Protein AF-A0A1S9PMM6-F1 (afdb_monomer_lite)

Structure (mmCIF, N/CA/C/O backbone):
data_AF-A0A1S9PMM6-F1
#
_entry.id   AF-A0A1S9PMM6-F1
#
loop_
_atom_site.group_PDB
_atom_site.id
_atom_site.type_symbol
_atom_site.label_atom_id
_atom_site.label_alt_id
_atom_site.label_comp_id
_atom_site.label_asym_id
_atom_site.label_entity_id
_atom_site.label_seq_id
_atom_site.pdbx_PDB_ins_code
_atom_site.Cartn_x
_atom_site.Cartn_y
_atom_site.Cartn_z
_atom_site.occupancy
_atom_site.B_iso_or_equiv
_atom_site.auth_seq_id
_atom_site.auth_comp_id
_atom_site.auth_asym_id
_atom_site.auth_atom_id
_atom_site.pdbx_PDB_model_num
ATOM 1 N N . MET A 1 1 ? 8.165 7.537 -31.325 1.00 92.50 1 MET A N 1
ATOM 2 C CA . MET A 1 1 ? 6.910 7.941 -30.650 1.00 92.50 1 MET A CA 1
ATOM 3 C C . MET A 1 1 ? 7.230 9.020 -29.633 1.00 92.50 1 MET A C 1
ATOM 5 O O . MET A 1 1 ? 8.375 9.094 -29.209 1.00 92.50 1 MET A O 1
ATOM 9 N N . ASN A 1 2 ? 6.278 9.864 -29.248 1.00 89.56 2 ASN A N 1
ATOM 10 C CA . ASN A 1 2 ? 6.487 10.824 -28.153 1.00 89.56 2 ASN A CA 1
ATOM 11 C C . ASN A 1 2 ? 6.124 10.212 -26.781 1.00 89.56 2 ASN A C 1
ATOM 13 O O . ASN A 1 2 ? 5.510 9.151 -26.689 1.00 89.56 2 ASN A O 1
ATOM 17 N N . THR A 1 3 ? 6.490 10.883 -25.691 1.00 87.31 3 THR A N 1
ATOM 18 C CA . THR A 1 3 ? 6.282 10.413 -24.312 1.00 87.31 3 THR A CA 1
ATOM 19 C C . THR A 1 3 ? 4.802 10.316 -23.937 1.00 87.31 3 THR A C 1
ATOM 21 O O . THR A 1 3 ? 4.412 9.491 -23.113 1.00 87.31 3 THR A O 1
ATOM 24 N N . LYS A 1 4 ? 3.933 11.117 -24.559 1.00 86.44 4 LYS A N 1
ATOM 25 C CA . LYS A 1 4 ? 2.487 10.981 -24.361 1.00 86.44 4 LYS A CA 1
ATOM 26 C C . LYS A 1 4 ? 1.976 9.669 -24.970 1.00 86.44 4 LYS A C 1
ATOM 28 O O . LYS A 1 4 ? 1.221 8.969 -24.301 1.00 86.44 4 LYS A O 1
ATOM 33 N N . GLU A 1 5 ? 2.422 9.339 -26.183 1.00 89.69 5 GLU A N 1
ATOM 34 C CA . GLU A 1 5 ? 2.108 8.081 -26.879 1.00 89.69 5 GLU A CA 1
ATOM 35 C C . GLU A 1 5 ? 2.650 6.857 -26.130 1.00 89.69 5 GLU A C 1
ATOM 37 O O . GLU A 1 5 ? 1.985 5.825 -26.100 1.00 89.69 5 GLU A O 1
ATOM 42 N N . LEU A 1 6 ? 3.807 6.969 -25.461 1.00 91.00 6 LEU A N 1
ATOM 43 C CA . LEU A 1 6 ? 4.309 5.921 -24.561 1.00 91.00 6 LEU A CA 1
ATOM 44 C C . LEU A 1 6 ? 3.240 5.540 -23.523 1.00 91.00 6 LEU A C 1
ATOM 46 O O . LEU A 1 6 ? 2.901 4.366 -23.391 1.00 91.00 6 LEU A O 1
ATOM 50 N N . PHE A 1 7 ? 2.670 6.529 -22.830 1.00 88.44 7 PHE A N 1
ATOM 51 C CA . PHE A 1 7 ? 1.644 6.319 -21.801 1.00 88.44 7 PHE A CA 1
ATOM 52 C C . PHE A 1 7 ? 0.261 5.927 -22.346 1.00 88.44 7 PHE A C 1
ATOM 54 O O . PHE A 1 7 ? -0.638 5.654 -21.554 1.00 88.44 7 PHE A O 1
ATOM 61 N N . ASP A 1 8 ? 0.060 5.899 -23.666 1.00 88.50 8 ASP A N 1
ATOM 62 C CA . ASP A 1 8 ? -1.137 5.316 -24.286 1.00 88.50 8 ASP A CA 1
ATOM 63 C C . ASP A 1 8 ? -1.033 3.787 -24.427 1.00 88.50 8 ASP A C 1
ATOM 65 O O . ASP A 1 8 ? -2.034 3.118 -24.692 1.00 88.50 8 ASP A O 1
ATOM 69 N N . HIS A 1 9 ? 0.160 3.208 -24.247 1.00 92.00 9 HIS A N 1
ATOM 70 C CA . HIS A 1 9 ? 0.345 1.769 -24.380 1.00 92.00 9 HIS A CA 1
ATOM 71 C C . HIS A 1 9 ? -0.301 0.997 -23.206 1.00 92.00 9 HIS A C 1
ATOM 73 O O . HIS A 1 9 ? -0.027 1.314 -22.045 1.00 92.00 9 HIS A O 1
ATOM 79 N N . PRO A 1 10 ? -1.045 -0.104 -23.454 1.00 89.62 10 PRO A N 1
ATOM 80 C CA . PRO A 1 10 ? -1.731 -0.873 -22.403 1.00 89.62 10 PRO A CA 1
ATOM 81 C C . PRO A 1 10 ? -0.828 -1.493 -21.327 1.00 89.62 10 PRO A C 1
ATOM 83 O O . PRO A 1 10 ? -1.319 -1.987 -20.317 1.00 89.62 10 PRO A O 1
ATOM 86 N N . ILE A 1 11 ? 0.495 -1.495 -21.522 1.00 90.50 11 ILE A N 1
ATOM 87 C CA . ILE A 1 11 ? 1.447 -1.977 -20.508 1.00 90.50 11 ILE A CA 1
ATOM 88 C C . ILE A 1 11 ? 1.369 -1.150 -19.221 1.00 90.50 11 ILE A C 1
ATOM 90 O O . ILE A 1 11 ? 1.663 -1.679 -18.158 1.00 90.50 11 ILE A O 1
ATOM 94 N N . PHE A 1 12 ? 0.957 0.121 -19.311 1.00 87.75 12 PHE A N 1
ATOM 95 C CA . PHE A 1 12 ? 0.788 1.020 -18.169 1.00 87.75 12 PHE A CA 1
ATOM 96 C C . PHE A 1 12 ? -0.551 0.817 -17.437 1.00 87.75 12 PHE A C 1
ATOM 98 O O . PHE A 1 12 ? -0.720 1.315 -16.323 1.00 87.75 12 PHE A O 1
ATOM 105 N N . ASP A 1 13 ? -1.479 0.033 -17.998 1.00 82.44 13 ASP A N 1
ATOM 106 C CA . ASP A 1 13 ? -2.775 -0.265 -17.386 1.00 82.44 13 ASP A CA 1
ATOM 107 C C . ASP A 1 13 ? -2.666 -1.374 -16.328 1.00 82.44 13 ASP A C 1
ATOM 109 O O . ASP A 1 13 ? -2.800 -2.570 -16.608 1.00 82.44 13 ASP A O 1
ATOM 113 N N . PHE A 1 14 ? -2.464 -0.969 -15.072 1.00 76.38 14 PHE A N 1
ATOM 114 C CA . PHE A 1 14 ? -2.464 -1.873 -13.919 1.00 76.38 14 PHE A CA 1
ATOM 115 C C . PHE A 1 14 ? -3.800 -1.895 -13.167 1.00 76.38 14 PHE A C 1
ATOM 117 O O . PHE A 1 14 ? -4.494 -0.879 -13.104 1.00 76.38 14 PHE A O 1
ATOM 124 N N . PRO A 1 15 ? -4.155 -3.034 -12.534 1.00 79.12 15 PRO A N 1
ATOM 125 C CA . PRO A 1 15 ? -3.397 -4.291 -12.480 1.00 79.12 15 PRO A CA 1
ATOM 126 C C . PRO A 1 15 ? -3.447 -5.094 -13.792 1.00 79.12 15 PRO A C 1
ATOM 128 O O . PRO A 1 15 ? -4.520 -5.289 -14.370 1.00 79.12 15 PRO A O 1
ATOM 131 N N . SER A 1 16 ? -2.300 -5.628 -14.227 1.00 81.25 16 SER A N 1
ATOM 132 C CA . SER A 1 16 ? -2.201 -6.399 -15.472 1.00 81.25 16 SER A CA 1
ATOM 133 C C . SER A 1 16 ? -2.791 -7.806 -15.302 1.00 81.25 16 SER A C 1
ATOM 135 O O . SER A 1 16 ? -2.707 -8.424 -14.236 1.00 81.25 16 SER A O 1
ATOM 137 N N . LYS A 1 17 ? -3.438 -8.326 -16.352 1.00 82.50 17 LYS A N 1
ATOM 138 C CA . LYS A 1 17 ? -3.990 -9.692 -16.388 1.00 82.50 17 LYS A CA 1
ATOM 139 C C . LYS A 1 17 ? -3.081 -10.585 -17.222 1.00 82.50 17 LYS A C 1
ATOM 141 O O . LYS A 1 17 ? -2.643 -10.167 -18.289 1.00 82.50 17 LYS A O 1
ATOM 146 N N . THR A 1 18 ? -2.889 -11.831 -16.795 1.00 80.19 18 THR A N 1
ATOM 147 C CA . THR A 1 18 ? -2.084 -12.805 -17.539 1.00 80.19 18 THR A CA 1
ATOM 148 C C . THR A 1 18 ? -2.830 -14.103 -17.845 1.00 80.19 18 THR A C 1
ATOM 150 O O . THR A 1 18 ? -3.686 -14.550 -17.080 1.00 80.19 18 THR A O 1
ATOM 153 N N . LYS A 1 19 ? -2.492 -14.708 -18.990 1.00 81.69 19 LYS A N 1
ATOM 154 C CA . LYS A 1 19 ? -2.876 -16.075 -19.381 1.00 81.69 19 LYS A CA 1
ATOM 155 C C . LYS A 1 19 ? -1.698 -17.060 -19.309 1.00 81.69 19 LYS A C 1
ATOM 157 O O . LYS A 1 19 ? -1.924 -18.267 -19.408 1.00 81.69 19 LYS A O 1
ATOM 162 N N . SER A 1 20 ? -0.472 -16.577 -19.116 1.00 89.88 20 SER A N 1
ATOM 163 C CA . SER A 1 20 ? 0.752 -17.376 -18.968 1.00 89.88 20 SER A CA 1
ATOM 164 C C . SER A 1 20 ? 1.098 -17.587 -17.483 1.00 89.88 20 SER A C 1
ATOM 166 O O . SER A 1 20 ? 0.277 -17.309 -16.600 1.00 89.88 20 SER A O 1
ATOM 168 N N . SER A 1 21 ? 2.263 -18.176 -17.196 1.00 92.94 21 SER A N 1
ATOM 169 C CA . SER A 1 21 ? 2.818 -18.191 -15.838 1.00 92.94 21 SER A CA 1
ATOM 170 C C . SER A 1 21 ? 3.205 -16.767 -15.418 1.00 92.94 21 SER A C 1
ATOM 172 O O . SER A 1 21 ? 3.456 -15.911 -16.267 1.00 92.94 21 SER A O 1
ATOM 174 N N . PHE A 1 22 ? 3.281 -16.512 -14.108 1.00 94.19 22 PHE A N 1
ATOM 175 C CA . PHE A 1 22 ? 3.716 -15.209 -13.595 1.00 94.19 22 PHE A CA 1
ATOM 176 C C . PHE A 1 22 ? 5.108 -14.819 -14.117 1.00 94.19 22 PHE A C 1
ATOM 178 O O . PHE A 1 22 ? 5.272 -13.711 -14.612 1.00 94.19 22 PHE A O 1
ATOM 185 N N . GLN A 1 23 ? 6.072 -15.747 -14.093 1.00 95.25 23 GLN A N 1
ATOM 186 C CA . GLN A 1 23 ? 7.435 -15.503 -14.577 1.00 95.25 23 GLN A CA 1
ATOM 187 C C . GLN A 1 23 ? 7.457 -15.145 -16.071 1.00 95.25 23 GLN A C 1
ATOM 189 O O . GLN A 1 23 ? 8.033 -14.132 -16.446 1.00 95.25 23 GLN A O 1
ATOM 194 N N . SER A 1 24 ? 6.769 -15.910 -16.928 1.00 95.44 24 SER A N 1
ATOM 195 C CA . SER A 1 24 ? 6.730 -15.609 -18.366 1.00 95.44 24 SER A CA 1
ATOM 196 C C . SER A 1 24 ? 6.006 -14.295 -18.671 1.00 95.44 24 SER A C 1
ATOM 198 O O . SER A 1 24 ? 6.374 -13.592 -19.605 1.00 95.44 24 SER A O 1
ATOM 200 N N . HIS A 1 25 ? 4.967 -13.957 -17.900 1.00 95.12 25 HIS A N 1
ATOM 201 C CA . HIS A 1 25 ? 4.283 -12.665 -18.012 1.00 95.12 25 HIS A CA 1
ATOM 202 C C . HIS A 1 25 ? 5.189 -11.497 -17.631 1.00 95.12 25 HIS A C 1
ATOM 204 O O . HIS A 1 25 ? 5.163 -10.465 -18.299 1.00 95.12 25 HIS A O 1
ATOM 210 N N . LEU A 1 26 ? 5.974 -11.665 -16.567 1.00 95.62 26 LEU A N 1
ATOM 211 C CA . LEU A 1 26 ? 6.900 -10.657 -16.071 1.00 95.62 26 LEU A CA 1
ATOM 212 C C . LEU A 1 26 ? 7.973 -10.336 -17.119 1.00 95.62 26 LEU A C 1
ATOM 214 O O . LEU A 1 26 ? 8.090 -9.179 -17.512 1.00 95.62 26 LEU A O 1
ATOM 218 N N . ILE A 1 27 ? 8.642 -11.367 -17.646 1.00 96.69 27 ILE A N 1
ATOM 219 C CA . ILE A 1 27 ? 9.671 -11.242 -18.693 1.00 96.69 27 ILE A CA 1
ATOM 220 C C . ILE A 1 27 ? 9.100 -10.526 -19.925 1.00 96.69 27 ILE A C 1
ATOM 222 O O . ILE A 1 27 ? 9.611 -9.492 -20.346 1.00 96.69 27 ILE A O 1
ATOM 226 N N . ALA A 1 28 ? 7.964 -10.998 -20.453 1.00 96.94 28 ALA A N 1
ATOM 227 C CA . ALA A 1 28 ? 7.339 -10.383 -21.627 1.00 96.94 28 ALA A CA 1
ATOM 228 C C . ALA A 1 28 ? 6.926 -8.916 -21.385 1.00 96.94 28 ALA A C 1
ATOM 230 O O . ALA A 1 28 ? 6.980 -8.081 -22.293 1.00 96.94 28 ALA A O 1
ATOM 231 N N . SER A 1 29 ? 6.510 -8.588 -20.157 1.00 96.56 29 SER A N 1
ATOM 232 C CA . SER A 1 29 ? 6.163 -7.219 -19.768 1.00 96.56 29 SER A CA 1
ATOM 233 C C . SER A 1 29 ? 7.399 -6.317 -19.724 1.00 96.56 29 SER A C 1
ATOM 235 O O . SER A 1 29 ? 7.329 -5.184 -20.201 1.00 96.56 29 SER A O 1
ATOM 237 N N . PHE A 1 30 ? 8.528 -6.814 -19.210 1.00 97.75 30 PHE A N 1
ATOM 238 C CA . PHE A 1 30 ? 9.801 -6.092 -19.200 1.00 97.75 30 PHE A CA 1
ATOM 239 C C . PHE A 1 30 ? 10.359 -5.885 -20.605 1.00 97.75 30 PHE A C 1
ATOM 241 O O . PHE A 1 30 ? 10.711 -4.758 -20.946 1.00 97.75 30 PHE A O 1
ATOM 248 N N . GLU A 1 31 ? 10.356 -6.911 -21.455 1.00 98.06 31 GLU A N 1
ATOM 249 C CA . GLU A 1 31 ? 10.764 -6.791 -22.860 1.00 98.06 31 GLU A CA 1
ATOM 250 C C . GLU A 1 31 ? 9.934 -5.732 -23.598 1.00 98.06 31 GLU A C 1
ATOM 252 O O . GLU A 1 31 ? 10.484 -4.851 -24.265 1.00 98.06 31 GLU A O 1
ATOM 257 N N . THR A 1 32 ? 8.608 -5.773 -23.426 1.00 97.62 32 THR A N 1
ATOM 258 C CA . THR A 1 32 ? 7.691 -4.784 -24.009 1.00 97.62 32 THR A CA 1
ATOM 259 C C . THR A 1 32 ? 8.005 -3.379 -23.502 1.00 97.62 32 THR A C 1
ATOM 261 O O . THR A 1 32 ? 8.130 -2.445 -24.292 1.00 97.62 32 THR A O 1
ATOM 264 N N . TYR A 1 33 ? 8.158 -3.221 -22.188 1.00 97.62 33 TYR A N 1
ATOM 265 C CA . TYR A 1 33 ? 8.445 -1.935 -21.564 1.00 97.62 33 TYR A CA 1
ATOM 266 C C . TYR A 1 33 ? 9.775 -1.333 -22.046 1.00 97.62 33 TYR A C 1
ATOM 268 O O . TYR A 1 33 ? 9.808 -0.191 -22.506 1.00 97.62 33 TYR A O 1
ATOM 276 N N . LEU A 1 34 ? 10.854 -2.118 -22.020 1.00 98.31 34 LEU A N 1
ATOM 277 C CA . LEU A 1 34 ? 12.180 -1.708 -22.484 1.00 98.31 34 LEU A CA 1
ATOM 278 C C . LEU A 1 34 ? 12.187 -1.378 -23.982 1.00 98.31 34 LEU A C 1
ATOM 280 O O . LEU A 1 34 ? 12.851 -0.430 -24.404 1.00 98.31 34 LEU A O 1
ATOM 284 N N . GLY A 1 35 ? 11.444 -2.140 -24.791 1.00 97.88 35 GLY A N 1
ATOM 285 C CA . GLY A 1 35 ? 11.254 -1.859 -26.211 1.00 97.88 35 GLY A CA 1
ATOM 286 C C . GLY A 1 35 ? 10.588 -0.504 -26.440 1.00 97.88 35 GLY A C 1
ATOM 287 O O . GLY A 1 35 ? 11.074 0.288 -27.243 1.00 97.88 35 GLY A O 1
ATOM 288 N N . LEU A 1 36 ? 9.527 -0.200 -25.689 1.00 97.56 36 LEU A N 1
ATOM 289 C CA . LEU A 1 36 ? 8.814 1.074 -25.783 1.00 97.56 36 LEU A CA 1
ATOM 290 C C . LEU A 1 36 ? 9.690 2.265 -25.382 1.00 97.56 36 LEU A C 1
ATOM 292 O O . LEU A 1 36 ? 9.714 3.261 -26.099 1.00 97.56 36 LEU A O 1
ATOM 296 N N . LEU A 1 37 ? 10.455 2.166 -24.291 1.00 97.12 37 LEU A N 1
ATOM 297 C CA . LEU A 1 37 ? 11.358 3.245 -23.875 1.00 97.12 37 LEU A CA 1
ATOM 298 C C . LEU A 1 37 ? 12.348 3.645 -24.981 1.00 97.12 37 LEU A C 1
ATOM 300 O O . LEU A 1 37 ? 12.577 4.831 -25.200 1.00 97.12 37 LEU A O 1
ATOM 304 N N . LYS A 1 38 ? 12.878 2.668 -25.728 1.00 96.69 38 LYS A N 1
ATOM 305 C CA . LYS A 1 38 ? 13.822 2.898 -26.839 1.00 96.69 38 LYS A CA 1
ATOM 306 C C . LYS A 1 38 ? 13.192 3.573 -28.061 1.00 96.69 38 LYS A C 1
ATOM 308 O O . LYS A 1 38 ? 13.919 4.076 -28.909 1.00 96.69 38 LYS A O 1
ATOM 313 N N . LEU A 1 39 ? 11.863 3.562 -28.178 1.00 96.88 39 LEU A N 1
ATOM 314 C CA . LEU A 1 39 ? 11.135 4.184 -29.288 1.00 96.88 39 LEU A CA 1
ATOM 315 C C . LEU A 1 39 ? 10.750 5.643 -29.008 1.00 96.88 39 LEU A C 1
ATOM 317 O O . LEU A 1 39 ? 10.186 6.290 -29.897 1.00 96.88 39 LEU A O 1
ATOM 321 N N . VAL A 1 40 ? 10.982 6.149 -27.792 1.00 95.44 40 VAL A N 1
ATOM 322 C CA . VAL A 1 40 ? 10.683 7.540 -27.438 1.00 95.44 40 VAL A CA 1
ATOM 323 C C . VAL A 1 40 ? 11.701 8.472 -28.092 1.00 95.44 40 VAL A C 1
ATOM 325 O O . VAL A 1 40 ? 12.898 8.359 -27.853 1.00 95.44 40 VAL A O 1
ATOM 328 N N . ASP A 1 41 ? 11.204 9.410 -28.892 1.00 94.38 41 ASP A N 1
ATOM 329 C CA . ASP A 1 41 ? 11.998 10.378 -29.651 1.00 94.38 41 ASP A CA 1
ATOM 330 C C . ASP A 1 41 ? 11.396 11.782 -29.481 1.00 94.38 41 ASP A C 1
ATOM 332 O O . ASP A 1 41 ? 10.697 12.309 -30.347 1.00 94.38 41 ASP A O 1
ATOM 336 N N . ASP A 1 42 ? 11.561 12.334 -28.277 1.00 90.06 42 ASP A N 1
ATOM 337 C CA . ASP A 1 42 ? 11.188 13.704 -27.913 1.00 90.06 42 ASP A CA 1
ATOM 338 C C . ASP A 1 42 ? 12.114 14.262 -26.808 1.00 90.06 42 ASP A C 1
ATOM 340 O O . ASP A 1 42 ? 13.169 13.689 -26.520 1.00 90.06 42 ASP A O 1
ATOM 344 N N . ASP A 1 43 ? 11.722 15.369 -26.165 1.00 86.75 43 ASP A N 1
ATOM 345 C CA . ASP A 1 43 ? 12.483 16.061 -25.109 1.00 86.75 43 ASP A CA 1
ATOM 346 C C . ASP A 1 43 ? 12.880 15.178 -23.899 1.00 86.75 43 ASP A C 1
ATOM 348 O O . ASP A 1 43 ? 13.725 15.588 -23.097 1.00 86.75 43 ASP A O 1
ATOM 352 N N . TYR A 1 44 ? 12.287 13.988 -23.739 1.00 89.62 44 TYR A N 1
ATOM 353 C CA . TYR A 1 44 ? 12.566 13.049 -22.646 1.00 89.62 44 TYR A CA 1
ATOM 354 C C . TYR A 1 44 ? 13.475 11.886 -23.059 1.00 89.62 44 TYR A C 1
ATOM 356 O O . TYR A 1 44 ? 13.952 11.158 -22.188 1.00 89.62 44 TYR A O 1
ATOM 364 N N . SER A 1 45 ? 13.777 11.732 -24.352 1.00 93.31 45 SER A N 1
ATOM 365 C CA . SER A 1 45 ? 14.664 10.680 -24.880 1.00 93.31 45 SER A CA 1
ATOM 366 C C . SER A 1 45 ? 16.028 10.650 -24.179 1.00 93.31 45 SER A C 1
ATOM 368 O O . SER A 1 45 ? 16.514 9.586 -23.803 1.00 93.31 45 SER A O 1
ATOM 370 N N . SER A 1 46 ? 16.616 11.822 -23.914 1.00 92.94 46 SER A N 1
ATOM 371 C CA . SER A 1 46 ? 17.898 11.937 -23.206 1.00 92.94 46 SER A CA 1
ATOM 372 C C . SER A 1 46 ? 17.824 11.502 -21.738 1.00 92.94 46 SER A C 1
ATOM 374 O O . SER A 1 46 ? 18.782 10.918 -21.239 1.00 92.94 46 SER A O 1
ATOM 376 N N . LEU A 1 47 ? 16.694 11.732 -21.059 1.00 91.50 47 LEU A N 1
ATOM 377 C CA . LEU A 1 47 ? 16.469 11.277 -19.681 1.00 91.50 47 LEU A CA 1
ATOM 378 C C . LEU A 1 47 ? 16.302 9.758 -19.625 1.00 91.50 47 LEU A C 1
ATOM 380 O O . LEU A 1 47 ? 16.864 9.110 -18.750 1.00 91.50 47 LEU A O 1
ATOM 384 N N . ILE A 1 48 ? 15.570 9.188 -20.587 1.00 94.69 48 ILE A N 1
ATOM 385 C CA . ILE A 1 48 ? 15.441 7.735 -20.727 1.00 94.69 48 ILE A CA 1
ATOM 386 C C . ILE A 1 48 ? 16.817 7.120 -20.976 1.00 94.69 48 ILE A C 1
ATOM 388 O O . ILE A 1 48 ? 17.182 6.171 -20.295 1.00 94.69 48 ILE A O 1
ATOM 392 N N . ALA A 1 49 ? 17.598 7.668 -21.910 1.00 95.88 49 ALA A N 1
ATOM 393 C CA . ALA A 1 49 ? 18.921 7.146 -22.243 1.00 95.88 49 ALA A CA 1
ATOM 394 C C . ALA A 1 49 ? 19.890 7.156 -21.047 1.00 95.88 49 ALA A C 1
ATOM 396 O O . ALA A 1 49 ? 20.691 6.236 -20.921 1.00 95.88 49 ALA A O 1
ATOM 397 N N . GLN A 1 50 ? 19.802 8.156 -20.161 1.00 94.62 50 GLN A N 1
ATOM 398 C CA . GLN A 1 50 ? 20.632 8.242 -18.950 1.00 94.62 50 GLN A CA 1
ATOM 399 C C . GLN A 1 50 ? 20.362 7.115 -17.944 1.00 94.62 50 GLN A C 1
ATOM 401 O O . GLN A 1 50 ? 21.287 6.679 -17.262 1.00 94.62 50 GLN A O 1
ATOM 406 N N . ASP A 1 51 ? 19.115 6.650 -17.854 1.00 94.25 51 ASP A N 1
ATOM 407 C CA . ASP A 1 51 ? 18.687 5.661 -16.859 1.00 94.25 51 ASP A CA 1
ATOM 408 C C . ASP A 1 51 ? 18.358 4.284 -17.460 1.00 94.25 51 ASP A C 1
ATOM 410 O O . ASP A 1 51 ? 18.084 3.341 -16.720 1.00 94.25 51 ASP A O 1
ATOM 414 N N . LEU A 1 52 ? 18.424 4.123 -18.786 1.00 96.12 52 LEU A N 1
ATOM 415 C CA . LEU A 1 52 ? 18.044 2.886 -19.473 1.00 96.12 52 LEU A CA 1
ATOM 416 C C . LEU A 1 52 ? 18.810 1.665 -18.952 1.00 96.12 52 LEU A C 1
ATOM 418 O O . LEU A 1 52 ? 18.195 0.626 -18.725 1.00 96.12 52 LEU A O 1
ATOM 422 N N . ASP A 1 53 ? 20.117 1.788 -18.716 1.00 96.25 53 ASP A N 1
ATOM 423 C CA . ASP A 1 53 ? 20.933 0.685 -18.191 1.00 96.25 53 ASP A CA 1
ATOM 424 C C . ASP A 1 53 ? 20.505 0.281 -16.772 1.00 96.25 53 ASP A C 1
ATOM 426 O O . ASP A 1 53 ? 20.422 -0.909 -16.469 1.00 96.25 53 ASP A O 1
ATOM 430 N N . LYS A 1 54 ? 20.138 1.255 -15.926 1.00 95.25 54 LYS A N 1
ATOM 431 C CA . LYS A 1 54 ? 19.613 0.995 -14.575 1.00 95.25 54 LYS A CA 1
ATOM 432 C C . LYS A 1 54 ? 18.249 0.314 -14.632 1.00 95.25 54 LYS A C 1
ATOM 434 O O . LYS A 1 54 ? 17.984 -0.602 -13.860 1.00 95.25 54 LYS A O 1
ATOM 439 N N . ILE A 1 55 ? 17.390 0.729 -15.564 1.00 96.81 55 ILE A N 1
ATOM 440 C CA . ILE A 1 55 ? 16.073 0.117 -15.777 1.00 96.81 55 ILE A CA 1
ATOM 441 C C . ILE A 1 55 ? 16.231 -1.328 -16.278 1.00 96.81 55 ILE A C 1
ATOM 443 O O . ILE A 1 55 ? 15.519 -2.217 -15.813 1.00 96.81 55 ILE A O 1
ATOM 447 N N . ILE A 1 56 ? 17.178 -1.585 -17.186 1.00 97.75 56 ILE A N 1
ATOM 448 C CA . ILE A 1 56 ? 17.509 -2.941 -17.649 1.00 97.75 56 ILE A CA 1
ATOM 449 C C . ILE A 1 56 ? 18.008 -3.796 -16.479 1.00 97.75 56 ILE A C 1
ATOM 451 O O . ILE A 1 56 ? 17.525 -4.913 -16.297 1.00 97.75 56 ILE A O 1
ATOM 455 N N . GLU A 1 57 ? 18.935 -3.280 -15.666 1.00 97.31 57 GLU A N 1
ATOM 456 C CA . GLU A 1 57 ? 19.421 -3.983 -14.476 1.00 97.31 57 GLU A CA 1
ATOM 457 C C . GLU A 1 57 ? 18.274 -4.293 -13.503 1.00 97.31 57 GLU A C 1
ATOM 459 O O . GLU A 1 57 ? 18.176 -5.417 -13.014 1.00 97.31 57 GLU A O 1
ATOM 464 N N . ALA A 1 58 ? 17.362 -3.344 -13.279 1.00 97.56 58 ALA A N 1
ATOM 465 C CA . ALA A 1 58 ? 16.197 -3.540 -12.426 1.00 97.56 58 ALA A CA 1
ATOM 466 C C . ALA A 1 58 ? 15.280 -4.672 -12.916 1.00 97.56 58 ALA A C 1
ATOM 468 O O . ALA A 1 58 ? 14.875 -5.519 -12.117 1.00 97.56 58 ALA A O 1
ATOM 469 N N . CYS A 1 59 ? 14.976 -4.714 -14.218 1.00 98.19 59 CYS A N 1
ATOM 470 C CA . CYS A 1 59 ? 14.218 -5.809 -14.828 1.00 98.19 59 CYS A CA 1
ATOM 471 C C . CYS A 1 59 ? 14.926 -7.158 -14.619 1.00 98.19 59 CYS A C 1
ATOM 473 O O . CYS A 1 59 ? 14.308 -8.099 -14.123 1.00 98.19 59 CYS A O 1
ATOM 475 N N . ASN A 1 60 ? 16.230 -7.229 -14.908 1.00 98.31 60 ASN A N 1
ATOM 476 C CA . ASN A 1 60 ? 17.018 -8.458 -14.774 1.00 98.31 60 ASN A CA 1
ATOM 477 C C . ASN A 1 60 ? 17.058 -8.968 -13.325 1.00 98.31 60 ASN A C 1
ATOM 479 O O . ASN A 1 60 ? 16.858 -10.156 -13.080 1.00 98.31 60 ASN A O 1
ATOM 483 N N . LEU A 1 61 ? 17.275 -8.076 -12.352 1.00 98.44 61 LEU A N 1
ATOM 484 C CA . LEU A 1 61 ? 17.274 -8.437 -10.933 1.00 98.44 61 LEU A CA 1
ATOM 485 C C . LEU A 1 61 ? 15.896 -8.948 -10.495 1.00 98.44 61 LEU A C 1
ATOM 487 O O . LEU A 1 61 ? 15.816 -9.951 -9.795 1.00 98.44 61 LEU A O 1
ATOM 491 N N . LEU A 1 62 ? 14.800 -8.311 -10.922 1.00 98.50 62 LEU A N 1
ATOM 492 C CA . LEU A 1 62 ? 13.442 -8.771 -10.605 1.00 98.50 62 LEU A CA 1
ATOM 493 C C . LEU A 1 62 ? 13.145 -10.162 -11.186 1.00 98.50 62 LEU A C 1
ATOM 495 O O . LEU A 1 62 ? 12.519 -10.980 -10.508 1.00 98.50 62 LEU A O 1
ATOM 499 N N . GLU A 1 63 ? 13.602 -10.449 -12.406 1.00 98.31 63 GLU A N 1
ATOM 500 C CA . GLU A 1 63 ? 13.513 -11.789 -12.997 1.00 98.31 63 GLU A CA 1
ATOM 501 C C . GLU A 1 63 ? 14.300 -12.820 -12.177 1.00 98.31 63 GLU A C 1
ATOM 503 O O . GLU A 1 63 ? 13.765 -13.883 -11.850 1.00 98.31 63 GLU A O 1
ATOM 508 N N . GLU A 1 64 ? 15.530 -12.485 -11.779 1.00 98.44 64 GLU A N 1
ATOM 509 C CA . GLU A 1 64 ? 16.401 -13.351 -10.978 1.00 98.44 64 GLU A CA 1
ATOM 510 C C . GLU A 1 64 ? 15.816 -13.628 -9.581 1.00 98.44 64 GLU A C 1
ATOM 512 O O . GLU A 1 64 ? 15.892 -14.755 -9.089 1.00 98.44 64 GLU A O 1
ATOM 517 N N . VAL A 1 65 ? 15.158 -12.644 -8.951 1.00 98.69 65 VAL A N 1
ATOM 518 C CA . VAL A 1 65 ? 14.438 -12.845 -7.679 1.00 98.69 65 VAL A CA 1
ATOM 519 C C . VAL A 1 65 ? 13.338 -13.891 -7.843 1.00 98.69 65 VAL A C 1
ATOM 521 O O . VAL A 1 65 ? 13.238 -14.809 -7.024 1.00 98.69 65 VAL A O 1
ATOM 524 N N . VAL A 1 66 ? 12.502 -13.764 -8.882 1.00 98.38 66 VAL A N 1
ATOM 525 C CA . VAL A 1 66 ? 11.409 -14.715 -9.135 1.00 98.38 66 VAL A CA 1
ATOM 526 C C . VAL A 1 66 ? 11.964 -16.105 -9.418 1.00 98.38 66 VAL A C 1
ATOM 528 O O . VAL A 1 66 ? 11.479 -17.077 -8.839 1.00 98.38 66 VAL A O 1
ATOM 531 N N . ASP A 1 67 ? 12.995 -16.201 -10.252 1.00 98.12 67 ASP A N 1
ATOM 532 C CA . ASP A 1 67 ? 13.635 -17.469 -10.579 1.00 98.12 67 ASP A CA 1
ATOM 533 C C . ASP A 1 67 ? 14.231 -18.145 -9.335 1.00 98.12 67 ASP A C 1
ATOM 535 O O . ASP A 1 67 ? 13.908 -19.293 -9.020 1.00 98.12 67 ASP A O 1
ATOM 539 N N . SER A 1 68 ? 15.027 -17.411 -8.556 1.00 98.44 68 SER A N 1
ATOM 540 C CA . SER A 1 68 ? 15.655 -17.904 -7.329 1.00 98.44 68 SER A CA 1
ATOM 541 C C . SER A 1 68 ? 14.611 -18.367 -6.302 1.00 98.44 68 SER A C 1
ATOM 543 O O . SER A 1 68 ? 14.753 -19.440 -5.704 1.00 98.44 68 SER A O 1
ATOM 545 N N . TYR A 1 69 ? 13.506 -17.623 -6.153 1.00 98.00 69 TYR A N 1
ATOM 546 C CA . TYR A 1 69 ? 12.392 -18.006 -5.282 1.00 98.00 69 TYR A CA 1
ATOM 547 C C . TYR A 1 69 ? 11.746 -19.320 -5.726 1.00 98.00 69 TYR A C 1
ATOM 549 O O . TYR A 1 69 ? 11.541 -20.216 -4.905 1.00 98.00 69 TYR A O 1
ATOM 557 N N . LEU A 1 70 ? 11.423 -19.451 -7.017 1.00 97.00 70 LEU A N 1
ATOM 558 C CA . LEU A 1 70 ? 10.759 -20.639 -7.563 1.00 97.00 70 LEU A CA 1
ATOM 559 C C . LEU A 1 70 ? 11.655 -21.886 -7.515 1.00 97.00 70 LEU A C 1
ATOM 561 O O . LEU A 1 70 ? 11.142 -22.998 -7.411 1.00 97.00 70 LEU A O 1
ATOM 565 N N . HIS A 1 71 ? 12.977 -21.706 -7.475 1.00 97.69 71 HIS A N 1
ATOM 566 C CA . HIS A 1 71 ? 13.955 -22.763 -7.200 1.00 97.69 71 HIS A CA 1
ATOM 567 C C . HIS A 1 71 ? 14.164 -23.057 -5.700 1.00 97.69 71 HIS A C 1
ATOM 569 O O . HIS A 1 71 ? 15.063 -23.818 -5.338 1.00 97.69 71 HIS A O 1
ATOM 575 N N . GLY A 1 72 ? 13.363 -22.463 -4.810 1.00 97.12 72 GLY A N 1
ATOM 576 C CA . GLY A 1 72 ? 13.413 -22.696 -3.364 1.00 97.12 72 GLY A CA 1
ATOM 577 C C . GLY A 1 72 ? 14.541 -21.961 -2.634 1.00 97.12 72 GLY A C 1
ATOM 578 O O . GLY A 1 72 ? 14.767 -22.206 -1.449 1.00 97.12 72 GLY A O 1
ATOM 579 N N . LYS A 1 73 ? 15.250 -21.039 -3.296 1.00 97.81 73 LYS A N 1
ATOM 580 C CA . LYS A 1 73 ? 16.395 -20.305 -2.734 1.00 97.81 73 LYS A CA 1
ATOM 581 C C . LYS A 1 73 ? 15.959 -18.968 -2.122 1.00 97.81 73 LYS A C 1
ATOM 583 O O . LYS A 1 73 ? 16.452 -17.906 -2.489 1.00 97.81 73 LYS A O 1
ATOM 588 N N . LEU A 1 74 ? 15.052 -19.023 -1.146 1.00 95.44 74 LEU A N 1
ATOM 589 C CA . LEU A 1 74 ? 14.412 -17.855 -0.513 1.00 95.44 74 LEU A CA 1
ATOM 590 C C . LEU A 1 74 ? 15.400 -16.767 -0.051 1.00 95.44 74 LEU A C 1
ATOM 592 O O . LEU A 1 74 ? 15.199 -15.592 -0.341 1.00 95.44 74 LEU A O 1
ATOM 596 N N . ALA A 1 75 ? 16.485 -17.151 0.629 1.00 97.38 75 ALA A N 1
ATOM 597 C CA . ALA A 1 75 ? 17.492 -16.202 1.115 1.00 97.38 75 ALA A CA 1
ATOM 598 C C . ALA A 1 75 ? 18.254 -15.512 -0.031 1.00 97.38 75 ALA A C 1
ATOM 600 O O . ALA A 1 75 ? 18.501 -14.312 0.023 1.00 97.38 75 ALA A O 1
ATOM 601 N N . SER A 1 76 ? 18.582 -16.257 -1.092 1.00 98.12 76 SER A N 1
ATOM 602 C CA . SER A 1 76 ? 19.229 -15.696 -2.282 1.00 98.12 76 SER A CA 1
ATOM 603 C C . SER A 1 76 ? 18.290 -14.742 -3.013 1.00 98.12 76 SER A C 1
ATOM 605 O O . SER A 1 76 ? 18.711 -13.639 -3.345 1.00 98.12 76 SER A O 1
ATOM 607 N N . ALA A 1 77 ? 17.022 -15.123 -3.195 1.00 98.44 77 ALA A N 1
ATOM 608 C CA . ALA A 1 77 ? 16.003 -14.252 -3.770 1.00 98.44 77 ALA A CA 1
ATOM 609 C C . ALA A 1 77 ? 15.891 -12.931 -2.990 1.00 98.44 77 ALA A C 1
ATOM 611 O O . ALA A 1 77 ? 15.861 -11.862 -3.593 1.00 98.44 77 ALA A O 1
ATOM 612 N N . TYR A 1 78 ? 15.915 -12.988 -1.654 1.00 98.12 78 TYR A N 1
ATOM 613 C CA . TYR A 1 78 ? 15.913 -11.780 -0.835 1.00 98.12 78 TYR A CA 1
ATOM 614 C C . TYR A 1 78 ? 17.183 -10.936 -1.007 1.00 98.12 78 TYR A C 1
ATOM 616 O O . TYR A 1 78 ? 17.081 -9.725 -1.154 1.00 98.12 78 TYR A O 1
ATOM 624 N N . HIS A 1 79 ? 18.375 -11.538 -1.036 1.00 98.19 79 HIS A N 1
ATOM 625 C CA . HIS A 1 79 ? 19.620 -10.786 -1.248 1.00 98.19 79 HIS A CA 1
ATOM 626 C C . HIS A 1 79 ? 19.661 -10.074 -2.605 1.00 98.19 79 HIS A C 1
ATOM 628 O O . HIS A 1 79 ? 20.087 -8.923 -2.676 1.00 98.19 79 HIS A O 1
ATOM 634 N N . ILE A 1 80 ? 19.172 -10.722 -3.665 1.00 98.50 80 ILE A N 1
ATOM 635 C CA . ILE A 1 80 ? 19.043 -10.101 -4.990 1.00 98.50 80 ILE A CA 1
ATOM 636 C C . ILE A 1 80 ? 18.049 -8.931 -4.924 1.00 98.50 80 ILE A C 1
ATOM 638 O O . ILE A 1 80 ? 18.331 -7.846 -5.431 1.00 98.50 80 ILE A O 1
ATOM 642 N N . PHE A 1 81 ? 16.912 -9.116 -4.245 1.00 98.31 81 PHE A N 1
ATOM 643 C CA . PHE A 1 81 ? 15.923 -8.056 -4.065 1.00 98.31 81 PHE A CA 1
ATOM 644 C C . PHE A 1 81 ? 16.468 -6.876 -3.241 1.00 98.31 81 PHE A C 1
ATOM 646 O O . PHE A 1 81 ? 16.231 -5.723 -3.582 1.00 98.31 81 PHE A O 1
ATOM 653 N N . ALA A 1 82 ? 17.228 -7.133 -2.177 1.00 96.69 82 ALA A N 1
ATOM 654 C CA . ALA A 1 82 ? 17.850 -6.082 -1.377 1.00 96.69 82 ALA A CA 1
ATOM 655 C C . ALA A 1 82 ? 18.833 -5.249 -2.217 1.00 96.69 82 ALA A C 1
ATOM 657 O O . ALA A 1 82 ? 18.754 -4.022 -2.191 1.00 96.69 82 ALA A O 1
ATOM 658 N N . LYS A 1 83 ? 19.662 -5.904 -3.046 1.00 95.75 83 LYS A N 1
ATOM 659 C CA . LYS A 1 83 ? 20.557 -5.232 -4.002 1.00 95.75 83 LYS A CA 1
ATOM 660 C C . LYS A 1 83 ? 19.790 -4.336 -4.985 1.00 95.75 83 LYS A C 1
ATOM 662 O O . LYS A 1 83 ? 20.219 -3.220 -5.258 1.00 95.75 83 LYS A O 1
ATOM 667 N N . LEU A 1 84 ? 18.647 -4.796 -5.501 1.00 95.81 84 LEU A N 1
ATOM 668 C CA . LEU A 1 84 ? 17.772 -3.972 -6.345 1.00 95.81 84 LEU A CA 1
ATOM 669 C C . LEU A 1 84 ? 17.355 -2.682 -5.625 1.00 95.81 84 LEU A C 1
ATOM 671 O O . LEU A 1 84 ? 17.447 -1.601 -6.200 1.00 95.81 84 LEU A O 1
ATOM 675 N N . MET A 1 85 ? 16.910 -2.790 -4.371 1.00 93.94 85 MET A N 1
ATOM 676 C CA . MET A 1 85 ? 16.445 -1.635 -3.601 1.00 93.94 85 MET A CA 1
ATOM 677 C C . MET A 1 85 ? 17.580 -0.658 -3.254 1.00 93.94 85 MET A C 1
ATOM 679 O O . MET A 1 85 ? 17.359 0.552 -3.268 1.00 93.94 85 MET A O 1
ATOM 683 N N . GLU A 1 86 ? 18.796 -1.156 -3.008 1.00 88.44 86 GLU A N 1
ATOM 684 C CA . GLU A 1 86 ? 20.005 -0.338 -2.805 1.00 88.44 86 GLU A CA 1
ATOM 685 C C . GLU A 1 86 ? 20.384 0.493 -4.043 1.00 88.44 86 GLU A C 1
ATOM 687 O O . GLU A 1 86 ? 20.954 1.575 -3.904 1.00 88.44 86 GLU A O 1
ATOM 692 N N . ASN A 1 87 ? 20.017 0.032 -5.243 1.00 85.25 87 ASN A N 1
ATOM 693 C CA . ASN A 1 87 ? 20.264 0.730 -6.507 1.00 85.25 87 ASN A CA 1
ATOM 694 C C . ASN A 1 87 ? 19.175 1.759 -6.869 1.00 85.25 87 ASN A C 1
ATOM 696 O O . ASN A 1 87 ? 19.310 2.465 -7.870 1.00 85.25 87 ASN A O 1
ATOM 700 N N . MET A 1 88 ? 18.095 1.864 -6.083 1.00 84.62 88 MET A N 1
ATOM 701 C CA . MET A 1 88 ? 16.953 2.740 -6.378 1.00 84.62 88 MET A CA 1
ATOM 702 C C . MET A 1 88 ? 16.725 3.967 -5.465 1.00 84.62 88 MET A C 1
ATOM 704 O O . MET A 1 88 ? 15.690 4.612 -5.655 1.00 84.62 88 MET A O 1
ATOM 708 N N . PRO A 1 89 ? 17.600 4.366 -4.514 1.00 78.25 89 PRO A N 1
ATOM 709 C CA . PRO A 1 89 ? 17.231 5.305 -3.445 1.00 78.25 89 PRO A CA 1
ATOM 710 C C . PRO A 1 89 ? 16.745 6.668 -3.957 1.00 78.25 89 PRO A C 1
ATOM 712 O O . PRO A 1 89 ? 15.796 7.224 -3.412 1.00 78.25 89 PRO A O 1
ATOM 715 N N . ASP A 1 90 ? 17.314 7.175 -5.054 1.00 76.81 90 ASP A N 1
ATOM 716 C CA . ASP A 1 90 ? 16.917 8.461 -5.648 1.00 76.81 90 ASP A CA 1
ATOM 717 C C . ASP A 1 90 ? 15.513 8.427 -6.284 1.00 76.81 90 ASP A C 1
ATOM 719 O O . ASP A 1 90 ? 14.828 9.456 -6.412 1.00 76.81 90 ASP A O 1
ATOM 723 N N . TYR A 1 91 ? 15.065 7.232 -6.671 1.00 77.31 91 TYR A N 1
ATOM 724 C CA . TYR A 1 91 ? 13.773 6.997 -7.304 1.00 77.31 91 TYR A CA 1
ATOM 725 C C . TYR A 1 91 ? 12.693 6.642 -6.296 1.00 77.31 91 TYR A C 1
ATOM 727 O O . TYR A 1 91 ? 11.535 6.984 -6.535 1.00 77.31 91 TYR A O 1
ATOM 735 N N . LEU A 1 92 ? 13.058 6.015 -5.170 1.00 71.69 92 LEU A N 1
ATOM 736 C CA . LEU A 1 92 ? 12.126 5.736 -4.084 1.00 71.69 92 LEU A CA 1
ATOM 737 C C . LEU A 1 92 ? 11.507 7.061 -3.623 1.00 71.69 92 LEU A C 1
ATOM 739 O O . LEU A 1 92 ? 12.179 8.046 -3.314 1.00 71.69 92 LEU A O 1
ATOM 743 N N . ILE A 1 93 ? 10.181 7.121 -3.674 1.00 60.91 93 ILE A N 1
ATOM 744 C CA . ILE A 1 93 ? 9.424 8.314 -3.317 1.00 60.91 93 ILE A CA 1
ATOM 745 C C . ILE A 1 93 ? 9.098 8.197 -1.825 1.00 60.91 93 ILE A C 1
ATOM 747 O O . ILE A 1 93 ? 8.207 7.422 -1.474 1.00 60.91 93 ILE A O 1
ATOM 751 N N . PRO A 1 94 ? 9.740 8.962 -0.922 1.00 50.34 94 PRO A N 1
ATOM 752 C CA . PRO A 1 94 ? 9.023 9.393 0.264 1.00 50.34 94 PRO A CA 1
ATOM 753 C C . PRO A 1 94 ? 7.869 10.281 -0.225 1.00 50.34 94 PRO A C 1
ATOM 755 O O . PRO A 1 94 ? 8.127 11.130 -1.087 1.00 50.34 94 PRO A O 1
ATOM 758 N N . PRO A 1 95 ? 6.621 10.122 0.264 1.00 47.66 95 PRO A N 1
ATOM 759 C CA . PRO A 1 95 ? 5.531 11.036 -0.057 1.00 47.66 95 PRO A CA 1
ATOM 760 C C . PRO A 1 95 ? 6.055 12.452 0.159 1.00 47.66 95 PRO A C 1
ATOM 762 O O . PRO A 1 95 ? 6.494 12.831 1.245 1.00 47.66 95 PRO A O 1
ATOM 765 N N . ASN A 1 96 ? 6.202 13.154 -0.955 1.00 41.69 96 ASN A N 1
ATOM 766 C CA . ASN A 1 96 ? 7.093 14.290 -1.067 1.00 41.69 96 ASN A CA 1
ATOM 767 C C . ASN A 1 96 ? 6.640 15.374 -0.079 1.00 41.69 96 ASN A C 1
ATOM 769 O O . ASN A 1 96 ? 5.512 15.852 -0.201 1.00 41.69 96 ASN A O 1
ATOM 773 N N . LYS A 1 97 ? 7.519 15.809 0.838 1.00 36.41 97 LYS A N 1
ATOM 774 C CA . LYS A 1 97 ? 7.253 16.893 1.810 1.00 36.41 97 LYS A CA 1
ATOM 775 C C . LYS A 1 97 ? 6.759 18.204 1.171 1.00 36.41 97 LYS A C 1
ATOM 777 O O . LYS A 1 97 ? 6.238 19.051 1.882 1.00 36.41 97 LYS A O 1
ATOM 782 N N . ASN A 1 98 ? 6.910 18.367 -0.148 1.00 32.94 98 ASN A N 1
ATOM 783 C CA . ASN A 1 98 ? 6.567 19.595 -0.870 1.00 32.94 98 ASN A CA 1
ATOM 784 C C . ASN A 1 98 ? 5.489 19.430 -1.961 1.00 32.94 98 ASN A C 1
ATOM 786 O O . ASN A 1 98 ? 5.112 20.424 -2.571 1.00 32.94 98 ASN A O 1
ATOM 790 N N . LEU A 1 99 ? 4.991 18.215 -2.227 1.00 37.00 99 LEU A N 1
ATOM 791 C CA . LEU A 1 99 ? 3.953 17.975 -3.254 1.00 37.00 99 LEU A CA 1
ATOM 792 C C . LEU A 1 99 ? 2.785 17.110 -2.769 1.00 37.00 99 LEU A C 1
ATOM 794 O O . LEU A 1 99 ? 1.752 17.060 -3.431 1.00 37.00 99 LEU A O 1
ATOM 798 N N . HIS A 1 100 ? 2.898 16.505 -1.587 1.00 35.78 100 HIS A N 1
ATOM 799 C CA . HIS A 1 100 ? 1.769 15.907 -0.899 1.00 35.78 100 HIS A CA 1
ATOM 800 C C . HIS A 1 100 ? 1.566 16.660 0.399 1.00 35.78 100 HIS A C 1
ATOM 802 O O . HIS A 1 100 ? 2.385 16.623 1.311 1.00 35.78 100 HIS A O 1
ATOM 808 N N . ILE A 1 101 ? 0.448 17.373 0.446 1.00 37.41 101 ILE A N 1
ATOM 809 C CA . ILE A 1 101 ? -0.144 17.863 1.676 1.00 37.41 101 ILE A CA 1
ATOM 810 C C . ILE A 1 101 ? -0.082 16.701 2.683 1.00 37.41 101 ILE A C 1
ATOM 812 O O . ILE A 1 101 ? -0.466 15.583 2.324 1.00 37.41 101 ILE A O 1
ATOM 816 N N . ASP A 1 102 ? 0.408 16.971 3.892 1.00 39.88 102 ASP A N 1
ATOM 817 C CA . ASP A 1 102 ? 0.566 16.104 5.078 1.00 39.88 102 ASP A CA 1
ATOM 818 C C . ASP A 1 102 ? -0.789 15.523 5.570 1.00 39.88 102 ASP A C 1
ATOM 820 O O . ASP A 1 102 ? -1.217 15.656 6.711 1.00 39.88 102 ASP A O 1
ATOM 824 N N . THR A 1 103 ? -1.572 14.994 4.634 1.00 45.41 103 THR A N 1
ATOM 825 C CA . THR A 1 103 ? -3.036 14.880 4.688 1.00 45.41 103 THR A CA 1
ATOM 826 C C . THR A 1 103 ? -3.508 13.453 4.641 1.00 45.41 103 THR A C 1
ATOM 828 O O . THR A 1 103 ? -4.590 13.168 5.143 1.00 45.41 103 THR A O 1
ATOM 831 N N . HIS A 1 104 ? -2.696 12.551 4.098 1.00 49.50 104 HIS A N 1
ATOM 832 C CA . HIS A 1 104 ? -3.034 11.138 4.054 1.00 49.50 104 HIS A CA 1
ATOM 833 C C . HIS A 1 104 ? -2.895 10.478 5.429 1.00 49.50 104 HIS A C 1
ATOM 835 O O . HIS A 1 104 ? -3.752 9.679 5.790 1.00 49.50 104 HIS A O 1
ATOM 841 N N . ASP A 1 105 ? -1.919 10.896 6.243 1.00 54.16 105 ASP A N 1
ATOM 842 C CA . ASP A 1 105 ? -1.777 10.441 7.636 1.00 54.16 105 ASP A CA 1
ATOM 843 C C . ASP A 1 105 ? -2.991 10.808 8.510 1.00 54.16 105 ASP A C 1
ATOM 845 O O . ASP A 1 105 ? -3.213 10.190 9.552 1.00 54.16 105 ASP A O 1
ATOM 849 N N . ASN A 1 106 ? -3.808 11.780 8.082 1.00 64.06 106 ASN A N 1
ATOM 850 C CA . ASN A 1 106 ? -5.034 12.152 8.787 1.00 64.06 106 ASN A CA 1
ATOM 851 C C . ASN A 1 106 ? -6.213 11.225 8.465 1.00 64.06 106 ASN A C 1
ATOM 853 O O . ASN A 1 106 ? -7.102 11.074 9.301 1.00 64.06 106 ASN A O 1
ATOM 857 N N . PHE A 1 107 ? -6.229 10.593 7.291 1.00 79.94 107 PHE A N 1
ATOM 858 C CA . PHE A 1 107 ? -7.292 9.687 6.865 1.00 79.94 107 PHE A CA 1
ATOM 859 C C . PHE A 1 107 ? -6.756 8.267 6.821 1.00 79.94 107 PHE A C 1
ATOM 861 O O . PHE A 1 107 ? -6.504 7.738 5.753 1.00 79.94 107 PHE A O 1
ATOM 868 N N . LEU A 1 108 ? -6.565 7.635 7.975 1.00 92.06 108 LEU A N 1
ATOM 869 C CA . LEU A 1 108 ? -6.206 6.224 8.038 1.00 92.06 108 LEU A CA 1
ATOM 870 C C . LEU A 1 108 ? -7.282 5.477 8.807 1.00 92.06 108 LEU A C 1
ATOM 872 O O . LEU A 1 108 ? -7.579 5.799 9.956 1.00 92.06 108 LEU A O 1
ATOM 876 N N . PHE A 1 109 ? -7.866 4.466 8.181 1.00 95.56 109 PHE A N 1
ATOM 877 C CA . PHE A 1 109 ? -8.931 3.674 8.775 1.00 95.56 109 PHE A CA 1
ATOM 878 C C . PHE A 1 109 ? -8.623 2.198 8.657 1.00 95.56 109 PHE A C 1
ATOM 880 O O . PHE A 1 109 ? -8.004 1.745 7.698 1.00 95.56 109 PHE A O 1
ATOM 887 N N . LYS A 1 110 ? -9.107 1.437 9.628 1.00 96.44 110 LYS A N 1
ATOM 888 C CA . LYS A 1 110 ? -9.197 -0.011 9.525 1.00 96.44 110 LYS A CA 1
ATOM 889 C C . LYS A 1 110 ? -10.611 -0.432 9.830 1.00 96.44 110 LYS A C 1
ATOM 891 O O . LYS A 1 110 ? -11.199 0.066 10.791 1.00 96.44 110 LYS A O 1
ATOM 896 N N . ALA A 1 111 ? -11.097 -1.401 9.069 1.00 95.38 111 ALA A N 1
ATOM 897 C CA . ALA A 1 111 ? -12.352 -2.061 9.353 1.00 95.38 111 ALA A CA 1
ATOM 898 C C . ALA A 1 111 ? -12.164 -3.550 9.664 1.00 95.38 111 ALA A C 1
ATOM 900 O O . ALA A 1 111 ? -11.211 -4.190 9.209 1.00 95.38 111 ALA A O 1
ATOM 901 N N . ARG A 1 112 ? -13.102 -4.111 10.427 1.00 92.56 112 ARG A N 1
ATOM 902 C CA . ARG A 1 112 ? -13.291 -5.554 10.604 1.00 92.56 112 ARG A CA 1
ATOM 903 C C . ARG A 1 112 ? -14.757 -5.895 10.348 1.00 92.56 112 ARG A C 1
ATOM 905 O O . ARG A 1 112 ? -15.639 -5.114 10.690 1.00 92.56 112 ARG A O 1
ATOM 912 N N . GLN A 1 113 ? -14.995 -7.054 9.737 1.00 86.06 113 GLN A N 1
ATOM 913 C CA . GLN A 1 113 ? -16.317 -7.478 9.263 1.00 86.06 113 GLN A CA 1
ATOM 914 C C . GLN A 1 113 ? -17.356 -7.661 10.381 1.00 86.06 113 GLN A C 1
ATOM 916 O O . GLN A 1 113 ? -18.540 -7.497 10.119 1.00 86.06 113 GLN A O 1
ATOM 921 N N . GLU A 1 114 ? -16.925 -7.959 11.608 1.00 79.12 114 GLU A N 1
ATOM 922 C CA . GLU A 1 114 ? -17.826 -8.254 12.724 1.00 79.12 114 GLU A CA 1
ATOM 923 C C . GLU A 1 114 ? -17.488 -7.388 13.939 1.00 79.12 114 GLU A C 1
ATOM 925 O O . GLU A 1 114 ? -16.384 -7.455 14.489 1.00 79.12 114 GLU A O 1
ATOM 930 N N . PHE A 1 115 ? -18.454 -6.576 14.366 1.00 74.38 115 PHE A N 1
ATOM 931 C CA . PHE A 1 115 ? -18.442 -5.903 15.656 1.00 74.38 115 PHE A CA 1
ATOM 932 C C . PHE A 1 115 ? -18.961 -6.861 16.732 1.00 74.38 115 PHE A C 1
ATOM 934 O O . PHE A 1 115 ? -20.136 -7.219 16.760 1.00 74.38 115 PHE A O 1
ATOM 941 N N . THR A 1 116 ? -18.077 -7.266 17.638 1.00 77.00 116 THR A N 1
ATOM 942 C CA . THR A 1 116 ? -18.417 -8.074 18.815 1.00 77.00 116 THR A CA 1
ATOM 943 C C . THR A 1 116 ? -18.204 -7.257 20.082 1.00 77.00 116 THR A C 1
ATOM 945 O O . THR A 1 116 ? -17.360 -6.365 20.096 1.00 77.00 116 THR A O 1
ATOM 948 N N . LYS A 1 117 ? -18.881 -7.602 21.184 1.00 70.88 117 LYS A N 1
ATOM 949 C CA . LYS A 1 117 ? -18.661 -6.960 22.499 1.00 70.88 117 LYS A CA 1
ATOM 950 C C . LYS A 1 117 ? -17.195 -6.989 22.964 1.00 70.88 117 LYS A C 1
ATOM 952 O O . LYS A 1 117 ? -16.769 -6.101 23.689 1.00 70.88 117 LYS A O 1
ATOM 957 N N . ASP A 1 118 ? -16.440 -7.994 22.519 1.00 76.12 118 ASP A N 1
ATOM 958 C CA . ASP A 1 118 ? -15.030 -8.196 22.866 1.00 76.12 118 ASP A CA 1
ATOM 959 C C . ASP A 1 118 ? -14.077 -7.477 21.892 1.00 76.12 118 ASP A C 1
ATOM 961 O O . ASP A 1 118 ? -12.860 -7.602 22.000 1.00 76.12 118 ASP A O 1
ATOM 965 N N . LEU A 1 119 ? -14.609 -6.733 20.912 1.00 84.81 119 LEU A N 1
ATOM 966 C CA . LEU A 1 119 ? -13.796 -6.004 19.950 1.00 84.81 119 LEU A CA 1
ATOM 967 C C . LEU A 1 119 ? -13.310 -4.690 20.569 1.00 84.81 119 LEU A C 1
ATOM 969 O O . LEU A 1 119 ? -14.038 -3.701 20.630 1.00 84.81 119 LEU A O 1
ATOM 973 N N . GLY A 1 120 ? -12.057 -4.683 21.011 1.00 91.81 120 GLY A N 1
ATOM 974 C CA . GLY A 1 120 ? -11.387 -3.525 21.573 1.00 91.81 120 GLY A CA 1
ATOM 975 C C . GLY A 1 120 ? -10.295 -2.958 20.669 1.00 91.81 120 GLY A C 1
ATOM 976 O O . GLY A 1 120 ? -10.169 -3.252 19.479 1.00 91.81 120 GLY A O 1
ATOM 977 N N . ILE A 1 121 ? -9.478 -2.096 21.267 1.00 94.62 121 ILE A N 1
ATOM 978 C CA . ILE A 1 121 ? -8.339 -1.446 20.605 1.00 94.62 121 ILE A CA 1
ATOM 979 C C . ILE A 1 121 ? -7.298 -2.479 20.159 1.00 94.62 121 ILE A C 1
ATOM 981 O O . ILE A 1 121 ? -6.770 -2.398 19.050 1.00 94.62 121 ILE A O 1
ATOM 985 N N . LYS A 1 122 ? -7.041 -3.478 21.005 1.00 95.44 122 LYS A N 1
ATOM 986 C CA . LYS A 1 122 ? -6.067 -4.547 20.765 1.00 95.44 122 LYS A CA 1
ATOM 987 C C . LYS A 1 122 ? -6.426 -5.370 19.530 1.00 95.44 122 LYS A C 1
ATOM 989 O O . LYS A 1 122 ? -5.564 -5.697 18.721 1.00 95.44 122 LYS A O 1
ATOM 994 N N . GLU A 1 123 ? -7.711 -5.623 19.324 1.00 93.81 123 GLU A N 1
ATOM 995 C CA . GLU A 1 123 ? -8.247 -6.354 18.182 1.00 93.81 123 GLU A CA 1
ATOM 996 C C . GLU A 1 123 ? -8.167 -5.533 16.888 1.00 93.81 123 GLU A C 1
ATOM 998 O O . GLU A 1 123 ? -8.067 -6.101 15.798 1.00 93.81 123 GLU A O 1
ATOM 1003 N N . MET A 1 124 ? -8.191 -4.204 16.973 1.00 95.75 124 MET A N 1
ATOM 1004 C CA . MET A 1 124 ? -8.035 -3.336 15.805 1.00 95.75 124 MET A CA 1
ATOM 1005 C C . MET A 1 124 ? -6.570 -3.144 15.403 1.00 95.75 124 MET A C 1
ATOM 1007 O O . MET A 1 124 ? -6.306 -2.815 14.250 1.00 95.75 124 MET A O 1
ATOM 1011 N N . PHE A 1 125 ? -5.606 -3.410 16.283 1.00 96.56 125 PHE A N 1
ATOM 1012 C CA . PHE A 1 125 ? -4.180 -3.267 15.981 1.00 96.56 125 PHE A CA 1
ATOM 1013 C C . PHE A 1 125 ? -3.663 -4.357 15.011 1.00 96.56 125 PHE A C 1
ATOM 1015 O O . PHE A 1 125 ? -4.394 -4.826 14.133 1.00 96.56 125 PHE A O 1
ATOM 1022 N N . HIS A 1 126 ? -2.395 -4.765 15.084 1.00 95.81 126 HIS A N 1
ATOM 1023 C CA . HIS A 1 126 ? -1.956 -5.985 14.393 1.00 95.81 126 HIS A CA 1
ATOM 1024 C C . HIS A 1 126 ? -2.257 -7.229 15.239 1.00 95.81 126 HIS A C 1
ATOM 1026 O O . HIS A 1 126 ? -2.474 -7.137 16.439 1.00 95.81 126 HIS A O 1
ATOM 1032 N N . ILE A 1 127 ? -2.250 -8.412 14.626 1.00 95.44 127 ILE A N 1
ATOM 1033 C CA . ILE A 1 127 ? -2.423 -9.677 15.356 1.00 95.44 127 ILE A CA 1
ATOM 1034 C C . ILE A 1 127 ? -1.256 -9.851 16.355 1.00 95.44 127 ILE A C 1
ATOM 1036 O O . ILE A 1 127 ? -0.107 -9.690 15.931 1.00 95.44 127 ILE A O 1
ATOM 1040 N N . PRO A 1 128 ? -1.511 -10.171 17.641 1.00 96.06 128 PRO A N 1
ATOM 1041 C CA . PRO A 1 128 ? -0.457 -10.446 18.619 1.00 96.06 128 PRO A CA 1
ATOM 1042 C C . PRO A 1 128 ? 0.481 -11.581 18.192 1.00 96.06 128 PRO A C 1
ATOM 1044 O O . PRO A 1 128 ? 0.072 -12.497 17.471 1.00 96.06 128 PRO A O 1
ATOM 1047 N N . PHE A 1 129 ? 1.735 -11.554 18.640 1.00 96.56 129 PHE A N 1
ATOM 1048 C CA . PHE A 1 129 ? 2.756 -12.502 18.188 1.00 96.56 129 PHE A CA 1
ATOM 1049 C C . PHE A 1 129 ? 2.474 -13.965 18.555 1.00 96.56 129 PHE A C 1
ATOM 1051 O O . PHE A 1 129 ? 2.792 -14.860 17.773 1.00 96.56 129 PHE A O 1
ATOM 1058 N N . GLU A 1 130 ? 1.798 -14.220 19.667 1.00 95.94 130 GLU A N 1
ATOM 1059 C CA . GLU A 1 130 ? 1.352 -15.551 20.081 1.00 95.94 130 GLU A CA 1
ATOM 1060 C C . GLU A 1 130 ? 0.209 -16.094 19.199 1.00 95.94 130 GLU A C 1
ATOM 1062 O O . GLU A 1 130 ? -0.064 -17.294 19.161 1.00 95.94 130 GLU A O 1
ATOM 1067 N N . LYS A 1 131 ? -0.437 -15.223 18.411 1.00 95.50 131 LYS A N 1
ATOM 1068 C CA . LYS A 1 131 ? -1.521 -15.563 17.476 1.00 95.50 131 LYS A CA 1
ATOM 1069 C C . LYS A 1 131 ? -1.066 -15.576 16.009 1.00 95.50 131 LYS A C 1
ATOM 1071 O O . LYS A 1 131 ? -1.896 -15.516 15.108 1.00 95.50 131 LYS A O 1
ATOM 1076 N N . ARG A 1 132 ? 0.235 -15.699 15.715 1.00 93.38 132 ARG A N 1
ATOM 1077 C CA . ARG A 1 132 ? 0.755 -15.706 14.323 1.00 93.38 132 ARG A CA 1
ATOM 1078 C C . ARG A 1 132 ? 0.145 -16.773 13.413 1.00 93.38 132 ARG A C 1
ATOM 1080 O O . ARG A 1 132 ? 0.078 -16.562 12.207 1.00 93.38 132 ARG A O 1
ATOM 1087 N N . HIS A 1 133 ? -0.344 -17.877 13.971 1.00 92.94 133 HIS A N 1
ATOM 1088 C CA . HIS A 1 133 ? -0.994 -18.949 13.214 1.00 92.94 133 HIS A CA 1
ATOM 1089 C C . HIS A 1 133 ? -2.279 -18.508 12.479 1.00 92.94 133 HIS A C 1
ATOM 1091 O O . HIS A 1 133 ? -2.689 -19.186 11.543 1.00 92.94 133 HIS A O 1
ATOM 1097 N N . ILE A 1 134 ? -2.898 -17.376 12.854 1.00 91.56 134 ILE A N 1
ATOM 1098 C CA . ILE A 1 134 ? -4.051 -16.793 12.136 1.00 91.56 134 ILE A CA 1
ATOM 1099 C C . ILE A 1 134 ? -3.675 -15.647 11.179 1.00 91.56 134 ILE A C 1
ATOM 1101 O O . ILE A 1 134 ? -4.557 -15.049 10.558 1.00 91.56 134 ILE A O 1
ATOM 1105 N N . VAL A 1 135 ? -2.386 -15.308 11.047 1.00 90.56 135 VAL A N 1
ATOM 1106 C CA . VAL A 1 135 ? -1.920 -14.288 10.095 1.00 90.56 135 VAL A CA 1
ATOM 1107 C C . VAL A 1 135 ? -2.052 -14.845 8.680 1.00 90.56 135 VAL A C 1
ATOM 1109 O O . VAL A 1 135 ? -1.320 -15.745 8.274 1.00 90.56 135 VAL A O 1
ATOM 1112 N N . LYS A 1 136 ? -3.006 -14.301 7.920 1.00 86.44 136 LYS A N 1
ATOM 1113 C CA . LYS A 1 136 ? -3.230 -14.661 6.517 1.00 86.44 136 LYS A CA 1
ATOM 1114 C C . LYS A 1 136 ? -2.167 -14.032 5.617 1.00 86.44 136 LYS A C 1
ATOM 1116 O O . LYS A 1 136 ? -1.712 -12.916 5.860 1.00 86.44 136 LYS A O 1
ATOM 1121 N N . THR A 1 137 ? -1.848 -14.718 4.525 1.00 83.94 137 THR A N 1
ATOM 1122 C CA . THR A 1 137 ? -0.985 -14.191 3.465 1.00 83.94 137 THR A CA 1
ATOM 1123 C C . THR A 1 137 ? -1.785 -13.286 2.528 1.00 83.94 137 THR A C 1
ATOM 1125 O O . THR A 1 137 ? -2.693 -13.747 1.836 1.00 83.94 137 THR A O 1
ATOM 1128 N N . ASN A 1 138 ? -1.413 -12.014 2.466 1.00 89.12 138 ASN A N 1
ATOM 1129 C CA . ASN A 1 138 ? -1.878 -11.037 1.480 1.00 89.12 138 ASN A CA 1
ATOM 1130 C C . ASN A 1 138 ? -0.730 -10.646 0.532 1.00 89.12 138 ASN A C 1
ATOM 1132 O O . ASN A 1 138 ? 0.418 -11.048 0.741 1.00 89.12 138 ASN A O 1
ATOM 1136 N N . ARG A 1 139 ? -1.032 -9.832 -0.491 1.00 91.19 139 ARG A N 1
ATOM 1137 C CA . ARG A 1 139 ? -0.040 -9.331 -1.459 1.00 91.19 139 ARG A CA 1
ATOM 1138 C C . ARG A 1 139 ? 1.129 -8.646 -0.750 1.00 91.19 139 ARG A C 1
ATOM 1140 O O . ARG A 1 139 ? 2.252 -9.118 -0.815 1.00 91.19 139 ARG A O 1
ATOM 1147 N N . PHE A 1 140 ? 0.832 -7.589 -0.003 1.00 94.88 140 PHE A N 1
ATOM 1148 C CA . PHE A 1 140 ? 1.806 -6.864 0.809 1.00 94.88 140 PHE A CA 1
ATOM 1149 C C . PHE A 1 140 ? 1.775 -7.399 2.246 1.00 94.88 140 PHE A C 1
ATOM 1151 O O . PHE A 1 140 ? 1.257 -6.760 3.161 1.00 94.88 140 PHE A O 1
ATOM 1158 N N . SER A 1 141 ? 2.254 -8.631 2.438 1.00 91.44 141 SER A N 1
ATOM 1159 C CA . SER A 1 141 ? 2.377 -9.292 3.747 1.00 91.44 141 SER A CA 1
ATOM 1160 C C . SER A 1 141 ? 3.637 -10.150 3.820 1.00 91.44 141 SER A C 1
ATOM 1162 O O . SER A 1 141 ? 4.287 -10.363 2.808 1.00 91.44 141 SER A O 1
ATOM 1164 N N . LEU A 1 142 ? 3.945 -10.699 4.988 1.00 89.69 142 LEU A N 1
ATOM 1165 C CA . LEU A 1 142 ? 4.887 -11.805 5.121 1.00 89.69 142 LEU A CA 1
ATOM 1166 C C . LEU A 1 142 ? 4.221 -12.914 5.930 1.00 89.69 142 LEU A C 1
ATOM 1168 O O . LEU A 1 142 ? 3.537 -12.641 6.918 1.00 89.69 142 LEU A O 1
ATOM 1172 N N . SER A 1 143 ? 4.397 -14.165 5.503 1.00 87.81 143 SER A N 1
ATOM 1173 C CA . SER A 1 143 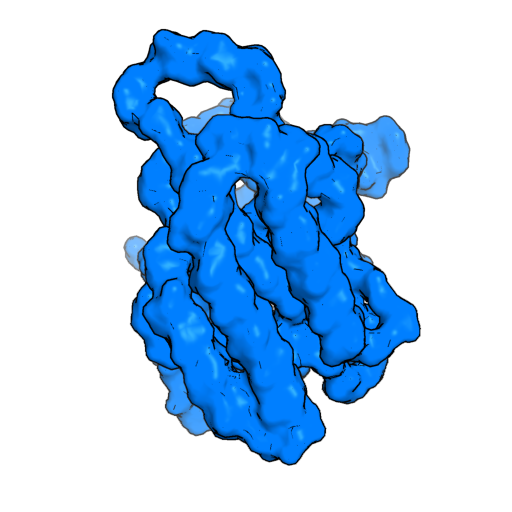? 3.788 -15.310 6.187 1.00 87.81 143 SER A CA 1
ATOM 1174 C C . SER A 1 143 ? 4.241 -15.365 7.647 1.00 87.81 143 SER A C 1
ATOM 1176 O O . SER A 1 143 ? 5.436 -15.335 7.936 1.00 87.81 143 SER A O 1
ATOM 1178 N N . GLY A 1 144 ? 3.283 -15.404 8.576 1.00 88.94 144 GLY A N 1
ATOM 1179 C CA . GLY A 1 144 ? 3.557 -15.418 10.015 1.00 88.94 144 GLY A CA 1
ATOM 1180 C C . GLY A 1 144 ? 4.095 -14.105 10.601 1.00 88.94 144 GLY A C 1
ATOM 1181 O O . GLY A 1 144 ? 4.364 -14.062 11.801 1.00 88.94 144 GLY A O 1
ATOM 1182 N N . LEU A 1 145 ? 4.227 -13.031 9.814 1.00 92.50 145 LEU A N 1
ATOM 1183 C CA . LEU A 1 145 ? 4.619 -11.711 10.305 1.00 92.50 145 LEU A CA 1
ATOM 1184 C C . LEU A 1 145 ? 3.384 -10.795 10.380 1.00 92.50 145 LEU A C 1
ATOM 1186 O O . LEU A 1 145 ? 2.785 -10.488 9.346 1.00 92.50 145 LEU A O 1
ATOM 1190 N N . PRO A 1 146 ? 2.975 -10.340 11.579 1.00 95.38 146 PRO A N 1
ATOM 1191 C CA . PRO A 1 146 ? 1.853 -9.419 11.699 1.00 95.38 146 PRO A CA 1
ATOM 1192 C C . PRO A 1 146 ? 2.069 -8.116 10.915 1.00 95.38 146 PRO A C 1
ATOM 1194 O O . PRO A 1 146 ? 3.182 -7.605 10.799 1.00 95.38 146 PRO A O 1
ATOM 1197 N N . CYS A 1 147 ? 0.972 -7.565 10.401 1.00 95.19 147 CYS A N 1
ATOM 1198 C CA . CYS A 1 147 ? 0.948 -6.334 9.619 1.00 95.19 147 CYS A CA 1
ATOM 1199 C C . CYS A 1 147 ? -0.313 -5.533 9.976 1.00 95.19 147 CYS A C 1
ATOM 1201 O O . CYS A 1 147 ? -1.369 -6.118 10.250 1.00 95.19 147 CYS A O 1
ATOM 1203 N N . ILE A 1 148 ? -0.214 -4.203 9.989 1.00 96.06 148 ILE A N 1
ATOM 1204 C CA . ILE A 1 148 ? -1.377 -3.317 10.063 1.00 96.06 148 ILE A CA 1
ATOM 1205 C C . ILE A 1 148 ? -1.772 -2.945 8.633 1.00 96.06 148 ILE A C 1
ATOM 1207 O O . ILE A 1 148 ? -0.982 -2.358 7.897 1.00 96.06 148 ILE A O 1
ATOM 1211 N N . TYR A 1 149 ? -3.008 -3.282 8.265 1.00 95.81 149 TYR A N 1
ATOM 1212 C CA . TYR A 1 149 ? -3.634 -2.865 7.012 1.00 95.81 149 TYR A CA 1
ATOM 1213 C C . TYR A 1 149 ? -4.596 -1.722 7.279 1.00 95.81 149 TYR A C 1
ATOM 1215 O O . TYR A 1 149 ? -5.505 -1.881 8.099 1.00 95.81 149 TYR A O 1
ATOM 1223 N N . LEU A 1 150 ? -4.384 -0.605 6.590 1.00 95.62 150 LEU A N 1
ATOM 1224 C CA . LEU A 1 150 ? -5.218 0.591 6.670 1.00 95.62 150 LEU A CA 1
ATOM 1225 C C . LEU A 1 150 ? -5.665 0.992 5.265 1.00 95.62 150 LEU A C 1
ATOM 1227 O O . LEU A 1 150 ? -5.006 0.655 4.282 1.00 95.62 150 LEU A O 1
ATOM 1231 N N . SER A 1 151 ? -6.737 1.763 5.174 1.00 93.06 151 SER A N 1
ATOM 1232 C CA . SER A 1 151 ? -7.143 2.436 3.945 1.00 93.06 151 SER A CA 1
ATOM 1233 C C . SER A 1 151 ? -7.375 3.916 4.195 1.00 93.06 151 SER A C 1
ATOM 1235 O O . SER A 1 151 ? -7.646 4.327 5.324 1.00 93.06 151 SER A O 1
ATOM 1237 N N . ASN A 1 152 ? -7.323 4.710 3.126 1.00 89.69 152 ASN A N 1
ATOM 1238 C CA . ASN A 1 152 ? -7.535 6.151 3.211 1.00 89.69 152 ASN A CA 1
ATOM 1239 C C . ASN A 1 152 ? -9.005 6.586 3.353 1.00 89.69 152 ASN A C 1
ATOM 1241 O O . ASN A 1 152 ? -9.308 7.775 3.343 1.00 89.69 152 ASN A O 1
ATOM 1245 N N . SER A 1 153 ? -9.929 5.630 3.432 1.00 90.69 153 SER A N 1
ATOM 1246 C CA . SER A 1 153 ? -11.348 5.878 3.662 1.00 90.69 153 SER A CA 1
ATOM 1247 C C . SER A 1 153 ? -12.041 4.612 4.166 1.00 90.69 153 SER A C 1
ATOM 1249 O O . SER A 1 153 ? -11.607 3.490 3.879 1.00 90.69 153 SER A O 1
ATOM 1251 N N . VAL A 1 154 ? -13.151 4.777 4.879 1.00 93.88 154 VAL A N 1
ATOM 1252 C CA . VAL A 1 154 ? -14.007 3.678 5.342 1.00 93.88 154 VAL A CA 1
ATOM 1253 C C . VAL A 1 154 ? -14.674 2.973 4.167 1.00 93.88 154 VAL A C 1
ATOM 1255 O O . VAL A 1 154 ? -14.840 1.755 4.207 1.00 93.88 154 VAL A O 1
ATOM 1258 N N . HIS A 1 155 ? -15.004 3.702 3.099 1.00 92.38 155 HIS A N 1
ATOM 1259 C CA . HIS A 1 155 ? -15.479 3.098 1.857 1.00 92.38 155 HIS A CA 1
ATOM 1260 C C . HIS A 1 155 ? -14.442 2.135 1.266 1.00 92.38 155 HIS A C 1
ATOM 1262 O O . HIS A 1 155 ? -14.777 1.001 0.934 1.00 92.38 155 HIS A O 1
ATOM 1268 N N . THR A 1 156 ? -13.171 2.546 1.189 1.00 91.25 156 THR A N 1
ATOM 1269 C CA . THR A 1 156 ? -12.086 1.674 0.718 1.00 91.25 156 THR A CA 1
ATOM 1270 C C . THR A 1 156 ? -11.960 0.444 1.617 1.00 91.25 156 THR A C 1
ATOM 1272 O O . THR A 1 156 ? -11.878 -0.665 1.101 1.00 91.25 156 THR A O 1
ATOM 1275 N N . CYS A 1 157 ? -12.026 0.596 2.947 1.00 94.38 157 CYS A N 1
ATOM 1276 C CA . CYS A 1 157 ? -12.025 -0.559 3.850 1.00 94.38 157 CYS A CA 1
ATOM 1277 C C . CYS A 1 157 ? -13.193 -1.522 3.577 1.00 94.38 157 CYS A C 1
ATOM 1279 O O . CYS A 1 157 ? -13.009 -2.737 3.615 1.00 94.38 157 CYS A O 1
ATOM 1281 N N . TRP A 1 158 ? -14.389 -0.993 3.311 1.00 93.75 158 TRP A N 1
ATOM 1282 C CA . TRP A 1 158 ? -15.576 -1.790 3.007 1.00 93.75 158 TRP A CA 1
ATOM 1283 C C . TRP A 1 158 ? -15.432 -2.567 1.692 1.00 93.75 158 TRP A C 1
ATOM 1285 O O . TRP A 1 158 ? -15.748 -3.754 1.655 1.00 93.75 158 TRP A O 1
ATOM 1295 N N . GLU A 1 159 ? -14.890 -1.941 0.645 1.00 91.44 159 GLU A N 1
ATOM 1296 C CA . GLU A 1 159 ? -14.547 -2.620 -0.614 1.00 91.44 159 GLU A CA 1
ATOM 1297 C C . GLU A 1 159 ? -13.462 -3.692 -0.405 1.00 91.44 159 GLU A C 1
ATOM 1299 O O . GLU A 1 159 ? -13.573 -4.801 -0.927 1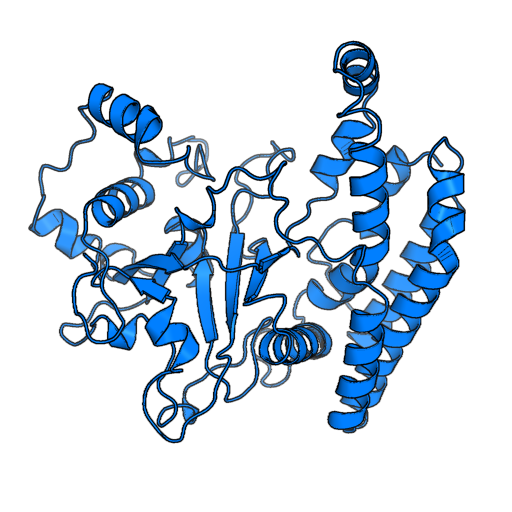.00 91.44 159 GLU A O 1
ATOM 1304 N N . GLU A 1 160 ? -12.434 -3.407 0.405 1.00 90.69 160 GLU A N 1
ATOM 1305 C CA . GLU A 1 160 ? -11.355 -4.361 0.697 1.00 90.69 160 GLU A CA 1
ATOM 1306 C C . GLU A 1 160 ? -11.830 -5.604 1.459 1.00 90.69 160 GLU A C 1
ATOM 1308 O O . GLU A 1 160 ? -11.334 -6.709 1.212 1.00 90.69 160 GLU A O 1
ATOM 1313 N N . LEU A 1 161 ? -12.836 -5.441 2.321 1.00 91.50 161 LEU A N 1
ATOM 1314 C CA . LEU A 1 161 ? -13.511 -6.520 3.047 1.00 91.50 161 LEU A CA 1
ATOM 1315 C C . LEU A 1 161 ? -14.567 -7.271 2.215 1.00 91.50 161 LEU A C 1
ATOM 1317 O O . LEU A 1 161 ? -15.322 -8.057 2.780 1.00 91.50 161 LEU A O 1
ATOM 1321 N N . ASP A 1 162 ? -14.636 -7.039 0.901 1.00 90.62 162 ASP A N 1
ATOM 1322 C CA . ASP A 1 162 ? -15.635 -7.641 0.008 1.00 90.62 162 ASP A CA 1
ATOM 1323 C C . ASP A 1 162 ? -17.080 -7.268 0.383 1.00 90.62 162 ASP A C 1
ATOM 1325 O O . ASP A 1 162 ? -18.002 -8.078 0.295 1.00 90.62 162 ASP A O 1
ATOM 1329 N N . ARG A 1 163 ? -17.280 -5.996 0.754 1.00 91.38 163 ARG A N 1
ATOM 1330 C CA . ARG A 1 163 ? -18.589 -5.367 0.976 1.00 91.38 163 ARG A CA 1
ATOM 1331 C C . ARG A 1 163 ? -19.451 -6.087 2.026 1.00 91.38 163 ARG A C 1
ATOM 1333 O O . ARG A 1 163 ? -20.580 -6.486 1.726 1.00 91.38 163 ARG A O 1
ATOM 1340 N N . PRO A 1 164 ? -18.971 -6.235 3.275 1.00 91.44 164 PRO A N 1
ATOM 1341 C CA . PRO A 1 164 ? -19.750 -6.864 4.335 1.00 91.44 164 PRO A CA 1
ATOM 1342 C C . PRO A 1 164 ? -21.006 -6.048 4.675 1.00 91.44 164 PRO A C 1
ATOM 1344 O O . PRO A 1 164 ? -21.154 -4.890 4.271 1.00 91.44 164 PRO A O 1
ATOM 1347 N N . VAL A 1 165 ? -21.906 -6.628 5.476 1.00 91.31 165 VAL A N 1
ATOM 1348 C CA . VAL A 1 165 ? -23.069 -5.903 6.010 1.00 91.31 165 VAL A CA 1
ATOM 1349 C C . VAL A 1 165 ? -22.580 -4.691 6.808 1.00 91.31 165 VAL A C 1
ATOM 1351 O O . VAL A 1 165 ? -21.992 -4.830 7.878 1.00 91.31 165 VAL A O 1
ATOM 1354 N N . PHE A 1 166 ? -22.822 -3.489 6.281 1.00 89.69 166 PHE A N 1
ATOM 1355 C CA . PHE A 1 166 ? -22.198 -2.264 6.786 1.00 89.69 166 PHE A CA 1
ATOM 1356 C C . PHE A 1 166 ? -22.537 -1.963 8.256 1.00 89.69 166 PHE A C 1
ATOM 1358 O O . PHE A 1 166 ? -21.687 -1.465 8.989 1.00 89.69 166 PHE A O 1
ATOM 1365 N N . SER A 1 167 ? -23.745 -2.311 8.716 1.00 86.12 167 SER A N 1
ATOM 1366 C CA . SER A 1 167 ? -24.164 -2.106 10.111 1.00 86.12 167 SER A CA 1
ATOM 1367 C C . SER A 1 167 ? -23.332 -2.903 11.121 1.00 86.12 167 SER A C 1
ATOM 1369 O O . SER A 1 167 ? -23.152 -2.444 12.246 1.00 86.12 167 SER A O 1
ATOM 1371 N N . GLN A 1 168 ? -22.781 -4.046 10.703 1.00 83.12 168 GLN A N 1
ATOM 1372 C CA . GLN A 1 168 ? -21.990 -4.952 11.542 1.00 83.12 168 GLN A CA 1
ATOM 1373 C C . GLN A 1 168 ? -20.483 -4.707 11.426 1.00 83.12 168 GLN A C 1
ATOM 1375 O O . GLN A 1 168 ? -19.706 -5.290 12.180 1.00 83.12 168 GLN A O 1
ATOM 1380 N N . MET A 1 169 ? -20.060 -3.833 10.512 1.00 91.38 169 MET A N 1
ATOM 1381 C CA . MET A 1 169 ? -18.657 -3.503 10.322 1.00 91.38 169 MET A CA 1
ATOM 1382 C C . MET A 1 169 ? -18.168 -2.606 11.459 1.00 91.38 169 MET A C 1
ATOM 1384 O O . MET A 1 169 ? -18.760 -1.568 11.749 1.00 91.38 169 MET A O 1
ATOM 1388 N N . ALA A 1 170 ? -17.059 -2.989 12.077 1.00 93.75 170 ALA A N 1
ATOM 1389 C CA . ALA A 1 170 ? -16.382 -2.193 13.085 1.00 93.75 170 ALA A CA 1
ATOM 1390 C C . ALA A 1 170 ? -15.258 -1.379 12.459 1.00 93.75 170 ALA A C 1
ATOM 1392 O O . ALA A 1 170 ? -14.494 -1.920 11.661 1.00 93.75 170 ALA A O 1
ATOM 1393 N N . VAL A 1 171 ? -15.115 -0.116 12.852 1.00 96.12 171 VAL A N 1
ATOM 1394 C CA . VAL A 1 171 ? -14.136 0.800 12.263 1.00 96.12 171 VAL A CA 1
ATOM 1395 C C . VAL A 1 171 ? -13.385 1.565 13.346 1.00 96.12 171 VAL A C 1
ATOM 1397 O O . VAL A 1 171 ? -13.984 2.041 14.307 1.00 96.12 171 VAL A O 1
ATOM 1400 N N . SER A 1 172 ? -12.076 1.719 13.153 1.00 96.75 172 SER A N 1
ATOM 1401 C CA . SER A 1 172 ? -11.222 2.614 13.937 1.00 96.75 172 SER A CA 1
ATOM 1402 C C . SER A 1 172 ? -10.477 3.562 13.007 1.00 96.75 172 SER A C 1
ATOM 1404 O O . SER A 1 172 ? -10.005 3.149 11.943 1.00 96.75 172 SER A O 1
ATOM 1406 N N . ARG A 1 173 ? -10.320 4.815 13.441 1.00 95.56 173 ARG A N 1
ATOM 1407 C CA . ARG A 1 173 ? -9.367 5.760 12.848 1.00 95.56 173 ARG A CA 1
ATOM 1408 C C . ARG A 1 173 ? -7.993 5.520 13.450 1.00 95.56 173 ARG A C 1
ATOM 1410 O O . ARG A 1 173 ? -7.892 5.285 14.651 1.00 95.56 173 ARG A O 1
ATOM 1417 N N . PHE A 1 174 ? -6.968 5.631 12.621 1.00 95.31 174 PHE A N 1
ATOM 1418 C CA . PHE A 1 174 ? -5.564 5.510 12.963 1.00 95.31 174 PHE A CA 1
ATOM 1419 C C . PHE A 1 174 ? -4.848 6.843 12.765 1.00 95.31 174 PHE A C 1
ATOM 1421 O O . PHE A 1 174 ? -5.244 7.664 11.942 1.00 95.31 174 PHE A O 1
ATOM 1428 N N . LYS A 1 175 ? -3.775 7.033 13.525 1.00 92.31 175 LYS A N 1
ATOM 1429 C CA . LYS A 1 175 ? -2.791 8.093 13.340 1.00 92.31 175 LYS A CA 1
ATOM 1430 C C . LYS A 1 175 ? -1.405 7.497 13.530 1.00 92.31 175 LYS A C 1
ATOM 1432 O O . LYS A 1 175 ? -1.165 6.798 14.516 1.00 92.31 175 LYS A O 1
ATOM 1437 N N . THR A 1 176 ? -0.502 7.789 12.607 1.00 90.38 176 THR A N 1
ATOM 1438 C CA . THR A 1 176 ? 0.900 7.371 12.671 1.00 90.38 176 THR A CA 1
ATOM 1439 C C . THR A 1 176 ? 1.799 8.553 12.998 1.00 90.38 176 THR A C 1
ATOM 1441 O O . THR A 1 176 ? 1.519 9.680 12.600 1.00 90.38 176 THR A O 1
ATOM 1444 N N . ASN A 1 177 ? 2.863 8.319 13.763 1.00 85.62 177 ASN A N 1
ATOM 1445 C CA . ASN A 1 177 ? 3.798 9.366 14.157 1.00 85.62 177 ASN A CA 1
ATOM 1446 C C . ASN A 1 177 ? 5.010 9.401 13.218 1.00 85.62 177 ASN A C 1
ATOM 1448 O O . ASN A 1 177 ? 5.897 8.559 13.337 1.00 85.62 177 ASN A O 1
ATOM 1452 N N . HIS A 1 178 ? 5.056 10.386 12.314 1.00 77.75 178 HIS A N 1
ATOM 1453 C CA . HIS A 1 178 ? 6.185 10.632 11.404 1.00 77.75 178 HIS A CA 1
ATOM 1454 C C . HIS A 1 178 ? 6.573 9.433 10.518 1.00 77.75 178 HIS A C 1
ATOM 1456 O O . HIS A 1 178 ? 7.756 9.219 10.243 1.00 77.75 178 HIS A O 1
ATOM 1462 N N . PHE A 1 179 ? 5.597 8.635 10.079 1.00 87.75 179 PHE A N 1
ATOM 1463 C CA . PHE A 1 179 ? 5.875 7.495 9.207 1.00 87.75 179 PHE A CA 1
ATOM 1464 C C . PHE A 1 179 ? 6.171 7.962 7.785 1.00 87.75 179 PHE A C 1
ATOM 1466 O O . PHE A 1 179 ? 5.527 8.863 7.255 1.00 87.75 179 PHE A O 1
ATOM 1473 N N . LYS A 1 180 ? 7.143 7.310 7.149 1.00 87.00 180 LYS A N 1
ATOM 1474 C CA . LYS A 1 180 ? 7.362 7.408 5.707 1.00 87.00 180 LYS A CA 1
ATOM 1475 C C . LYS A 1 180 ? 6.868 6.127 5.056 1.00 87.00 180 LYS A C 1
ATOM 1477 O O . LYS A 1 180 ? 7.245 5.031 5.471 1.00 87.00 180 LYS A O 1
ATOM 1482 N N . TYR A 1 181 ? 6.051 6.262 4.024 1.00 87.88 181 TYR A N 1
ATOM 1483 C CA . TYR A 1 181 ? 5.580 5.131 3.232 1.00 87.88 181 TYR A CA 1
ATOM 1484 C C . TYR A 1 181 ? 6.310 5.101 1.898 1.00 87.88 181 TYR A C 1
ATOM 1486 O O . TYR A 1 181 ? 6.525 6.152 1.303 1.00 87.88 181 TYR A O 1
ATOM 1494 N N . LEU A 1 182 ? 6.684 3.917 1.422 1.00 88.81 182 LEU A N 1
ATOM 1495 C CA . LEU A 1 182 ? 7.120 3.771 0.040 1.00 88.81 182 LEU A CA 1
ATOM 1496 C C . LEU A 1 182 ? 5.891 3.883 -0.866 1.00 88.81 182 LEU A C 1
ATOM 1498 O O . LEU A 1 182 ? 4.957 3.082 -0.745 1.00 88.81 182 LEU A O 1
ATOM 1502 N N . ASP A 1 183 ? 5.891 4.882 -1.747 1.00 84.62 183 ASP A N 1
ATOM 1503 C CA . ASP A 1 183 ? 4.754 5.162 -2.619 1.00 84.62 183 ASP A CA 1
ATOM 1504 C C . ASP A 1 183 ? 4.752 4.302 -3.891 1.00 84.62 183 ASP A C 1
ATOM 1506 O O . ASP A 1 183 ? 5.509 4.521 -4.840 1.00 84.62 183 ASP A O 1
ATOM 1510 N N . LEU A 1 184 ? 3.863 3.310 -3.908 1.00 85.25 184 LEU A N 1
ATOM 1511 C CA . LEU A 1 184 ? 3.567 2.477 -5.073 1.00 85.25 184 LEU A CA 1
ATOM 1512 C C . LEU A 1 184 ? 2.274 2.926 -5.781 1.00 85.25 184 LEU A C 1
ATOM 1514 O O . LEU A 1 184 ? 1.835 2.303 -6.742 1.00 85.25 184 LEU A O 1
ATOM 1518 N N . SER A 1 185 ? 1.636 4.001 -5.313 1.00 78.62 185 SER A N 1
ATOM 1519 C CA . SER A 1 185 ? 0.344 4.479 -5.809 1.00 78.62 185 SER A CA 1
ATOM 1520 C C . SER A 1 185 ? 0.435 5.424 -7.010 1.00 78.62 185 SER A C 1
ATOM 1522 O O . SER A 1 185 ? -0.592 5.936 -7.459 1.00 78.62 185 SER A O 1
ATOM 1524 N N . VAL A 1 186 ? 1.630 5.660 -7.562 1.00 71.38 186 VAL A N 1
ATOM 1525 C CA . VAL A 1 186 ? 1.820 6.626 -8.651 1.00 71.38 186 VAL A CA 1
ATOM 1526 C C . VAL A 1 186 ? 1.020 6.218 -9.889 1.00 71.38 186 VAL A C 1
ATOM 1528 O O . VAL A 1 186 ? 1.239 5.172 -10.499 1.00 71.38 186 VAL A O 1
ATOM 1531 N N . ASN A 1 187 ? 0.094 7.088 -10.284 1.00 70.56 187 ASN A N 1
ATOM 1532 C CA . ASN A 1 187 ? -0.751 6.901 -11.451 1.00 70.56 187 ASN A CA 1
ATOM 1533 C C . ASN A 1 187 ? -0.123 7.548 -12.694 1.00 70.56 187 ASN A C 1
ATOM 1535 O O . ASN A 1 187 ? 0.013 8.772 -12.776 1.00 70.56 187 ASN A O 1
ATOM 1539 N N . TYR A 1 188 ? 0.167 6.734 -13.710 1.00 74.38 188 TYR A N 1
ATOM 1540 C CA . TYR A 1 188 ? 0.705 7.206 -14.987 1.00 74.38 188 TYR A CA 1
ATOM 1541 C C . TYR A 1 188 ? -0.218 8.219 -15.689 1.00 74.38 188 TYR A C 1
ATOM 1543 O O . TYR A 1 188 ? 0.262 9.095 -16.406 1.00 74.38 188 TYR A O 1
ATOM 1551 N N . LYS A 1 189 ? -1.542 8.160 -15.468 1.00 72.00 189 LYS A N 1
ATOM 1552 C CA . LYS A 1 189 ? -2.497 9.104 -16.072 1.00 72.00 189 LYS A CA 1
ATOM 1553 C C . LYS A 1 189 ? -2.322 10.524 -15.541 1.00 72.00 189 LYS A C 1
ATOM 1555 O O . LYS A 1 189 ? -2.515 11.472 -16.296 1.00 72.00 189 LYS A O 1
ATOM 1560 N N . PHE A 1 190 ? -1.903 10.675 -14.282 1.00 68.38 190 PHE A N 1
ATOM 1561 C CA . PHE A 1 190 ? -1.519 11.978 -13.739 1.00 68.38 190 PHE A CA 1
ATOM 1562 C C . PHE A 1 190 ? -0.250 12.489 -14.425 1.00 68.38 190 PHE A C 1
ATOM 1564 O O . PHE A 1 190 ? -0.211 13.628 -14.880 1.00 68.38 190 PHE A O 1
ATOM 1571 N N . LEU A 1 191 ? 0.754 11.622 -14.601 1.00 72.50 191 LEU A N 1
ATOM 1572 C CA . LEU A 1 191 ? 1.975 11.988 -15.320 1.00 72.50 191 LEU A CA 1
ATOM 1573 C C . LEU A 1 191 ? 1.669 12.435 -16.748 1.00 72.50 191 LEU A C 1
ATOM 1575 O O . LEU A 1 191 ? 2.152 13.478 -17.176 1.00 72.50 191 LEU A O 1
ATOM 1579 N N . LYS A 1 192 ? 0.784 11.714 -17.444 1.00 73.81 192 LYS A N 1
ATOM 1580 C CA . LYS A 1 192 ? 0.313 12.037 -18.795 1.00 73.81 192 LYS A CA 1
ATOM 1581 C C . LYS A 1 192 ? -0.217 13.475 -18.927 1.00 73.81 192 LYS A C 1
ATOM 1583 O O . LYS A 1 192 ? -0.088 14.062 -20.002 1.00 73.81 192 LYS A O 1
ATOM 1588 N N . MET A 1 193 ? -0.766 14.071 -17.860 1.00 69.25 193 MET A N 1
ATOM 1589 C CA . MET A 1 193 ? -1.265 15.455 -17.875 1.00 69.25 193 MET A CA 1
ATOM 1590 C C . MET A 1 193 ? -0.160 16.483 -18.128 1.00 69.25 193 MET A C 1
ATOM 1592 O O . MET A 1 193 ? -0.396 17.437 -18.871 1.00 69.25 193 MET A O 1
ATOM 1596 N N . TYR A 1 194 ? 1.047 16.266 -17.594 1.00 68.12 194 TYR A N 1
ATOM 1597 C CA . TYR A 1 194 ? 2.192 17.157 -17.823 1.00 68.12 194 TYR A CA 1
ATOM 1598 C C . TYR A 1 194 ? 2.611 17.219 -19.300 1.00 68.12 194 TYR A C 1
ATOM 1600 O O . TYR A 1 194 ? 3.255 18.171 -19.733 1.00 68.12 194 TYR A O 1
ATOM 1608 N N . PHE A 1 195 ? 2.203 16.236 -20.106 1.00 68.38 195 PHE A N 1
ATOM 1609 C CA . PHE A 1 195 ? 2.515 16.159 -21.532 1.00 68.38 195 PHE A CA 1
ATOM 1610 C C . PHE A 1 195 ? 1.395 16.723 -22.426 1.00 68.38 195 PHE A C 1
ATOM 1612 O O . PHE A 1 195 ? 1.481 16.644 -23.653 1.00 68.38 195 PHE A O 1
ATOM 1619 N N . VAL A 1 196 ? 0.340 17.313 -21.847 1.00 66.56 196 VAL A N 1
ATOM 1620 C CA . VAL A 1 196 ? -0.724 18.000 -22.597 1.00 66.56 196 VAL A CA 1
ATOM 1621 C C . VAL A 1 196 ? -0.316 19.465 -22.859 1.00 66.56 196 VAL A C 1
ATOM 1623 O O . VAL A 1 196 ? 0.046 20.165 -21.914 1.00 66.56 196 VAL A O 1
ATOM 1626 N N . PRO A 1 197 ? -0.425 19.991 -24.101 1.00 58.16 197 PRO A N 1
ATOM 1627 C CA . PRO A 1 197 ? 0.086 21.322 -24.474 1.00 58.16 197 PRO A CA 1
ATOM 1628 C C . PRO A 1 197 ? -0.375 22.494 -23.591 1.00 58.16 197 PRO A C 1
ATOM 1630 O O . PRO A 1 197 ? 0.415 23.388 -23.309 1.00 58.16 197 PRO A O 1
ATOM 1633 N N . LYS A 1 198 ? -1.620 22.463 -23.089 1.00 57.38 198 LYS A N 1
ATOM 1634 C CA . LYS A 1 198 ? -2.156 23.493 -22.177 1.00 57.38 198 LYS A CA 1
ATOM 1635 C C . LYS A 1 198 ? -1.364 23.628 -20.869 1.00 57.38 198 LYS A C 1
ATOM 1637 O O . LYS A 1 198 ? -1.297 24.723 -20.323 1.00 57.38 198 LYS A O 1
ATOM 1642 N N . TRP A 1 199 ? -0.767 22.544 -20.374 1.00 53.81 199 TRP A N 1
ATOM 1643 C CA . TRP A 1 199 ? 0.068 22.578 -19.170 1.00 53.81 199 TRP A CA 1
ATOM 1644 C C . TRP A 1 199 ? 1.458 23.156 -19.463 1.00 53.81 199 TRP A C 1
ATOM 1646 O O . TRP A 1 199 ? 1.960 23.942 -18.665 1.00 53.81 199 TRP A O 1
ATOM 1656 N N . LYS A 1 200 ? 2.029 22.883 -20.649 1.00 53.00 200 LYS A N 1
ATOM 1657 C CA . LYS A 1 200 ? 3.301 23.488 -21.097 1.00 53.00 200 LYS A CA 1
ATOM 1658 C C . LYS A 1 200 ? 3.228 25.020 -21.206 1.00 53.00 200 LYS A C 1
ATOM 1660 O O . LYS A 1 200 ? 4.223 25.701 -20.978 1.00 53.00 200 LYS A O 1
ATOM 1665 N N . GLU A 1 201 ? 2.063 25.580 -21.541 1.00 51.22 201 GLU A N 1
ATOM 1666 C CA . GLU A 1 201 ? 1.847 27.038 -21.550 1.00 51.22 201 GLU A CA 1
ATOM 1667 C C . GLU A 1 201 ? 1.742 27.631 -20.135 1.00 51.22 201 GLU A C 1
ATOM 1669 O O . GLU A 1 201 ? 2.212 28.744 -19.905 1.00 51.22 201 GLU A O 1
ATOM 1674 N N . GLN A 1 202 ? 1.186 26.883 -19.176 1.00 50.50 202 GLN A N 1
ATOM 1675 C CA . GLN A 1 202 ? 1.085 27.297 -17.771 1.00 50.50 202 GLN A CA 1
ATOM 1676 C C . GLN A 1 202 ? 2.426 27.208 -17.028 1.00 50.50 202 GLN A C 1
ATOM 1678 O O . GLN A 1 202 ? 2.671 28.018 -16.139 1.00 50.50 202 GLN A O 1
ATOM 1683 N N . GLU A 1 203 ? 3.332 26.309 -17.423 1.00 50.16 203 GLU A N 1
ATOM 1684 C CA . GLU A 1 203 ? 4.692 26.242 -16.862 1.00 50.16 203 GLU A CA 1
ATOM 1685 C C . GLU A 1 203 ? 5.512 27.514 -17.096 1.00 50.16 203 GLU A C 1
ATOM 1687 O O . GLU A 1 203 ? 6.338 27.858 -16.259 1.00 50.16 203 GLU A O 1
ATOM 1692 N N . LYS A 1 204 ? 5.245 28.273 -18.169 1.00 48.62 204 LYS A N 1
ATOM 1693 C CA . LYS A 1 204 ? 5.888 29.582 -18.390 1.00 48.62 204 LYS A CA 1
ATOM 1694 C C . LYS A 1 204 ? 5.467 30.656 -17.378 1.00 48.62 204 LYS A C 1
ATOM 1696 O O . LYS A 1 204 ? 6.104 31.702 -17.323 1.00 48.62 204 LYS A O 1
ATOM 1701 N N . ILE A 1 205 ? 4.388 30.431 -16.624 1.00 48.53 205 ILE A N 1
ATOM 1702 C CA . ILE A 1 205 ? 3.800 31.392 -15.674 1.00 48.53 205 ILE A CA 1
ATOM 1703 C C . ILE A 1 205 ? 4.233 31.081 -14.228 1.00 48.53 205 ILE A C 1
ATOM 1705 O O . ILE A 1 205 ? 4.104 31.930 -13.347 1.00 48.53 205 ILE A O 1
ATOM 1709 N N . ILE A 1 206 ? 4.775 29.889 -13.968 1.00 44.72 206 ILE A N 1
ATOM 1710 C CA . ILE A 1 206 ? 5.131 29.429 -12.624 1.00 44.72 206 ILE A CA 1
ATOM 1711 C C . ILE A 1 206 ? 6.645 29.585 -12.422 1.00 44.72 206 ILE A C 1
ATOM 1713 O O . ILE A 1 206 ? 7.428 29.282 -13.316 1.00 44.72 206 ILE A O 1
ATOM 1717 N N . SER A 1 207 ? 7.048 30.097 -11.256 1.00 45.72 207 SER A N 1
ATOM 1718 C CA . SER A 1 207 ? 8.445 30.382 -10.902 1.00 45.72 207 SER A CA 1
ATOM 1719 C C . SER A 1 207 ? 9.386 29.179 -11.073 1.00 45.72 207 SER A C 1
ATOM 1721 O O . SER A 1 207 ? 8.949 28.025 -11.078 1.00 45.72 207 SER A O 1
ATOM 1723 N N . ASP A 1 208 ? 10.694 29.466 -11.126 1.00 44.91 208 ASP A N 1
ATOM 1724 C CA . ASP A 1 208 ? 11.832 28.547 -11.335 1.00 44.91 208 ASP A CA 1
ATOM 1725 C C . ASP A 1 208 ? 11.815 27.224 -10.526 1.00 44.91 208 ASP A C 1
ATOM 1727 O O . ASP A 1 208 ? 12.570 26.309 -10.836 1.00 44.91 208 ASP A O 1
ATOM 1731 N N . GLY A 1 209 ? 10.954 27.075 -9.512 1.00 44.88 209 GLY A N 1
ATOM 1732 C CA . GLY A 1 209 ? 10.801 25.851 -8.713 1.00 44.88 209 GLY A CA 1
ATOM 1733 C C . GLY A 1 209 ? 9.900 24.754 -9.307 1.00 44.88 209 GLY A C 1
ATOM 1734 O O . GLY A 1 209 ? 9.990 23.612 -8.863 1.00 44.88 209 GLY A O 1
ATOM 1735 N N . VAL A 1 210 ? 9.034 25.056 -10.285 1.00 50.00 210 VAL A N 1
ATOM 1736 C CA . VAL A 1 210 ? 8.173 24.045 -10.955 1.00 50.00 210 VAL A CA 1
ATOM 1737 C C . VAL A 1 210 ? 8.775 23.560 -12.277 1.00 50.00 210 VAL A C 1
ATOM 1739 O O . VAL A 1 210 ? 8.501 22.437 -12.710 1.00 50.00 210 VAL A O 1
ATOM 1742 N N . ALA A 1 211 ? 9.671 24.353 -12.870 1.00 52.62 211 ALA A N 1
ATOM 1743 C CA . ALA A 1 211 ? 10.443 23.983 -14.047 1.00 52.62 211 ALA A CA 1
ATOM 1744 C C . ALA A 1 211 ? 11.310 22.740 -13.753 1.00 52.62 211 ALA A C 1
ATOM 1746 O O . ALA A 1 211 ? 12.346 22.817 -13.102 1.00 52.62 211 ALA A O 1
ATOM 1747 N N . GLY A 1 212 ? 10.864 21.567 -14.215 1.00 64.06 212 GLY A N 1
ATOM 1748 C CA . GLY A 1 212 ? 11.566 20.288 -14.036 1.00 64.06 212 GLY A CA 1
ATOM 1749 C C . GLY A 1 212 ? 10.902 19.299 -13.072 1.00 64.06 212 GLY A C 1
ATOM 1750 O O . GLY A 1 212 ? 11.293 18.132 -13.062 1.00 64.06 212 GLY A O 1
ATOM 1751 N N . ALA A 1 213 ? 9.851 19.693 -12.343 1.00 70.19 213 ALA A N 1
ATOM 1752 C CA . ALA A 1 213 ? 9.100 18.774 -11.480 1.00 70.19 213 ALA A CA 1
ATOM 1753 C C . ALA A 1 213 ? 8.490 17.604 -12.276 1.00 70.19 213 ALA A C 1
ATOM 1755 O O . ALA A 1 213 ? 8.533 16.459 -11.829 1.00 70.19 213 ALA A O 1
ATOM 1756 N N . HIS A 1 214 ? 8.003 17.869 -13.493 1.00 74.56 214 HIS A N 1
ATOM 1757 C CA . HIS A 1 214 ? 7.489 16.841 -14.399 1.00 74.56 214 HIS A CA 1
ATOM 1758 C C . HIS A 1 214 ? 8.586 15.888 -14.904 1.00 74.56 214 HIS A C 1
ATOM 1760 O O . HIS A 1 214 ? 8.340 14.691 -15.016 1.00 74.56 214 HIS A O 1
ATOM 1766 N N . LYS A 1 215 ? 9.808 16.387 -15.167 1.00 80.38 215 LYS A N 1
ATOM 1767 C CA . LYS A 1 215 ? 10.956 15.558 -15.583 1.00 80.38 215 LYS A CA 1
ATOM 1768 C C . LYS A 1 215 ? 11.380 14.642 -14.450 1.00 80.38 215 LYS A C 1
ATOM 1770 O O . LYS A 1 215 ? 11.575 13.456 -14.677 1.00 80.38 215 LYS A O 1
ATOM 1775 N N . LEU A 1 216 ? 11.454 15.174 -13.230 1.00 79.44 216 LEU A N 1
ATOM 1776 C CA . LEU A 1 216 ? 11.740 14.377 -12.043 1.00 79.44 216 LEU A CA 1
ATOM 1777 C C . LEU A 1 216 ? 10.660 13.313 -11.815 1.00 79.44 216 LEU A C 1
ATOM 1779 O O . LEU A 1 216 ? 10.990 12.148 -11.623 1.00 79.44 216 LEU A O 1
ATOM 1783 N N . ALA A 1 217 ? 9.379 13.686 -11.872 1.00 79.12 217 ALA A N 1
ATOM 1784 C CA . ALA A 1 217 ? 8.274 12.743 -11.711 1.00 79.12 217 ALA A CA 1
ATOM 1785 C C . ALA A 1 217 ? 8.293 11.645 -12.789 1.00 79.12 217 ALA A C 1
ATOM 1787 O O . ALA A 1 217 ? 8.097 10.472 -12.476 1.00 79.12 217 ALA A O 1
ATOM 1788 N N . PHE A 1 218 ? 8.599 12.011 -14.037 1.00 85.38 218 PHE A N 1
ATOM 1789 C CA . PHE A 1 218 ? 8.784 11.073 -15.139 1.00 85.38 218 PHE A CA 1
ATOM 1790 C C . PHE A 1 218 ? 9.947 10.106 -14.886 1.00 85.38 218 PHE A C 1
ATOM 1792 O O . PHE A 1 218 ? 9.737 8.898 -14.936 1.00 85.38 218 PHE A O 1
ATOM 1799 N N . VAL A 1 219 ? 11.139 10.621 -14.556 1.00 87.38 219 VAL A N 1
ATOM 1800 C CA . VAL A 1 219 ? 12.340 9.819 -14.262 1.00 87.38 219 VAL A CA 1
ATOM 1801 C C . VAL A 1 219 ? 12.079 8.842 -13.116 1.00 87.38 219 VAL A C 1
ATOM 1803 O O . VAL A 1 219 ? 12.367 7.653 -13.239 1.00 87.38 219 VAL A O 1
ATOM 1806 N N . LYS A 1 220 ? 11.465 9.303 -12.021 1.00 85.81 220 LYS A N 1
ATOM 1807 C CA . LYS A 1 220 ? 11.103 8.425 -10.901 1.00 85.81 220 LYS A CA 1
ATOM 1808 C C . LYS A 1 220 ? 10.133 7.331 -11.326 1.00 85.81 220 LYS A C 1
ATOM 1810 O O . LYS A 1 220 ? 10.332 6.172 -10.982 1.00 85.81 220 LYS A O 1
ATOM 1815 N N . PHE A 1 221 ? 9.109 7.684 -12.101 1.00 87.88 221 PHE A N 1
ATOM 1816 C CA . PHE A 1 221 ? 8.127 6.715 -12.563 1.00 87.88 221 PHE A CA 1
ATOM 1817 C C . PHE A 1 221 ? 8.746 5.638 -13.450 1.00 87.88 221 PHE A C 1
ATOM 1819 O O . PHE A 1 221 ? 8.529 4.463 -13.179 1.00 87.88 221 PHE A O 1
ATOM 1826 N N . ILE A 1 222 ? 9.527 6.004 -14.474 1.00 91.50 222 ILE A N 1
ATOM 1827 C CA . ILE A 1 222 ? 10.119 5.009 -15.380 1.00 91.50 222 ILE A CA 1
ATOM 1828 C C . ILE A 1 222 ? 11.083 4.068 -14.639 1.00 91.50 222 ILE A C 1
ATOM 1830 O O . ILE A 1 222 ? 11.062 2.864 -14.867 1.00 91.50 222 ILE A O 1
ATOM 1834 N N . ASN A 1 223 ? 11.850 4.573 -13.670 1.00 92.12 223 ASN A N 1
ATOM 1835 C CA . ASN A 1 223 ? 12.744 3.729 -12.879 1.00 92.12 223 ASN A CA 1
ATOM 1836 C C . ASN A 1 223 ? 11.996 2.810 -11.895 1.00 92.12 223 ASN A C 1
ATOM 1838 O O . ASN A 1 223 ? 12.438 1.688 -11.660 1.00 92.12 223 ASN A O 1
ATOM 1842 N N . LEU A 1 224 ? 10.851 3.235 -11.345 1.00 91.12 224 LEU A N 1
ATOM 1843 C CA . LEU A 1 224 ? 10.025 2.405 -10.451 1.00 91.12 224 LEU A CA 1
ATOM 1844 C C . LEU A 1 224 ? 9.081 1.450 -11.192 1.00 91.12 224 LEU A C 1
ATOM 1846 O O . LEU A 1 224 ? 8.575 0.491 -10.605 1.00 91.12 224 LEU A O 1
ATOM 1850 N N . PHE A 1 225 ? 8.823 1.688 -12.474 1.00 92.56 225 PHE A N 1
ATOM 1851 C CA . PHE A 1 225 ? 7.831 0.939 -13.232 1.00 92.56 225 PHE A CA 1
ATOM 1852 C C . PHE A 1 225 ? 8.102 -0.577 -13.324 1.00 92.56 225 PHE A C 1
ATOM 1854 O O . PHE A 1 225 ? 7.136 -1.336 -13.202 1.00 92.56 225 PHE A O 1
ATOM 1861 N N . PRO A 1 226 ? 9.355 -1.071 -13.436 1.00 95.19 226 PRO A N 1
ATOM 1862 C CA . PRO A 1 226 ? 9.636 -2.503 -13.322 1.00 95.19 226 PRO A CA 1
ATOM 1863 C C . PRO A 1 226 ? 9.111 -3.119 -12.015 1.00 95.19 226 PRO A C 1
ATOM 1865 O O . PRO A 1 226 ? 8.464 -4.170 -12.029 1.00 95.19 226 PRO A O 1
ATOM 1868 N N . LEU A 1 227 ? 9.292 -2.425 -10.885 1.00 94.25 227 LEU A N 1
ATOM 1869 C CA . LEU A 1 227 ? 8.756 -2.852 -9.592 1.00 94.25 227 LEU A CA 1
ATOM 1870 C C . LEU A 1 227 ? 7.218 -2.828 -9.588 1.00 94.25 227 LEU A C 1
ATOM 1872 O O . LEU A 1 227 ? 6.590 -3.710 -9.001 1.00 94.25 227 LEU A O 1
ATOM 1876 N N . TYR A 1 228 ? 6.589 -1.866 -10.273 1.00 91.06 228 TYR A N 1
ATOM 1877 C CA . TYR A 1 228 ? 5.128 -1.808 -10.411 1.00 91.06 228 TYR A CA 1
ATOM 1878 C C . TYR A 1 228 ? 4.576 -2.980 -11.226 1.00 91.06 228 TYR A C 1
ATOM 1880 O O . TYR A 1 228 ? 3.618 -3.616 -10.780 1.00 91.06 228 TYR A O 1
ATOM 1888 N N . ILE A 1 229 ? 5.197 -3.328 -12.361 1.00 92.31 229 ILE A N 1
ATOM 1889 C CA . ILE A 1 229 ? 4.838 -4.516 -13.156 1.00 92.31 229 ILE A CA 1
ATOM 1890 C C . ILE A 1 229 ? 4.854 -5.764 -12.260 1.00 92.31 229 ILE A C 1
ATOM 1892 O O . ILE A 1 229 ? 3.883 -6.533 -12.212 1.00 92.31 229 ILE A O 1
ATOM 1896 N N . ALA A 1 230 ? 5.944 -5.928 -11.510 1.00 94.44 230 ALA A N 1
ATOM 1897 C CA . ALA A 1 230 ? 6.165 -7.072 -10.641 1.00 94.44 230 ALA A CA 1
ATOM 1898 C C . ALA A 1 230 ? 5.180 -7.134 -9.459 1.00 94.44 230 ALA A C 1
ATOM 1900 O O . ALA A 1 230 ? 4.722 -8.216 -9.089 1.00 94.44 230 ALA A O 1
ATOM 1901 N N . CYS A 1 231 ? 4.805 -5.984 -8.890 1.00 93.12 231 CYS A N 1
ATOM 1902 C CA . CYS A 1 231 ? 3.921 -5.917 -7.727 1.00 93.12 231 CYS A CA 1
ATOM 1903 C C . CYS A 1 231 ? 2.422 -5.940 -8.065 1.00 93.12 231 CYS A C 1
ATOM 1905 O O . CYS A 1 231 ? 1.628 -6.441 -7.263 1.00 93.12 231 CYS A O 1
ATOM 1907 N N . TYR A 1 232 ? 2.013 -5.420 -9.228 1.00 88.25 232 TYR A N 1
ATOM 1908 C CA . TYR A 1 232 ? 0.603 -5.211 -9.590 1.00 88.25 232 TYR A CA 1
ATOM 1909 C C . TYR A 1 232 ? 0.039 -6.212 -10.601 1.00 88.25 232 TYR A C 1
ATOM 1911 O O . TYR A 1 232 ? -1.079 -6.035 -11.090 1.00 88.25 232 TYR A O 1
ATOM 1919 N N . THR A 1 233 ? 0.740 -7.313 -10.874 1.00 88.50 233 THR A N 1
ATOM 1920 C CA . THR A 1 233 ? 0.153 -8.417 -11.646 1.00 88.50 233 THR A CA 1
ATOM 1921 C C . THR A 1 233 ? -1.017 -9.047 -10.871 1.00 88.50 233 THR A C 1
ATOM 1923 O O . THR A 1 233 ? -0.930 -9.341 -9.667 1.00 88.50 233 THR A O 1
ATOM 1926 N N . LYS A 1 234 ? -2.169 -9.214 -11.534 1.00 87.50 234 LYS A N 1
ATOM 1927 C CA . LYS A 1 234 ? -3.375 -9.783 -10.922 1.00 87.50 234 LYS A CA 1
ATOM 1928 C C . LYS A 1 234 ? -3.177 -11.272 -10.648 1.00 87.50 234 LYS A C 1
ATOM 1930 O O . LYS A 1 234 ? -2.774 -12.014 -11.535 1.00 87.50 234 LYS A O 1
ATOM 1935 N N . VAL A 1 235 ? -3.550 -11.697 -9.440 1.00 88.69 235 VAL A N 1
ATOM 1936 C CA . VAL A 1 235 ? -3.541 -13.112 -9.048 1.00 88.69 235 VAL A CA 1
ATOM 1937 C C . VAL A 1 235 ? -4.437 -13.913 -9.987 1.00 88.69 235 VAL A C 1
ATOM 1939 O O . VAL A 1 235 ? -5.625 -13.603 -10.121 1.00 88.69 235 VAL A O 1
ATOM 1942 N N . ARG A 1 236 ? -3.877 -14.953 -10.609 1.00 88.38 236 ARG A N 1
ATOM 1943 C CA . ARG A 1 236 ? -4.610 -15.841 -11.518 1.00 88.38 236 ARG A CA 1
ATOM 1944 C C . ARG A 1 236 ? -5.529 -16.812 -10.780 1.00 88.38 236 ARG A C 1
ATOM 1946 O O . ARG A 1 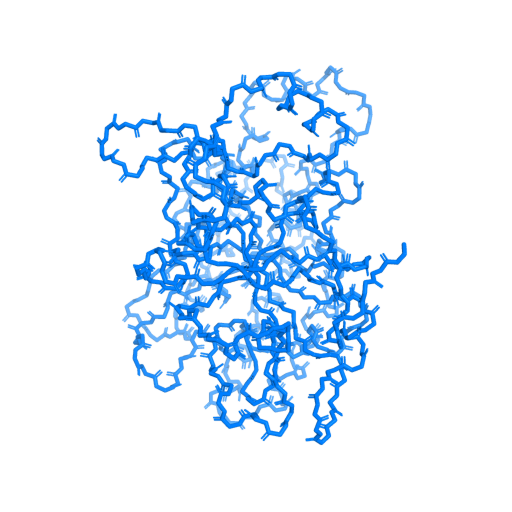236 ? -6.671 -16.996 -11.190 1.00 88.38 236 ARG A O 1
ATOM 1953 N N . TYR A 1 237 ? -5.040 -17.406 -9.692 1.00 89.00 237 TYR A N 1
ATOM 1954 C CA . TYR A 1 237 ? -5.770 -18.387 -8.887 1.00 89.00 237 TYR A CA 1
ATOM 1955 C C . TYR A 1 237 ? -6.006 -17.835 -7.474 1.00 89.00 237 TYR A C 1
ATOM 1957 O O . TYR A 1 237 ? -5.182 -18.005 -6.577 1.00 89.00 237 TYR A O 1
ATOM 1965 N N . GLY A 1 238 ? -7.117 -17.113 -7.289 1.00 84.81 238 GLY A N 1
ATOM 1966 C CA . GLY A 1 238 ? -7.427 -16.376 -6.053 1.00 84.81 238 GLY A CA 1
ATOM 1967 C C . GLY A 1 238 ? -7.473 -17.248 -4.795 1.00 84.81 238 GLY A C 1
ATOM 1968 O O . GLY A 1 238 ? -6.941 -16.856 -3.756 1.00 84.81 238 GLY A O 1
ATOM 1969 N N . ASP A 1 239 ? -8.001 -18.461 -4.921 1.00 87.56 239 ASP A N 1
ATOM 1970 C CA . ASP A 1 239 ? -8.166 -19.400 -3.803 1.00 87.56 239 ASP A CA 1
ATOM 1971 C C . ASP A 1 239 ? -6.935 -20.287 -3.563 1.00 87.56 239 ASP A C 1
ATOM 1973 O O . ASP A 1 239 ? -6.907 -21.074 -2.619 1.00 87.56 239 ASP A O 1
ATOM 1977 N N . ALA A 1 240 ? -5.892 -20.168 -4.393 1.00 89.88 240 ALA A N 1
ATOM 1978 C CA . ALA A 1 240 ? -4.681 -20.966 -4.235 1.00 89.88 240 ALA A CA 1
ATOM 1979 C C . ALA A 1 240 ? -3.899 -20.558 -2.978 1.00 89.88 240 ALA A C 1
ATOM 1981 O O . ALA A 1 240 ? -3.731 -19.366 -2.695 1.00 89.88 240 ALA A O 1
ATOM 1982 N N . THR A 1 241 ? -3.362 -21.548 -2.258 1.00 89.88 241 THR A N 1
ATOM 1983 C CA . THR A 1 241 ? -2.503 -21.336 -1.080 1.00 89.88 241 THR A CA 1
ATOM 1984 C C . THR A 1 241 ? -1.265 -20.519 -1.432 1.00 89.88 241 THR A C 1
ATOM 1986 O O . THR A 1 241 ? -0.922 -19.569 -0.734 1.00 89.88 241 THR A O 1
ATOM 1989 N N . PHE A 1 242 ? -0.616 -20.867 -2.544 1.00 92.12 242 PHE A N 1
ATOM 1990 C CA . PHE A 1 242 ? 0.541 -20.155 -3.065 1.00 92.12 242 PHE A CA 1
ATOM 1991 C C . PHE A 1 242 ? 0.155 -19.345 -4.302 1.00 92.12 242 PHE A C 1
ATOM 1993 O O . PHE A 1 242 ? -0.501 -19.854 -5.212 1.00 92.12 242 PHE A O 1
ATOM 2000 N N . LYS A 1 243 ? 0.581 -18.082 -4.326 1.00 94.31 243 LYS A N 1
ATOM 2001 C CA . LYS A 1 243 ? 0.320 -17.120 -5.399 1.00 94.31 243 LYS A CA 1
ATOM 2002 C C . LYS A 1 243 ? 1.666 -16.579 -5.885 1.00 94.31 243 LYS A C 1
ATOM 2004 O O . LYS A 1 243 ? 2.251 -15.760 -5.175 1.00 94.31 243 LYS A O 1
ATOM 2009 N N . PRO A 1 244 ? 2.185 -17.021 -7.044 1.00 95.19 244 PRO A N 1
ATOM 2010 C CA . PRO A 1 244 ? 3.462 -16.536 -7.571 1.00 95.19 244 PRO A CA 1
ATOM 2011 C C . PRO A 1 244 ? 3.527 -15.007 -7.689 1.00 95.19 244 PRO A C 1
ATOM 2013 O O . PRO A 1 244 ? 4.572 -14.408 -7.469 1.00 95.19 244 PRO A O 1
ATOM 2016 N N . GLU A 1 245 ? 2.389 -14.358 -7.940 1.00 95.31 245 GLU A N 1
ATOM 2017 C CA . GLU A 1 245 ? 2.258 -12.902 -8.038 1.00 95.31 245 GLU A CA 1
ATOM 2018 C C . GLU A 1 245 ? 2.546 -12.171 -6.715 1.00 95.31 245 GLU A C 1
ATOM 2020 O O . GLU A 1 245 ? 2.588 -10.942 -6.682 1.00 95.31 245 GLU A O 1
ATOM 2025 N N . TYR A 1 246 ? 2.696 -12.900 -5.605 1.00 95.25 246 TYR A N 1
ATOM 2026 C CA . TYR A 1 246 ? 3.073 -12.345 -4.309 1.00 95.25 246 TYR A CA 1
ATOM 2027 C C . TYR A 1 246 ? 4.583 -12.396 -4.057 1.00 95.25 246 TYR A C 1
ATOM 2029 O O . TYR A 1 246 ? 5.024 -11.741 -3.125 1.00 95.25 246 TYR A O 1
ATOM 2037 N N . ILE A 1 247 ? 5.389 -13.082 -4.878 1.00 97.19 247 ILE A N 1
ATOM 2038 C CA . ILE A 1 247 ? 6.838 -13.228 -4.642 1.00 97.19 247 ILE A CA 1
ATOM 2039 C C . ILE A 1 247 ? 7.512 -11.864 -4.431 1.00 97.19 247 ILE A C 1
ATOM 2041 O O . ILE A 1 247 ? 8.075 -11.611 -3.368 1.00 97.19 247 ILE A O 1
ATOM 2045 N N . ILE A 1 248 ? 7.397 -10.959 -5.407 1.00 97.94 248 ILE A N 1
ATOM 2046 C CA . ILE A 1 248 ? 8.033 -9.636 -5.338 1.00 97.94 248 ILE A CA 1
ATOM 2047 C C . ILE A 1 248 ? 7.395 -8.732 -4.269 1.00 97.94 248 ILE A C 1
ATOM 2049 O O . ILE A 1 248 ? 8.141 -8.198 -3.449 1.00 97.94 248 ILE A O 1
ATOM 2053 N N . PRO A 1 249 ? 6.054 -8.596 -4.173 1.00 96.50 249 PRO A N 1
ATOM 2054 C CA . PRO A 1 249 ? 5.423 -7.873 -3.069 1.00 96.50 249 PRO A CA 1
ATOM 2055 C C . PRO A 1 249 ? 5.863 -8.320 -1.673 1.00 96.50 249 PRO A C 1
ATOM 2057 O O . PRO A 1 249 ? 6.034 -7.483 -0.793 1.00 96.50 249 PRO A O 1
ATOM 2060 N N . GLN A 1 250 ? 6.052 -9.621 -1.452 1.00 96.56 250 GLN A N 1
ATOM 2061 C CA . GLN A 1 250 ? 6.462 -10.144 -0.151 1.00 96.56 250 GLN A CA 1
ATOM 2062 C C . GLN A 1 250 ? 7.949 -9.884 0.123 1.00 96.56 250 GLN A C 1
ATOM 2064 O O . GLN A 1 250 ? 8.283 -9.495 1.239 1.00 96.56 250 GLN A O 1
ATOM 2069 N N . MET A 1 251 ? 8.824 -9.986 -0.887 1.00 97.62 251 MET A N 1
ATOM 2070 C CA . MET A 1 251 ? 10.225 -9.550 -0.763 1.00 97.62 251 MET A CA 1
ATOM 2071 C C . MET A 1 251 ? 10.326 -8.059 -0.437 1.00 97.62 251 MET A C 1
ATOM 2073 O O . MET A 1 251 ? 11.085 -7.668 0.451 1.00 97.62 251 MET A O 1
ATOM 2077 N N . LEU A 1 252 ? 9.480 -7.239 -1.068 1.00 97.19 252 LEU A N 1
ATOM 2078 C CA . LEU A 1 252 ? 9.368 -5.824 -0.743 1.00 97.19 252 LEU A CA 1
ATOM 2079 C C . LEU A 1 252 ? 8.955 -5.609 0.713 1.00 97.19 252 LEU A C 1
ATOM 2081 O O . LEU A 1 252 ? 9.550 -4.782 1.393 1.00 97.19 252 LEU A O 1
ATOM 2085 N N . MET A 1 253 ? 7.982 -6.365 1.224 1.00 97.06 253 MET A N 1
ATOM 2086 C CA . MET A 1 253 ? 7.581 -6.247 2.627 1.00 97.06 253 MET A CA 1
ATOM 2087 C C . MET A 1 253 ? 8.669 -6.682 3.607 1.00 97.06 253 MET A C 1
ATOM 2089 O O . MET A 1 253 ? 8.740 -6.109 4.692 1.00 97.06 253 MET A O 1
ATOM 2093 N N . GLN A 1 254 ? 9.515 -7.648 3.242 1.00 96.00 254 GLN A N 1
ATOM 2094 C CA . GLN A 1 254 ? 10.687 -7.999 4.043 1.00 96.00 254 GLN A CA 1
ATOM 2095 C C . GLN A 1 254 ? 11.684 -6.847 4.095 1.00 96.00 254 GLN A C 1
ATOM 2097 O O . GLN A 1 254 ? 12.048 -6.407 5.183 1.00 96.00 254 GLN A O 1
ATOM 2102 N N . TRP A 1 255 ? 12.033 -6.288 2.938 1.00 96.62 255 TRP A N 1
ATOM 2103 C CA . TRP A 1 255 ? 12.927 -5.137 2.870 1.00 96.62 255 TRP A CA 1
ATOM 2104 C C . TRP A 1 255 ? 12.364 -3.932 3.636 1.00 96.62 255 TRP A C 1
ATOM 2106 O O . TRP A 1 255 ? 13.068 -3.304 4.426 1.00 96.62 255 TRP A O 1
ATOM 2116 N N . VAL A 1 256 ? 11.061 -3.657 3.489 1.00 95.25 256 VAL A N 1
ATOM 2117 C CA . VAL A 1 256 ? 10.367 -2.603 4.241 1.00 95.25 256 VAL A CA 1
ATOM 2118 C C . VAL A 1 256 ? 10.367 -2.894 5.738 1.00 95.25 256 VAL A C 1
ATOM 2120 O O . VAL A 1 256 ? 10.439 -1.952 6.515 1.00 95.25 256 VAL A O 1
ATOM 2123 N N . ALA A 1 257 ? 10.301 -4.146 6.192 1.00 95.12 257 ALA A N 1
ATOM 2124 C CA . ALA A 1 257 ? 10.391 -4.465 7.618 1.00 95.12 257 ALA A CA 1
ATOM 2125 C C . ALA A 1 257 ? 11.791 -4.180 8.194 1.00 95.12 257 ALA A C 1
ATOM 2127 O O . ALA A 1 257 ? 11.889 -3.742 9.340 1.00 95.12 257 ALA A O 1
ATOM 2128 N N . GLU A 1 258 ? 12.845 -4.363 7.394 1.00 94.00 258 GLU A N 1
ATOM 2129 C CA . GLU A 1 258 ? 14.248 -4.229 7.811 1.00 94.00 258 GLU A CA 1
ATOM 2130 C C . GLU A 1 258 ? 14.795 -2.795 7.687 1.00 94.00 258 GLU A C 1
ATOM 2132 O O . GLU A 1 258 ? 15.570 -2.353 8.537 1.00 94.00 258 GLU A O 1
ATOM 2137 N N . THR A 1 259 ? 14.374 -2.033 6.674 1.00 91.62 259 THR A N 1
ATOM 2138 C CA . THR A 1 259 ? 14.844 -0.653 6.476 1.00 91.62 259 THR A CA 1
ATOM 2139 C C . THR A 1 259 ? 14.343 0.303 7.567 1.00 91.62 259 THR A C 1
ATOM 2141 O O . THR A 1 259 ? 13.214 0.201 8.064 1.00 91.62 259 THR A O 1
ATOM 2144 N N . SER A 1 260 ? 15.162 1.294 7.923 1.00 89.12 260 SER A N 1
ATOM 2145 C CA . SER A 1 260 ? 14.763 2.412 8.788 1.00 89.12 260 SER A CA 1
ATOM 2146 C C . SER A 1 260 ? 14.082 3.547 8.014 1.00 89.12 260 SER A C 1
ATOM 2148 O O . SER A 1 260 ? 13.415 4.388 8.621 1.00 89.12 260 SER A O 1
ATOM 2150 N N . GLU A 1 261 ? 14.218 3.566 6.685 1.00 87.56 261 GLU A N 1
ATOM 2151 C CA . GLU A 1 261 ? 13.755 4.664 5.840 1.00 87.56 261 GLU A CA 1
ATOM 2152 C C . GLU A 1 261 ? 12.231 4.704 5.701 1.00 87.56 261 GLU A C 1
ATOM 2154 O O . GLU A 1 261 ? 11.641 5.778 5.795 1.00 87.56 261 GLU A O 1
ATOM 2159 N N . PHE A 1 262 ? 11.599 3.541 5.530 1.00 90.50 262 PHE A N 1
ATOM 2160 C CA . PHE A 1 262 ? 10.159 3.404 5.313 1.00 90.50 262 PHE A CA 1
ATOM 2161 C C . PHE A 1 262 ? 9.525 2.526 6.389 1.00 90.50 262 PHE A C 1
ATOM 2163 O O . PHE A 1 262 ? 10.067 1.485 6.752 1.00 90.50 262 PHE A O 1
ATOM 2170 N N . GLN A 1 263 ? 8.354 2.909 6.892 1.00 93.19 263 GLN A N 1
ATOM 2171 C CA . GLN A 1 263 ? 7.588 2.145 7.885 1.00 93.19 263 GLN A CA 1
ATOM 2172 C C . GLN A 1 263 ? 6.498 1.276 7.255 1.00 93.19 263 GLN A C 1
ATOM 2174 O O . GLN A 1 263 ? 5.969 0.392 7.922 1.00 93.19 263 GLN A O 1
ATOM 2179 N N . GLY A 1 264 ? 6.183 1.488 5.982 1.00 93.69 264 GLY A N 1
ATOM 2180 C CA . GLY A 1 264 ? 5.199 0.705 5.251 1.00 93.69 264 GLY A CA 1
ATOM 2181 C C . GLY A 1 264 ? 5.205 1.039 3.767 1.00 93.69 264 GLY A C 1
ATOM 2182 O O . GLY A 1 264 ? 6.026 1.825 3.296 1.00 93.69 264 GLY A O 1
ATOM 2183 N N . VAL A 1 265 ? 4.251 0.469 3.044 1.00 92.94 265 VAL A N 1
ATOM 2184 C CA . VAL A 1 265 ? 3.975 0.791 1.637 1.00 92.94 265 VAL A CA 1
ATOM 2185 C C . VAL A 1 265 ? 2.588 1.406 1.516 1.00 92.94 265 VAL A C 1
ATOM 2187 O O . VAL A 1 265 ? 1.676 1.000 2.242 1.00 92.94 265 VAL A O 1
ATOM 2190 N N . VAL A 1 266 ? 2.419 2.344 0.584 1.00 90.12 266 VAL A N 1
ATOM 2191 C CA . VAL A 1 266 ? 1.108 2.845 0.149 1.00 90.12 266 VAL A CA 1
ATOM 2192 C C . VAL A 1 266 ? 0.856 2.414 -1.292 1.00 90.12 266 VAL A C 1
ATOM 2194 O O . VAL A 1 266 ? 1.758 2.448 -2.125 1.00 90.12 266 VAL A O 1
ATOM 2197 N N . TYR A 1 267 ? -0.354 1.945 -1.583 1.00 87.62 267 TYR A N 1
ATOM 2198 C CA . TYR A 1 267 ? -0.707 1.369 -2.878 1.00 87.62 267 TYR A CA 1
ATOM 2199 C C . TYR A 1 267 ? -2.175 1.602 -3.233 1.00 87.62 267 TYR A C 1
ATOM 2201 O O . TYR A 1 267 ? -3.032 1.696 -2.357 1.00 87.62 267 TYR A O 1
ATOM 2209 N N . ASN A 1 268 ? -2.478 1.636 -4.531 1.00 83.38 268 ASN A N 1
ATOM 2210 C CA . ASN A 1 268 ? -3.857 1.737 -5.011 1.00 83.38 268 ASN A CA 1
ATOM 2211 C C . ASN A 1 268 ? -4.665 0.471 -4.679 1.00 83.38 268 ASN A C 1
ATOM 2213 O O . ASN A 1 268 ? -4.182 -0.656 -4.848 1.00 83.38 268 ASN A O 1
ATOM 2217 N N . SER A 1 269 ? -5.916 0.652 -4.250 1.00 82.06 269 SER A N 1
ATOM 2218 C CA . SER A 1 269 ? -6.876 -0.449 -4.154 1.00 82.06 269 SER A CA 1
ATOM 2219 C C . SER A 1 269 ? -7.145 -1.045 -5.537 1.00 82.06 269 SER A C 1
ATOM 2221 O O . SER A 1 269 ? -7.285 -0.333 -6.528 1.00 82.06 269 SER A O 1
ATOM 2223 N N . THR A 1 270 ? -7.247 -2.374 -5.597 1.00 75.00 270 THR A N 1
ATOM 2224 C CA . THR A 1 270 ? -7.652 -3.096 -6.821 1.00 75.00 270 THR A CA 1
ATOM 2225 C C . THR A 1 270 ? -9.111 -3.548 -6.790 1.00 75.00 270 THR A C 1
ATOM 2227 O O . THR A 1 270 ? -9.616 -4.056 -7.795 1.00 75.00 270 THR A O 1
ATOM 2230 N N . LYS A 1 271 ? -9.782 -3.386 -5.642 1.00 76.06 271 LYS A N 1
ATOM 2231 C CA . LYS A 1 271 ? -11.188 -3.747 -5.436 1.00 76.06 271 LYS A CA 1
ATOM 2232 C C . LYS A 1 271 ? -12.109 -2.546 -5.609 1.00 76.06 271 LYS A C 1
ATOM 2234 O O . LYS A 1 271 ? -13.202 -2.698 -6.150 1.00 76.06 271 LYS A O 1
ATOM 2239 N N . THR A 1 272 ? -11.639 -1.350 -5.266 1.00 67.75 272 THR A N 1
ATOM 2240 C CA . THR A 1 272 ? -12.386 -0.128 -5.537 1.00 67.75 272 THR A CA 1
ATOM 2241 C C . THR A 1 272 ? -12.276 0.240 -7.011 1.00 67.75 272 THR A C 1
ATOM 2243 O O . THR A 1 272 ? -11.192 0.490 -7.532 1.00 67.75 272 THR A O 1
ATOM 2246 N N . LYS A 1 273 ? -13.409 0.286 -7.710 1.00 58.75 273 LYS A N 1
ATOM 2247 C CA . LYS A 1 273 ? -13.459 0.852 -9.060 1.00 58.75 273 LYS A CA 1
ATOM 2248 C C . LYS A 1 273 ? -13.548 2.365 -8.927 1.00 58.75 273 LYS A C 1
ATOM 2250 O O . LYS A 1 273 ? -14.410 2.848 -8.200 1.00 58.75 273 LYS A O 1
ATOM 2255 N N . ALA A 1 274 ? -12.696 3.110 -9.629 1.00 51.59 274 ALA A N 1
ATOM 2256 C CA . ALA A 1 274 ? -12.924 4.537 -9.811 1.00 51.59 274 ALA A CA 1
ATOM 2257 C C . ALA A 1 274 ? -14.311 4.715 -10.432 1.00 51.59 274 ALA A C 1
ATOM 2259 O O . ALA A 1 274 ? -14.620 4.141 -11.476 1.00 51.59 274 ALA A O 1
ATOM 2260 N N . ILE A 1 275 ? -15.175 5.436 -9.728 1.00 46.44 275 ILE A N 1
ATOM 2261 C CA . ILE A 1 275 ? -16.602 5.452 -10.028 1.00 46.44 275 ILE A CA 1
ATOM 2262 C C . ILE A 1 275 ? -16.940 6.395 -11.209 1.00 46.44 275 ILE A C 1
ATOM 2264 O O . ILE A 1 275 ? -18.076 6.433 -11.663 1.00 46.44 275 ILE A O 1
ATOM 2268 N N . ASN A 1 276 ? -15.960 7.076 -11.811 1.00 40.22 276 ASN A N 1
ATOM 2269 C CA . ASN A 1 276 ? -16.152 7.855 -13.036 1.00 40.22 276 ASN A CA 1
ATOM 2270 C C . ASN A 1 276 ? -14.961 7.693 -13.991 1.00 40.22 276 ASN A C 1
ATOM 2272 O O . ASN A 1 276 ? -13.821 7.567 -13.552 1.00 40.22 276 ASN A O 1
ATOM 2276 N N . ASN A 1 277 ? -15.227 7.854 -15.291 1.00 38.66 277 ASN A N 1
ATOM 2277 C CA . ASN A 1 277 ? -14.243 8.146 -16.345 1.00 38.66 277 ASN A CA 1
ATOM 2278 C C . ASN A 1 277 ? -13.480 9.479 -16.125 1.00 38.66 277 ASN A C 1
ATOM 2280 O O . ASN A 1 277 ? -12.800 9.951 -17.033 1.00 38.66 277 ASN A O 1
ATOM 2284 N N . ASP A 1 278 ? -13.566 10.099 -14.940 1.00 44.06 278 ASP A N 1
ATOM 2285 C CA . ASP A 1 278 ? -12.645 11.155 -14.509 1.00 44.06 278 ASP A CA 1
ATOM 2286 C C . ASP A 1 278 ? -11.327 10.494 -14.082 1.00 44.06 278 ASP A C 1
ATOM 2288 O O . ASP A 1 278 ? -10.945 10.436 -12.913 1.00 44.06 278 ASP A O 1
ATOM 2292 N N . GLU A 1 279 ? -10.632 9.963 -15.085 1.00 46.28 279 GLU A N 1
ATOM 2293 C CA . GLU A 1 279 ? -9.371 9.222 -15.003 1.00 46.28 279 GLU A CA 1
ATOM 2294 C C . GLU A 1 279 ? -8.214 9.995 -14.340 1.00 46.28 279 GLU A C 1
ATOM 2296 O O . GLU A 1 279 ? -7.152 9.434 -14.059 1.00 46.28 279 GLU A O 1
ATOM 2301 N N . LEU A 1 280 ? -8.419 11.290 -14.096 1.00 43.09 280 LEU A N 1
ATOM 2302 C CA . LEU A 1 280 ? -7.421 12.254 -13.643 1.00 43.09 280 LEU A CA 1
ATOM 2303 C C . LEU A 1 280 ? -7.082 12.116 -12.147 1.00 43.09 280 LEU A C 1
ATOM 2305 O O . LEU A 1 280 ? -6.049 12.620 -11.719 1.00 43.09 280 LEU A O 1
ATOM 2309 N N . PHE A 1 281 ? -7.898 11.407 -11.354 1.00 45.56 281 PHE A N 1
ATOM 2310 C CA . PHE A 1 281 ? -7.772 11.371 -9.889 1.00 45.56 281 PHE A CA 1
ATOM 2311 C C . PHE A 1 281 ? -7.739 9.949 -9.285 1.00 45.56 281 PHE A C 1
ATOM 2313 O O . PHE A 1 281 ? -8.242 9.747 -8.185 1.00 45.56 281 PHE A O 1
ATOM 2320 N N . ASN A 1 282 ? -7.153 8.941 -9.947 1.00 49.66 282 ASN A N 1
ATOM 2321 C CA . ASN A 1 282 ? -7.127 7.555 -9.421 1.00 49.66 282 ASN A CA 1
ATOM 2322 C C . ASN A 1 282 ? -6.332 7.327 -8.116 1.00 49.66 282 ASN A C 1
ATOM 2324 O O . ASN A 1 282 ? -6.398 6.223 -7.588 1.00 49.66 282 ASN A O 1
ATOM 2328 N N . ASN A 1 283 ? -5.682 8.336 -7.526 1.00 58.19 283 ASN A N 1
ATOM 2329 C CA . ASN A 1 283 ? -5.084 8.221 -6.182 1.00 58.19 283 ASN A CA 1
ATOM 2330 C C . ASN A 1 283 ? -6.122 8.413 -5.054 1.00 58.19 283 ASN A C 1
ATOM 2332 O O . ASN A 1 283 ? -5.775 8.663 -3.904 1.00 58.19 283 ASN A O 1
ATOM 2336 N N . GLN A 1 284 ? -7.415 8.321 -5.378 1.00 69.38 284 GLN A N 1
ATOM 2337 C CA . GLN A 1 284 ? -8.519 8.475 -4.430 1.00 69.38 284 GLN A CA 1
ATOM 2338 C C . GLN A 1 284 ? -8.628 7.329 -3.423 1.00 69.38 284 GLN A C 1
ATOM 2340 O O . GLN A 1 284 ? -9.063 7.558 -2.298 1.00 69.38 284 GLN A O 1
ATOM 2345 N N . PHE A 1 285 ? -8.252 6.105 -3.802 1.00 81.56 285 PHE A N 1
ATOM 2346 C CA . PHE A 1 285 ? -8.489 4.907 -2.994 1.00 81.56 285 PHE A CA 1
ATOM 2347 C C . PHE A 1 285 ? -7.172 4.197 -2.697 1.00 81.56 285 PHE A C 1
ATOM 2349 O O . PHE A 1 285 ? -6.721 3.333 -3.452 1.00 81.56 285 PHE A O 1
ATOM 2356 N N . LEU A 1 286 ? -6.562 4.578 -1.581 1.00 86.75 286 LEU A N 1
ATOM 2357 C CA . LEU A 1 286 ? -5.256 4.096 -1.159 1.00 86.75 286 LEU A CA 1
ATOM 2358 C C . LEU A 1 286 ? -5.385 3.120 0.004 1.00 86.75 286 LEU A C 1
ATOM 2360 O O . LEU A 1 286 ? -6.215 3.289 0.900 1.00 86.75 286 LEU A O 1
ATOM 2364 N N . ASN A 1 287 ? -4.510 2.126 -0.003 1.00 91.62 287 ASN A N 1
ATOM 2365 C CA . ASN A 1 287 ? -4.275 1.203 1.090 1.00 91.62 287 ASN A CA 1
ATOM 2366 C C . ASN A 1 287 ? -2.841 1.346 1.589 1.00 91.62 287 ASN A C 1
ATOM 2368 O O . ASN A 1 287 ? -1.935 1.694 0.835 1.00 91.62 287 ASN A O 1
ATOM 2372 N N . TYR A 1 288 ? -2.646 1.002 2.854 1.00 94.06 288 TYR A N 1
ATOM 2373 C CA . TYR A 1 288 ? -1.366 1.018 3.539 1.00 94.06 288 TYR A CA 1
ATOM 2374 C C . TYR A 1 288 ? -1.122 -0.355 4.149 1.00 94.06 288 TYR A C 1
ATOM 2376 O O . TYR A 1 288 ? -2.027 -0.951 4.738 1.00 94.06 288 TYR A O 1
ATOM 2384 N N . ALA A 1 289 ? 0.102 -0.855 4.014 1.00 95.75 289 ALA A N 1
ATOM 2385 C CA . ALA A 1 289 ? 0.558 -2.052 4.708 1.00 95.75 289 ALA A CA 1
ATOM 2386 C C . ALA A 1 289 ? 1.804 -1.711 5.527 1.00 95.75 289 ALA A C 1
ATOM 2388 O O . ALA A 1 289 ? 2.818 -1.277 4.979 1.00 95.75 289 ALA A O 1
ATOM 2389 N N . ILE A 1 290 ? 1.702 -1.894 6.842 1.00 95.94 290 ILE A N 1
ATOM 2390 C CA . ILE A 1 290 ? 2.719 -1.517 7.827 1.00 95.94 290 ILE A CA 1
ATOM 2391 C C . ILE A 1 290 ? 3.171 -2.796 8.543 1.00 95.94 290 ILE A C 1
ATOM 2393 O O . ILE A 1 290 ? 2.462 -3.271 9.442 1.00 95.94 290 ILE A O 1
ATOM 2397 N N . PRO A 1 291 ? 4.301 -3.403 8.141 1.00 96.50 291 PRO A N 1
ATOM 2398 C CA . PRO A 1 291 ? 4.810 -4.587 8.811 1.00 96.50 291 PRO A CA 1
ATOM 2399 C C . PRO A 1 291 ? 5.339 -4.212 10.200 1.00 96.50 291 PRO A C 1
ATOM 2401 O O . PRO A 1 291 ? 5.747 -3.076 10.454 1.00 96.50 291 PRO A O 1
ATOM 2404 N N . VAL A 1 292 ? 5.354 -5.175 11.120 1.00 95.94 292 VAL A N 1
ATOM 2405 C CA . VAL A 1 292 ? 6.066 -4.994 12.392 1.00 95.94 292 VAL A CA 1
ATOM 2406 C C . VAL A 1 292 ? 7.565 -4.772 12.144 1.00 95.94 292 VAL A C 1
ATOM 2408 O O . VAL A 1 292 ? 8.152 -5.386 11.257 1.00 95.94 292 VAL A O 1
ATOM 2411 N N . LYS A 1 293 ? 8.187 -3.905 12.950 1.00 92.75 293 LYS A N 1
ATOM 2412 C CA . LYS A 1 293 ? 9.634 -3.605 12.900 1.00 92.75 293 LYS A CA 1
ATOM 2413 C C . LYS A 1 293 ? 10.460 -4.417 13.890 1.00 92.75 293 LYS A C 1
ATOM 2415 O O . LYS A 1 293 ? 11.665 -4.559 13.746 1.00 92.75 293 LYS A O 1
ATOM 2420 N N . THR A 1 294 ? 9.801 -4.929 14.920 1.00 87.31 294 THR A N 1
ATOM 2421 C CA . THR A 1 294 ? 10.397 -5.784 15.943 1.00 87.31 294 THR A CA 1
ATOM 2422 C C . THR A 1 294 ? 9.501 -6.990 16.154 1.00 87.31 294 THR A C 1
ATOM 2424 O O . THR A 1 294 ? 8.282 -6.905 15.999 1.00 87.31 294 THR A O 1
ATOM 2427 N N . SER A 1 295 ? 10.108 -8.123 16.489 1.00 86.88 295 SER A N 1
ATOM 2428 C CA . SER A 1 295 ? 9.424 -9.391 16.717 1.00 86.88 295 SER A CA 1
ATOM 2429 C C . SER A 1 295 ? 9.645 -9.817 18.164 1.00 86.88 295 SER A C 1
ATOM 2431 O O . SER A 1 295 ? 10.787 -9.906 18.601 1.00 86.88 295 SER A O 1
ATOM 2433 N N . MET A 1 296 ? 8.558 -10.102 18.882 1.00 89.31 296 MET A N 1
ATOM 2434 C CA . MET A 1 296 ? 8.578 -10.636 20.250 1.00 89.31 296 MET A CA 1
ATOM 2435 C C . MET A 1 296 ? 7.866 -11.999 20.291 1.00 89.31 296 MET A C 1
ATOM 2437 O O . MET A 1 296 ? 7.228 -12.393 19.308 1.00 89.31 296 MET A O 1
ATOM 2441 N N . ASN A 1 297 ? 7.969 -12.709 21.420 1.00 91.25 297 ASN A N 1
ATOM 2442 C CA . ASN A 1 297 ? 7.261 -13.979 21.634 1.00 91.25 297 ASN A CA 1
ATOM 2443 C C . ASN A 1 297 ? 5.748 -13.773 21.788 1.00 91.25 297 ASN A C 1
ATOM 2445 O O . ASN A 1 297 ? 4.965 -14.527 21.218 1.00 91.25 297 ASN A O 1
ATOM 2449 N N . GLU A 1 298 ? 5.347 -12.730 22.516 1.00 95.12 298 GLU A N 1
ATOM 2450 C CA . GLU A 1 298 ? 3.951 -12.425 22.832 1.00 95.12 298 GLU A CA 1
ATOM 2451 C C . GLU A 1 298 ? 3.681 -10.921 22.705 1.00 95.12 298 GLU A C 1
ATOM 2453 O O . GLU A 1 298 ? 4.603 -10.099 22.732 1.00 95.12 298 GLU A O 1
ATOM 2458 N N . GLY A 1 299 ? 2.407 -10.564 22.574 1.00 96.06 299 GLY A N 1
ATOM 2459 C CA . GLY A 1 299 ? 1.928 -9.191 22.560 1.00 96.06 299 GLY A CA 1
ATOM 2460 C C . GLY A 1 299 ? 2.144 -8.481 21.226 1.00 96.06 299 GLY A C 1
ATOM 2461 O O . GLY A 1 299 ? 2.086 -9.082 20.149 1.00 96.06 299 GLY A O 1
ATOM 2462 N N . PHE A 1 300 ? 2.346 -7.166 21.304 1.00 96.88 300 PHE A N 1
ATOM 2463 C CA . PHE A 1 300 ? 2.416 -6.273 20.149 1.00 96.88 300 PHE A CA 1
ATOM 2464 C C . PHE A 1 300 ? 3.837 -5.761 19.886 1.00 96.88 300 PHE A C 1
ATOM 2466 O O . PHE A 1 300 ? 4.692 -5.743 20.768 1.00 96.88 300 PHE A O 1
ATOM 2473 N N . CYS A 1 301 ? 4.094 -5.324 18.654 1.00 96.44 301 CYS A N 1
ATOM 2474 C CA . CYS A 1 301 ? 5.361 -4.738 18.238 1.00 96.44 301 CYS A CA 1
ATOM 2475 C C . CYS A 1 301 ? 5.619 -3.443 19.005 1.00 96.44 301 CYS A C 1
ATOM 2477 O O . CYS A 1 301 ? 4.900 -2.464 18.825 1.00 96.44 301 CYS A O 1
ATOM 2479 N N . GLU A 1 302 ? 6.687 -3.416 19.801 1.00 95.50 302 GLU A N 1
ATOM 2480 C CA . GLU A 1 302 ? 7.043 -2.267 20.638 1.00 95.50 302 GLU A CA 1
ATOM 2481 C C . GLU A 1 302 ? 7.163 -0.963 19.835 1.00 95.50 302 GLU A C 1
ATOM 2483 O O . GLU A 1 302 ? 6.663 0.079 20.261 1.00 95.50 302 GLU A O 1
ATOM 2488 N N . TYR A 1 303 ? 7.785 -1.021 18.651 1.00 94.81 303 TYR A N 1
ATOM 2489 C CA . TYR A 1 303 ? 7.932 0.148 17.786 1.00 94.81 303 TYR A CA 1
ATOM 2490 C C . TYR A 1 303 ? 6.572 0.696 17.339 1.00 94.81 303 TYR A C 1
ATOM 2492 O O . TYR A 1 303 ? 6.334 1.900 17.439 1.00 94.81 303 TYR A O 1
ATOM 2500 N N . LEU A 1 304 ? 5.660 -0.169 16.882 1.00 95.75 304 LEU A N 1
ATOM 2501 C CA . LEU A 1 304 ? 4.335 0.272 16.447 1.00 95.75 304 LEU A CA 1
ATOM 2502 C C . LEU A 1 304 ? 3.489 0.734 17.638 1.00 95.75 304 LEU A C 1
ATOM 2504 O O . LEU A 1 304 ? 2.827 1.758 17.530 1.00 95.75 304 LEU A O 1
ATOM 2508 N N . SER A 1 305 ? 3.554 0.059 18.786 1.00 95.50 305 SER A N 1
ATOM 2509 C CA . SER A 1 305 ? 2.818 0.444 20.000 1.00 95.50 305 SER A CA 1
ATOM 2510 C C . SER A 1 305 ? 3.155 1.857 20.491 1.00 95.50 305 SER A C 1
ATOM 2512 O O . SER A 1 305 ? 2.308 2.508 21.100 1.00 95.50 305 SER A O 1
ATOM 2514 N N . LYS A 1 306 ? 4.378 2.338 20.225 1.00 94.06 306 LYS A N 1
ATOM 2515 C CA . LYS A 1 306 ? 4.833 3.698 20.565 1.00 94.06 306 LYS A CA 1
ATOM 2516 C C . LYS A 1 306 ? 4.492 4.753 19.508 1.00 94.06 306 LYS A C 1
ATOM 2518 O O . LYS A 1 306 ? 4.516 5.935 19.826 1.00 94.06 306 LYS A O 1
ATOM 2523 N N . ASN A 1 307 ? 4.231 4.354 18.262 1.00 92.81 307 ASN A N 1
ATOM 2524 C CA . ASN A 1 307 ? 4.140 5.286 17.129 1.00 92.81 307 ASN A CA 1
ATOM 2525 C C . ASN A 1 307 ? 2.822 5.216 16.349 1.00 92.81 307 ASN A C 1
ATOM 2527 O O . ASN A 1 307 ? 2.609 6.022 15.444 1.00 92.81 307 ASN A O 1
ATOM 2531 N N . VAL A 1 308 ? 1.944 4.271 16.673 1.00 94.81 308 VAL A N 1
ATOM 2532 C CA . VAL A 1 308 ? 0.644 4.098 16.032 1.00 94.81 308 VAL A CA 1
ATOM 2533 C C . VAL A 1 308 ? -0.443 4.209 17.083 1.00 94.81 308 VAL A C 1
ATOM 2535 O O . VAL A 1 308 ? -0.436 3.523 18.105 1.00 94.81 308 VAL A O 1
ATOM 2538 N N . TYR A 1 309 ? -1.412 5.058 16.783 1.00 95.12 309 TYR A N 1
ATOM 2539 C CA . TYR A 1 309 ? -2.520 5.369 17.659 1.00 95.12 309 TYR A CA 1
ATOM 2540 C C . TYR A 1 309 ? -3.840 5.155 16.950 1.00 95.12 309 TYR A C 1
ATOM 2542 O O . TYR A 1 309 ? -3.920 5.302 15.733 1.00 95.12 309 TYR A O 1
ATOM 2550 N N . LEU A 1 310 ? -4.885 4.845 17.709 1.00 96.94 310 LEU A N 1
ATOM 2551 C CA . LEU A 1 310 ? -6.193 4.554 17.149 1.00 96.94 310 LEU A CA 1
ATOM 2552 C C . LEU A 1 310 ? -7.340 4.912 18.088 1.00 96.94 310 LEU A C 1
ATOM 2554 O O . LEU A 1 310 ? -7.176 5.013 19.303 1.00 96.94 310 LEU A O 1
ATOM 2558 N N . THR A 1 311 ? -8.520 5.109 17.517 1.00 96.00 311 THR A N 1
ATOM 2559 C CA . THR A 1 311 ? -9.764 5.243 18.279 1.00 96.00 311 THR A CA 1
ATOM 2560 C C . THR A 1 311 ? -10.269 3.866 18.713 1.00 96.00 311 THR A C 1
ATOM 2562 O O . THR A 1 311 ? -9.978 2.848 18.075 1.00 96.00 311 THR A O 1
ATOM 2565 N N . SER A 1 312 ? -11.086 3.818 19.769 1.00 94.75 312 SER A N 1
ATOM 2566 C CA . SER A 1 312 ? -11.889 2.618 20.048 1.00 94.75 312 SER A CA 1
ATOM 2567 C C . SER A 1 312 ? -12.771 2.285 18.830 1.00 94.75 312 SER A C 1
ATOM 2569 O O . SER A 1 312 ? -13.233 3.222 18.170 1.00 94.75 312 SER A O 1
ATOM 2571 N N . PRO A 1 313 ? -12.973 0.995 18.501 1.00 95.00 313 PRO A N 1
ATOM 2572 C CA . PRO A 1 313 ? -13.797 0.617 17.361 1.00 95.00 313 PRO A CA 1
ATOM 2573 C C . PRO A 1 313 ? -15.255 1.010 17.587 1.00 95.00 313 PRO A C 1
ATOM 2575 O O . PRO A 1 313 ? -15.777 0.879 18.693 1.00 95.00 313 PRO A O 1
ATOM 2578 N N . ILE A 1 314 ? -15.921 1.444 16.523 1.00 93.12 314 ILE A N 1
ATOM 2579 C CA . ILE A 1 314 ? -17.360 1.715 16.508 1.00 93.12 314 ILE A CA 1
ATOM 2580 C C . ILE A 1 314 ? -17.978 1.145 15.229 1.00 93.12 314 ILE A C 1
ATOM 2582 O O . ILE A 1 314 ? -17.339 1.142 14.175 1.00 93.12 314 ILE A O 1
ATOM 2586 N N . SER A 1 315 ? -19.207 0.637 15.324 1.00 91.81 315 SER A N 1
ATOM 2587 C CA . SER A 1 315 ? -19.997 0.230 14.161 1.00 91.81 315 SER A CA 1
ATOM 2588 C C . SER A 1 315 ? -20.995 1.307 13.752 1.00 91.81 315 SER A C 1
ATOM 2590 O O . SER A 1 315 ? -21.375 2.169 14.549 1.00 91.81 315 SER A O 1
ATOM 2592 N N . TRP A 1 316 ? -21.465 1.240 12.506 1.00 88.94 316 TRP A N 1
ATOM 2593 C CA . TRP A 1 316 ? -22.517 2.141 12.033 1.00 88.94 316 TRP A CA 1
ATOM 2594 C C . TRP A 1 316 ? -23.812 2.007 12.845 1.00 88.94 316 TRP A C 1
ATOM 2596 O O . TRP A 1 316 ? -24.480 3.001 13.121 1.00 88.94 316 TRP A O 1
ATOM 2606 N N . GLU A 1 317 ? -24.156 0.788 13.261 1.00 89.06 317 GLU A N 1
ATOM 2607 C CA . GLU A 1 317 ? -25.322 0.542 14.110 1.00 89.06 317 GLU A CA 1
ATOM 2608 C C . GLU A 1 317 ? -25.193 1.230 15.471 1.00 89.06 317 GLU A C 1
ATOM 2610 O O . GLU A 1 317 ? -26.098 1.958 15.876 1.00 89.06 317 GLU A O 1
ATOM 2615 N N . MET A 1 318 ? -24.040 1.085 16.132 1.00 88.00 318 MET A N 1
ATOM 2616 C CA . MET A 1 318 ? -23.789 1.732 17.420 1.00 88.00 318 MET A CA 1
ATOM 2617 C C . MET A 1 318 ? -23.845 3.254 17.317 1.00 88.00 318 MET A C 1
ATOM 2619 O O . MET A 1 318 ? -24.443 3.885 18.184 1.00 88.00 318 MET A O 1
ATOM 2623 N N . LEU A 1 319 ? -23.288 3.831 16.246 1.00 88.25 319 LEU A N 1
ATOM 2624 C CA . LEU A 1 319 ? -23.361 5.270 16.003 1.00 88.25 319 LEU A CA 1
ATOM 2625 C C . LEU A 1 319 ? -24.811 5.746 15.852 1.00 88.25 319 LEU A C 1
ATOM 2627 O O . LEU A 1 319 ? -25.187 6.740 16.462 1.00 88.25 319 LEU A O 1
ATOM 2631 N N . ASN A 1 320 ? -25.642 5.036 15.084 1.00 86.81 320 ASN A N 1
ATOM 2632 C CA . ASN A 1 320 ? -27.049 5.416 14.917 1.00 86.81 320 ASN A CA 1
ATOM 2633 C C . ASN A 1 320 ? -27.854 5.289 16.214 1.00 86.81 320 ASN A C 1
ATOM 2635 O O . ASN A 1 320 ? -28.786 6.058 16.424 1.00 86.81 320 ASN A O 1
ATOM 2639 N N . ILE A 1 321 ? -27.523 4.321 17.072 1.00 88.50 321 ILE A N 1
ATOM 2640 C CA . ILE A 1 321 ? -28.178 4.160 18.375 1.00 88.50 321 ILE A CA 1
ATOM 2641 C C . ILE A 1 321 ? -27.760 5.285 19.326 1.00 88.50 321 ILE A C 1
ATOM 2643 O O . ILE A 1 321 ? -28.612 5.842 20.017 1.00 88.50 321 ILE A O 1
ATOM 2647 N N . SER A 1 322 ? -26.467 5.621 19.376 1.00 85.94 322 SER A N 1
ATOM 2648 C CA . SER A 1 322 ? -25.950 6.648 20.287 1.00 85.94 322 SER A CA 1
ATOM 2649 C C . SER A 1 322 ? -26.263 8.070 19.824 1.00 85.94 322 SER A C 1
ATOM 2651 O O . SER A 1 322 ? -26.520 8.937 20.649 1.00 85.94 322 SER A O 1
ATOM 2653 N N . GLU A 1 323 ? -26.253 8.305 18.511 1.00 83.69 323 GLU A N 1
ATOM 2654 C CA . GLU A 1 323 ? -26.405 9.614 17.869 1.00 83.69 323 GLU A CA 1
ATOM 2655 C C . GLU A 1 323 ? -27.464 9.561 16.742 1.00 83.69 323 GLU A C 1
ATOM 2657 O O . GLU A 1 323 ? -27.170 9.841 15.577 1.00 83.69 323 GLU A O 1
ATOM 2662 N N . PRO A 1 324 ? -28.735 9.227 17.042 1.00 76.62 324 PRO A N 1
ATOM 2663 C CA . PRO A 1 324 ? -29.777 9.012 16.026 1.00 76.62 324 PRO A CA 1
ATOM 2664 C C . PRO A 1 324 ? -30.113 10.265 15.208 1.00 76.62 324 PRO A C 1
ATOM 2666 O O . PRO A 1 324 ? -30.697 10.175 14.129 1.00 76.62 324 PRO A O 1
ATOM 2669 N N . LYS A 1 325 ? -29.753 11.445 15.725 1.00 71.88 325 LYS A N 1
ATOM 2670 C CA . LYS A 1 325 ? -29.931 12.747 15.074 1.00 71.88 325 LYS A CA 1
ATOM 2671 C C . LYS A 1 325 ? -28.635 13.283 14.472 1.00 71.88 325 LYS A C 1
ATOM 2673 O O . LYS A 1 325 ? -28.515 14.491 14.318 1.00 71.88 325 LYS A O 1
ATOM 2678 N N . PHE A 1 326 ? -27.661 12.431 14.153 1.00 68.62 326 PHE A N 1
ATOM 2679 C CA . PHE A 1 326 ? -26.454 12.860 13.449 1.00 68.62 326 PHE A CA 1
ATOM 2680 C C . PHE A 1 326 ? -26.804 13.306 12.012 1.00 68.62 326 PHE A C 1
ATOM 2682 O O . PHE A 1 326 ? -26.669 12.564 11.032 1.00 68.62 326 PHE A O 1
ATOM 2689 N N . THR A 1 327 ? -27.333 14.524 11.894 1.00 61.72 327 THR A N 1
ATOM 2690 C CA . THR A 1 327 ? -27.678 15.213 10.654 1.00 61.72 327 THR A CA 1
ATOM 2691 C C . THR A 1 327 ? -26.571 16.199 10.298 1.00 61.72 327 THR A C 1
ATOM 2693 O O . THR A 1 327 ? -25.999 16.879 11.146 1.00 61.72 327 THR A O 1
ATOM 2696 N N . ILE A 1 328 ? -26.227 16.238 9.011 1.00 58.12 328 ILE A N 1
ATOM 2697 C CA . ILE A 1 328 ? -25.181 17.101 8.449 1.00 58.12 328 ILE A CA 1
ATOM 2698 C C . ILE A 1 328 ? -25.811 18.467 8.153 1.00 58.12 328 ILE A C 1
ATOM 2700 O O . ILE A 1 328 ? -25.974 18.831 6.992 1.00 58.12 328 ILE A O 1
ATOM 2704 N N . GLU A 1 329 ? -26.280 19.185 9.170 1.00 49.38 329 GLU A N 1
ATOM 2705 C CA . GLU A 1 329 ? -26.882 20.510 8.937 1.00 49.38 329 GLU A CA 1
ATOM 2706 C C . GLU A 1 329 ? -25.875 21.655 9.058 1.00 49.38 329 GLU A C 1
ATOM 2708 O O . GLU A 1 329 ? -26.062 22.699 8.436 1.00 49.38 329 GLU A O 1
ATOM 2713 N N . ASP A 1 330 ? -24.732 21.446 9.710 1.00 47.28 330 ASP A N 1
ATOM 2714 C CA . ASP A 1 330 ? -23.745 22.511 9.850 1.00 47.28 330 ASP A CA 1
ATOM 2715 C C . ASP A 1 330 ? -22.761 22.536 8.667 1.00 47.28 330 ASP A C 1
ATOM 2717 O O . ASP A 1 330 ? -21.631 22.034 8.698 1.00 47.28 330 ASP A O 1
ATOM 2721 N N . LEU A 1 331 ? -23.181 23.198 7.590 1.00 43.78 331 LEU A N 1
ATOM 2722 C CA . LEU A 1 331 ? -22.280 23.701 6.545 1.00 43.78 331 LEU A CA 1
ATOM 2723 C C . LEU A 1 331 ? -21.153 24.574 7.136 1.00 43.78 331 LEU A C 1
ATOM 2725 O O . LEU A 1 331 ? -20.044 24.584 6.597 1.00 43.78 331 LEU A O 1
ATOM 2729 N N . ASP A 1 332 ? -21.407 25.241 8.265 1.00 46.88 332 ASP A N 1
ATOM 2730 C CA . ASP A 1 332 ? -20.405 25.998 9.022 1.00 46.88 332 ASP A CA 1
ATOM 2731 C C . ASP A 1 332 ? -19.440 25.086 9.800 1.00 46.88 332 ASP A C 1
ATOM 2733 O O . ASP A 1 332 ? -18.238 25.334 9.780 1.00 46.88 332 ASP A O 1
ATOM 2737 N N . PHE A 1 333 ? -19.904 23.957 10.351 1.00 50.53 333 PHE A N 1
ATOM 2738 C CA . PHE A 1 333 ? -19.046 22.907 10.928 1.00 50.53 333 PHE A CA 1
ATOM 2739 C C . PHE A 1 333 ? -18.153 22.276 9.857 1.00 50.53 333 PHE A C 1
ATOM 2741 O O . PHE A 1 333 ? -16.963 22.070 10.072 1.00 50.53 333 PHE A O 1
ATOM 2748 N N . THR A 1 334 ? -18.703 22.037 8.665 1.00 49.09 334 THR A N 1
ATOM 2749 C CA . THR A 1 334 ? -17.958 21.511 7.516 1.00 49.09 334 THR A CA 1
ATOM 2750 C C . THR A 1 334 ? -16.869 22.496 7.077 1.00 49.09 334 THR A C 1
ATOM 2752 O O . THR A 1 334 ? -15.740 22.082 6.849 1.00 49.09 334 THR A O 1
ATOM 2755 N N . LYS A 1 335 ? -17.146 23.807 7.031 1.00 49.38 335 LYS A N 1
ATOM 2756 C CA . LYS A 1 335 ? -16.142 24.843 6.719 1.00 49.38 335 LYS A CA 1
ATOM 2757 C C . LYS A 1 335 ? -15.118 25.059 7.834 1.00 49.38 335 LYS A C 1
ATOM 2759 O O . LYS A 1 335 ? -13.948 25.280 7.534 1.00 49.38 335 LYS A O 1
ATOM 2764 N N . GLU A 1 336 ? -15.523 24.995 9.099 1.00 45.69 336 GLU A N 1
ATOM 2765 C CA . GLU A 1 336 ? -14.623 25.193 10.237 1.00 45.69 336 GLU A CA 1
ATOM 2766 C C . GLU A 1 336 ? -13.689 23.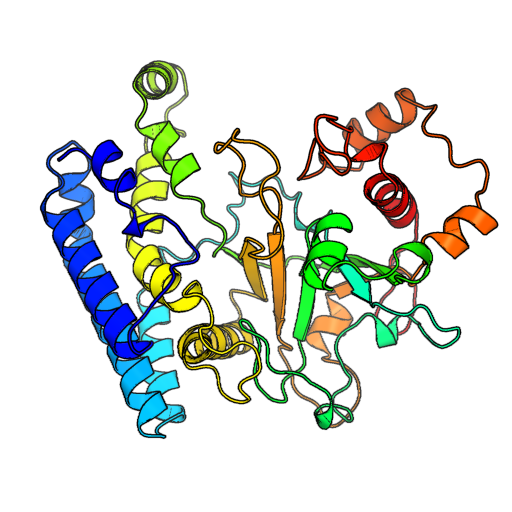991 10.444 1.00 45.69 336 GLU A C 1
ATOM 2768 O O . GLU A 1 336 ? -12.495 24.172 10.677 1.00 45.69 336 GLU A O 1
A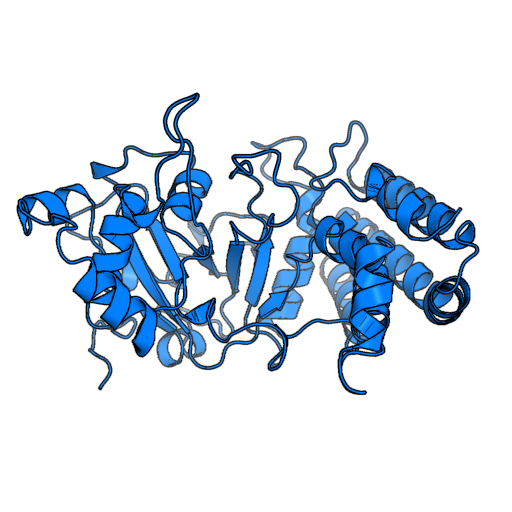TOM 2773 N N . ILE A 1 337 ? -14.192 22.768 10.254 1.00 45.91 337 ILE A N 1
ATOM 2774 C CA . ILE A 1 337 ? -13.393 21.541 10.282 1.00 45.91 337 ILE A CA 1
ATOM 2775 C C . ILE A 1 337 ? -12.530 21.412 9.020 1.00 45.91 337 ILE A C 1
ATOM 2777 O O . ILE A 1 337 ? -11.330 21.207 9.162 1.00 45.91 337 ILE A O 1
ATOM 2781 N N . LEU A 1 338 ? -13.061 21.600 7.804 1.00 50.03 338 LEU A N 1
ATOM 2782 C CA . LEU A 1 338 ? -12.248 21.544 6.571 1.00 50.03 338 LEU A CA 1
ATOM 2783 C C . LEU A 1 338 ? -11.214 22.681 6.486 1.00 50.03 338 LEU A C 1
ATOM 2785 O O . LEU A 1 338 ? -10.200 22.543 5.809 1.00 50.03 338 LEU A O 1
ATOM 2789 N N . GLY A 1 339 ? -11.469 23.813 7.150 1.00 46.78 339 GLY A N 1
ATOM 2790 C CA . GLY A 1 339 ? -10.579 24.975 7.167 1.00 46.78 339 GLY A CA 1
ATOM 2791 C C . GLY A 1 339 ? -9.516 24.964 8.272 1.00 46.78 339 GLY A C 1
ATOM 2792 O O . GLY A 1 339 ? -8.510 25.655 8.123 1.00 46.78 339 GLY A O 1
ATOM 2793 N N . LYS A 1 340 ? -9.713 24.214 9.372 1.00 41.78 340 LYS A N 1
ATOM 2794 C CA . LYS A 1 340 ? -8.796 24.206 10.536 1.00 41.78 340 LYS A CA 1
ATOM 2795 C C . LYS A 1 340 ? -8.310 22.819 10.994 1.00 41.78 340 LYS A C 1
ATOM 2797 O O . LYS A 1 340 ? -7.294 22.764 11.679 1.00 41.78 340 LYS A O 1
ATOM 2802 N N . VAL A 1 341 ? -9.015 21.719 10.692 1.00 43.62 341 VAL A N 1
ATOM 2803 C CA . VAL A 1 341 ? -8.833 20.415 11.384 1.00 43.62 341 VAL A CA 1
ATOM 2804 C C . VAL A 1 341 ? -8.770 19.194 10.451 1.00 43.62 341 VAL A C 1
ATOM 2806 O O . VAL A 1 341 ? -8.114 18.212 10.789 1.00 43.62 341 VAL A O 1
ATOM 2809 N N . MET A 1 342 ? -9.416 19.219 9.285 1.00 49.25 342 MET A N 1
ATOM 2810 C CA . MET A 1 342 ? -9.472 18.091 8.352 1.00 49.25 342 MET A CA 1
ATOM 2811 C C . MET A 1 342 ? -9.039 18.519 6.951 1.00 49.25 342 MET A C 1
ATOM 2813 O O . MET A 1 342 ? -9.555 19.507 6.434 1.00 49.25 342 MET A O 1
ATOM 2817 N N . PRO A 1 343 ? -8.160 17.758 6.282 1.00 48.88 343 PRO A N 1
ATOM 2818 C CA . PRO A 1 343 ? -7.981 17.925 4.849 1.00 48.88 343 PRO A CA 1
ATOM 2819 C C . PRO A 1 343 ? -9.287 17.611 4.098 1.00 48.88 343 PRO A C 1
ATOM 2821 O O . PRO A 1 343 ? -10.146 16.907 4.637 1.00 48.88 343 PRO A O 1
ATOM 2824 N N . PRO A 1 344 ? -9.465 18.082 2.849 1.00 52.84 344 PRO A N 1
ATOM 2825 C CA . PRO A 1 344 ? -10.529 17.556 1.999 1.00 52.84 344 PRO A CA 1
ATOM 2826 C C . PRO A 1 344 ? -10.414 16.023 1.933 1.00 52.84 344 PRO A C 1
ATOM 2828 O O . PRO A 1 344 ? -9.290 15.509 1.913 1.00 52.84 344 PRO A O 1
ATOM 2831 N N . PRO A 1 345 ? -11.542 15.284 1.928 1.00 56.75 345 PRO A N 1
ATOM 2832 C CA . PRO A 1 345 ? -11.483 13.835 1.835 1.00 56.75 345 PRO A CA 1
ATOM 2833 C C . PRO A 1 345 ? -10.737 13.473 0.555 1.00 56.75 345 PRO A C 1
ATOM 2835 O O . PRO A 1 345 ? -10.899 14.167 -0.458 1.00 56.75 345 PRO A O 1
ATOM 2838 N N . PRO A 1 346 ? -9.987 12.362 0.553 1.00 59.62 346 PRO A N 1
ATOM 2839 C CA . PRO A 1 346 ? -9.378 11.896 -0.679 1.00 59.62 346 PRO A CA 1
ATOM 2840 C C . PRO A 1 346 ? -10.452 11.650 -1.748 1.00 59.62 346 PRO A C 1
ATOM 2842 O O . PRO A 1 346 ? -10.192 11.884 -2.919 1.00 59.62 346 PRO A O 1
ATOM 2845 N N . ILE A 1 347 ? -11.677 11.278 -1.348 1.00 68.75 347 ILE A N 1
ATOM 2846 C CA . ILE A 1 347 ? -12.815 10.993 -2.229 1.00 68.75 347 ILE A CA 1
ATOM 2847 C C . ILE A 1 347 ? -13.877 12.087 -2.093 1.00 68.75 347 ILE A C 1
ATOM 2849 O O . ILE A 1 347 ? -14.471 12.267 -1.033 1.00 68.75 347 ILE A O 1
ATOM 2853 N N . LEU A 1 348 ? -14.184 12.787 -3.187 1.00 70.38 348 LEU A N 1
ATOM 2854 C CA . LEU A 1 348 ? -15.213 13.836 -3.172 1.00 70.38 348 LEU A CA 1
ATOM 2855 C C . LEU A 1 348 ? -16.630 13.279 -3.353 1.00 70.38 348 LEU A C 1
ATOM 2857 O O . LEU A 1 348 ? -17.587 13.790 -2.769 1.00 70.38 348 LEU A O 1
ATOM 2861 N N . HIS A 1 349 ? -16.781 12.249 -4.186 1.00 75.38 349 HIS A N 1
ATOM 2862 C CA . HIS A 1 349 ? -18.081 11.691 -4.544 1.00 75.38 349 HIS A CA 1
ATOM 2863 C C . HIS A 1 349 ? -18.016 10.173 -4.699 1.00 75.38 349 HIS A C 1
ATOM 2865 O O . HIS A 1 349 ? -16.987 9.631 -5.092 1.00 75.38 349 HIS A O 1
ATOM 2871 N N . LEU A 1 350 ? -19.146 9.515 -4.453 1.00 78.94 350 LEU A N 1
ATOM 2872 C CA . LEU A 1 350 ? -19.387 8.106 -4.757 1.00 78.94 350 LEU A CA 1
ATOM 2873 C C . LEU A 1 350 ? -20.640 7.989 -5.626 1.00 78.94 350 LEU A C 1
ATOM 2875 O O . LEU A 1 350 ? -21.513 8.849 -5.555 1.00 78.94 350 LEU A O 1
ATOM 2879 N N . ASN A 1 351 ? -20.748 6.900 -6.380 1.00 78.38 351 ASN A N 1
ATOM 2880 C CA . ASN A 1 351 ? -22.001 6.463 -6.999 1.00 78.38 351 ASN A CA 1
ATOM 2881 C C . ASN A 1 351 ? -22.325 5.085 -6.414 1.00 78.38 351 ASN A C 1
ATOM 2883 O O . ASN A 1 351 ? -21.984 4.051 -6.983 1.00 78.38 351 ASN A O 1
ATOM 2887 N N . LEU A 1 352 ? -22.910 5.076 -5.215 1.00 79.81 352 LEU A N 1
ATOM 2888 C CA . LEU A 1 352 ? -23.368 3.842 -4.560 1.00 79.81 352 LEU A CA 1
ATOM 2889 C C . LEU A 1 352 ? -24.656 3.309 -5.198 1.00 79.81 352 LEU A C 1
ATOM 2891 O O . LEU A 1 352 ? -24.953 2.121 -5.116 1.00 79.81 352 LEU A O 1
ATOM 2895 N N . ILE A 1 353 ? -25.416 4.212 -5.814 1.00 80.25 353 ILE A N 1
ATOM 2896 C CA . ILE A 1 353 ? -26.629 3.932 -6.575 1.00 80.25 353 ILE A CA 1
ATOM 2897 C C . ILE A 1 353 ? -26.315 4.288 -8.024 1.00 80.25 353 ILE A C 1
ATOM 2899 O O . ILE A 1 353 ? -25.863 5.405 -8.293 1.00 80.25 353 ILE A O 1
ATOM 2903 N N . ASP A 1 354 ? -26.557 3.351 -8.943 1.00 74.62 354 ASP A N 1
ATOM 2904 C CA . ASP A 1 354 ? -26.336 3.569 -10.372 1.00 74.62 354 ASP A CA 1
ATOM 2905 C C . ASP A 1 354 ? -26.995 4.876 -10.826 1.00 74.62 354 ASP A C 1
ATOM 2907 O O . ASP A 1 354 ? -28.120 5.192 -10.437 1.00 74.62 354 ASP A O 1
ATOM 2911 N N . THR A 1 355 ? -26.283 5.6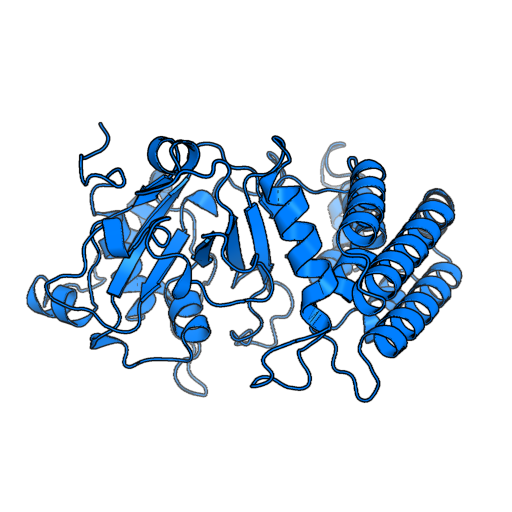43 -11.657 1.00 71.25 355 THR A N 1
ATOM 2912 C CA . THR A 1 355 ? -26.689 6.959 -12.201 1.00 71.25 355 THR A CA 1
ATOM 2913 C C . THR A 1 355 ? -26.793 8.117 -11.200 1.00 71.25 355 THR A C 1
ATOM 2915 O O . THR A 1 355 ? -27.057 9.245 -11.615 1.00 71.25 355 THR A O 1
ATOM 2918 N N . GLN A 1 356 ? -26.534 7.895 -9.908 1.00 76.88 356 GLN A N 1
ATOM 2919 C CA . GLN A 1 356 ? -26.571 8.952 -8.899 1.00 76.88 356 GLN A CA 1
ATOM 2920 C C . GLN A 1 356 ? -25.190 9.240 -8.323 1.00 76.88 356 GLN A C 1
ATOM 2922 O O . GLN A 1 356 ? -24.501 8.337 -7.862 1.00 76.88 356 GLN A O 1
ATOM 2927 N N . ARG A 1 357 ? -24.831 10.525 -8.278 1.00 79.38 357 ARG A N 1
ATOM 2928 C CA . ARG A 1 357 ? -23.596 11.010 -7.662 1.00 79.38 357 ARG A CA 1
ATOM 2929 C C . ARG A 1 357 ? -23.891 11.536 -6.262 1.00 79.38 357 ARG A C 1
ATOM 2931 O O . ARG A 1 357 ? -24.494 12.597 -6.112 1.00 79.38 357 ARG A O 1
ATOM 2938 N N . GLN A 1 358 ? -23.467 10.808 -5.237 1.00 82.69 358 GLN A N 1
ATOM 2939 C CA . GLN A 1 358 ? -23.557 11.241 -3.846 1.00 82.69 358 GLN A CA 1
ATOM 2940 C C . GLN A 1 358 ? -22.265 11.947 -3.424 1.00 82.69 358 GLN A C 1
ATOM 2942 O O . GLN A 1 358 ? -21.163 11.484 -3.719 1.00 82.69 358 GLN A O 1
ATOM 2947 N N . LEU A 1 359 ? -22.385 13.056 -2.693 1.00 80.50 359 LEU A N 1
ATOM 2948 C CA . LEU A 1 359 ? -21.249 13.640 -1.975 1.00 80.50 359 LEU A CA 1
ATOM 2949 C C . LEU A 1 359 ? -20.757 12.638 -0.926 1.00 80.50 359 LEU A C 1
ATOM 2951 O O . LEU A 1 359 ? -21.569 12.140 -0.143 1.00 80.50 359 LEU A O 1
ATOM 2955 N N . TYR A 1 360 ? -19.448 12.361 -0.892 1.00 82.50 360 TYR A N 1
ATOM 2956 C CA . TYR A 1 360 ? -18.871 11.338 -0.007 1.00 82.50 360 TYR A CA 1
ATOM 2957 C C . TYR A 1 360 ? -19.290 11.548 1.451 1.00 82.50 360 TYR A C 1
ATOM 2959 O O . TYR A 1 360 ? -19.793 10.630 2.102 1.00 82.50 360 TYR A O 1
ATOM 2967 N N . TRP A 1 361 ? -19.189 12.790 1.930 1.00 80.00 361 TRP A N 1
ATOM 2968 C CA . TRP A 1 361 ? -19.543 13.171 3.297 1.00 80.00 361 TRP A CA 1
ATOM 2969 C C . TRP A 1 361 ? -21.001 12.934 3.675 1.00 80.00 361 TRP A C 1
ATOM 2971 O O . TRP A 1 361 ? -21.293 12.745 4.854 1.00 80.00 361 TRP A O 1
ATOM 2981 N N . ASN A 1 362 ? -21.900 12.883 2.692 1.00 82.00 362 ASN A N 1
ATOM 2982 C CA . ASN A 1 362 ? -23.321 12.648 2.927 1.00 82.00 362 ASN A CA 1
ATOM 2983 C C . ASN A 1 362 ? -23.660 11.159 3.050 1.00 82.00 362 ASN A C 1
ATOM 2985 O O . ASN A 1 362 ? -24.743 10.811 3.526 1.00 82.00 362 ASN A O 1
ATOM 2989 N N . THR A 1 363 ? -22.745 10.280 2.642 1.00 86.50 363 THR A N 1
ATOM 2990 C CA . THR A 1 363 ? -22.905 8.831 2.773 1.00 86.50 363 THR A CA 1
ATOM 2991 C C . THR A 1 363 ? -22.685 8.369 4.214 1.00 86.50 363 THR A C 1
ATOM 2993 O O . THR A 1 363 ? -22.109 9.078 5.040 1.00 86.50 363 THR A O 1
ATOM 2996 N N . ALA A 1 364 ? -23.112 7.143 4.521 1.00 89.44 364 ALA A N 1
ATOM 2997 C CA . ALA A 1 364 ? -22.854 6.534 5.822 1.00 89.44 364 ALA A CA 1
ATOM 2998 C C . ALA A 1 364 ? -21.343 6.389 6.112 1.00 89.44 364 ALA A C 1
ATOM 3000 O O . ALA A 1 364 ? -20.923 6.566 7.253 1.00 89.44 364 ALA A O 1
ATOM 3001 N N . PHE A 1 365 ? -20.519 6.168 5.076 1.00 91.06 365 PHE A N 1
ATOM 3002 C CA . PHE A 1 365 ? -19.056 6.137 5.184 1.00 91.06 365 PHE A CA 1
ATOM 3003 C C . PHE A 1 365 ? -18.504 7.474 5.680 1.00 91.06 365 PHE A C 1
ATOM 3005 O O . PHE A 1 365 ? -17.851 7.533 6.720 1.00 91.06 365 PHE A O 1
ATOM 3012 N N . GLY A 1 366 ? -18.837 8.561 4.980 1.00 87.12 366 GLY A N 1
ATOM 3013 C CA . GLY A 1 366 ? -18.369 9.898 5.331 1.00 87.12 366 GLY A CA 1
ATOM 3014 C C . GLY A 1 366 ? -18.875 10.378 6.694 1.00 87.12 366 GLY A C 1
ATOM 3015 O O . GLY A 1 366 ? -18.139 11.041 7.423 1.00 87.12 366 GLY A O 1
ATOM 3016 N N . LYS A 1 367 ? -20.105 10.027 7.085 1.00 86.75 367 LYS A N 1
ATOM 3017 C CA . LYS A 1 367 ? -20.633 10.331 8.427 1.00 86.75 367 LYS A CA 1
ATOM 3018 C C . LYS A 1 367 ? -19.868 9.597 9.529 1.00 86.75 367 LYS A C 1
ATOM 3020 O O . LYS A 1 367 ? -19.521 10.207 10.539 1.00 86.75 367 LYS A O 1
ATOM 3025 N N . LEU A 1 368 ? -19.578 8.310 9.325 1.00 89.94 368 LEU A N 1
ATOM 3026 C CA . LEU A 1 368 ? -18.816 7.507 10.280 1.00 89.94 368 LEU A CA 1
ATOM 3027 C C . LEU A 1 368 ? -17.387 8.040 10.449 1.00 89.94 368 LEU A C 1
ATOM 3029 O O . LEU A 1 368 ? -16.905 8.163 11.572 1.00 89.94 368 LEU A O 1
ATOM 3033 N N . GLU A 1 369 ? -16.733 8.425 9.352 1.00 89.81 369 GLU A N 1
ATOM 3034 C CA . GLU A 1 369 ? -15.415 9.066 9.389 1.00 89.81 369 GLU A CA 1
ATOM 3035 C C . GLU A 1 369 ? -15.422 10.356 10.205 1.00 89.81 369 GLU A C 1
ATOM 3037 O O . GLU A 1 369 ? -14.610 10.503 11.115 1.00 89.81 369 GLU A O 1
ATOM 3042 N N . GLN A 1 370 ? -16.364 11.265 9.939 1.00 83.56 370 GLN A N 1
ATOM 3043 C CA . GLN A 1 370 ? -16.497 12.515 10.694 1.00 83.56 370 GLN A CA 1
ATOM 3044 C C . GLN A 1 370 ? -16.667 12.271 12.196 1.00 83.56 370 GLN A C 1
ATOM 3046 O O . GLN A 1 370 ? -16.079 12.986 13.009 1.00 83.56 370 GLN A O 1
ATOM 3051 N N . PHE A 1 371 ? -17.447 11.258 12.580 1.00 87.38 371 PHE A N 1
ATOM 3052 C CA . PHE A 1 371 ? -17.580 10.879 13.982 1.00 87.38 371 PHE A CA 1
ATOM 3053 C C . PHE A 1 371 ? -16.252 10.368 14.563 1.00 87.38 371 PHE A C 1
ATOM 3055 O O . PHE A 1 371 ? -15.825 10.830 15.621 1.00 87.38 371 PHE A O 1
ATOM 3062 N N . LEU A 1 372 ? -15.546 9.486 13.848 1.00 90.44 372 LEU A N 1
ATOM 3063 C CA . LEU A 1 372 ? -14.229 8.983 14.254 1.00 90.44 372 LEU A CA 1
ATOM 3064 C C . LEU A 1 372 ? -13.194 10.107 14.432 1.00 90.44 372 LEU A C 1
ATOM 3066 O O . LEU A 1 372 ? -12.328 10.003 15.304 1.00 90.44 372 LEU A O 1
ATOM 3070 N N . PHE A 1 373 ? -13.291 11.199 13.665 1.00 86.81 373 PHE A N 1
ATOM 3071 C CA . PHE A 1 373 ? -12.425 12.368 13.846 1.00 86.81 373 PHE A CA 1
ATOM 3072 C C . PHE A 1 373 ? -12.613 13.069 15.198 1.00 86.81 373 PHE A C 1
ATOM 3074 O O . PHE A 1 373 ? -11.635 13.596 15.735 1.00 86.81 373 PHE A O 1
ATOM 3081 N N . LYS A 1 374 ? -13.824 13.017 15.772 1.00 84.56 374 LYS A N 1
ATOM 3082 C CA . LYS A 1 374 ? -14.162 13.580 17.093 1.00 84.56 374 LYS A CA 1
ATOM 3083 C C . LYS A 1 374 ? -13.695 12.700 18.255 1.00 84.56 374 LYS A C 1
ATOM 3085 O O . LYS A 1 374 ? -13.581 13.177 19.380 1.00 84.56 374 LYS A O 1
ATOM 3090 N N . MET A 1 375 ? -13.438 11.417 18.008 1.00 88.88 375 MET A N 1
ATOM 3091 C CA . MET A 1 375 ? -13.034 10.477 19.051 1.00 88.88 375 MET A CA 1
ATOM 3092 C C . MET A 1 375 ? -11.565 10.661 19.444 1.00 88.88 375 MET A C 1
ATOM 3094 O O . MET A 1 375 ? -10.687 10.817 18.590 1.00 88.88 375 MET A O 1
ATOM 3098 N N . SER A 1 376 ? -11.280 10.555 20.744 1.00 92.00 376 SER A N 1
ATOM 3099 C CA . SER A 1 376 ? -9.913 10.578 21.267 1.00 92.00 376 SER A CA 1
ATOM 3100 C C . SER A 1 376 ? -9.089 9.406 20.733 1.00 92.00 376 SER A C 1
ATOM 3102 O O . SER A 1 376 ? -9.532 8.252 20.742 1.00 92.00 376 SER A O 1
ATOM 3104 N N . LEU A 1 377 ? -7.865 9.708 20.305 1.00 93.25 377 LEU A N 1
ATOM 3105 C CA . LEU A 1 377 ? -6.863 8.704 19.970 1.00 93.25 377 LEU A CA 1
ATOM 3106 C C . LEU A 1 377 ? -6.276 8.096 21.246 1.00 93.25 377 LEU A C 1
ATOM 3108 O O . LEU A 1 377 ? -6.099 8.777 22.258 1.00 93.25 377 LEU A O 1
ATOM 3112 N N . LYS A 1 378 ? -5.973 6.804 21.176 1.00 96.00 378 LYS A N 1
ATOM 3113 C CA . LYS A 1 378 ? -5.402 6.011 22.261 1.00 96.00 378 LYS A CA 1
ATOM 3114 C C . LYS A 1 378 ? -4.226 5.190 21.737 1.00 96.00 378 LYS A C 1
ATOM 3116 O O . LYS A 1 378 ? -4.157 4.889 20.544 1.00 96.00 378 LYS A O 1
ATOM 3121 N N . ASN A 1 379 ? -3.309 4.818 22.623 1.00 95.19 379 ASN A N 1
ATOM 3122 C CA . ASN A 1 379 ? -2.311 3.790 22.322 1.00 95.19 379 ASN A CA 1
ATOM 3123 C C . ASN A 1 379 ? -2.940 2.382 22.356 1.00 95.19 379 ASN A C 1
ATOM 3125 O O . ASN A 1 379 ? -4.108 2.230 22.716 1.00 95.19 379 ASN A O 1
ATOM 3129 N N . VAL A 1 380 ? -2.175 1.345 21.993 1.00 95.19 380 VAL A N 1
ATOM 3130 C CA . VAL A 1 380 ? -2.677 -0.045 21.930 1.00 95.19 380 VAL A CA 1
ATOM 3131 C C . VAL A 1 380 ? -3.165 -0.592 23.283 1.00 95.19 380 VAL A C 1
ATOM 3133 O O . VAL A 1 380 ? -4.050 -1.446 23.324 1.00 95.19 380 VAL A O 1
ATOM 3136 N N . GLU A 1 381 ? -2.652 -0.059 24.395 1.00 94.06 381 GLU A N 1
ATOM 3137 C CA . GLU A 1 381 ? -3.105 -0.395 25.753 1.00 94.06 381 GLU A CA 1
ATOM 3138 C C . GLU A 1 381 ? -4.389 0.351 26.159 1.00 94.06 381 GLU A C 1
ATOM 3140 O O . GLU A 1 381 ? -4.976 0.078 27.202 1.00 94.06 381 GLU A O 1
ATOM 3145 N N . GLY A 1 382 ? -4.872 1.264 25.314 1.00 91.50 382 GLY A N 1
ATOM 3146 C CA . GLY A 1 382 ? -6.117 1.998 25.507 1.00 91.50 382 GLY A CA 1
ATOM 3147 C C . GLY A 1 382 ? -5.987 3.295 26.297 1.00 91.50 382 GLY A C 1
ATOM 3148 O O . GLY A 1 382 ? -7.006 3.926 26.593 1.00 91.50 382 GLY A O 1
ATOM 3149 N N . HIS A 1 383 ? -4.764 3.734 26.595 1.00 91.81 383 HIS A N 1
ATOM 3150 C CA . HIS A 1 383 ? -4.527 5.010 27.257 1.00 91.81 383 HIS A CA 1
ATOM 3151 C C . HIS A 1 383 ? -4.665 6.171 26.258 1.00 91.81 383 HIS A C 1
ATOM 3153 O O . HIS A 1 383 ? -4.097 6.087 25.163 1.00 91.81 383 HIS A O 1
ATOM 3159 N N . PRO A 1 384 ? -5.406 7.244 26.599 1.00 88.62 384 PRO A N 1
ATOM 3160 C CA . PRO A 1 384 ? -5.495 8.446 25.774 1.00 88.62 384 PRO A CA 1
ATOM 3161 C C . PRO A 1 384 ? -4.126 9.095 25.556 1.00 88.62 384 PRO A C 1
ATOM 3163 O O . PRO A 1 384 ? -3.260 9.030 26.427 1.00 88.62 384 PRO A O 1
ATOM 3166 N N . ILE A 1 385 ? -3.955 9.751 24.412 1.00 81.94 385 ILE A N 1
ATOM 3167 C CA . ILE A 1 385 ? -2.793 10.605 24.140 1.00 81.94 385 ILE A CA 1
ATOM 3168 C C . ILE A 1 385 ? -3.135 12.021 24.607 1.00 81.94 385 ILE A C 1
ATOM 3170 O O . ILE A 1 385 ? -4.235 12.500 24.321 1.00 81.94 385 ILE A O 1
ATOM 3174 N N . SER A 1 386 ? -2.215 12.650 25.337 1.00 57.94 386 SER A N 1
ATOM 3175 C CA . SER A 1 386 ? -2.299 14.048 25.778 1.00 57.94 386 SER A CA 1
ATOM 3176 C C . SER A 1 386 ? -2.168 15.037 24.630 1.00 57.94 386 SER A C 1
ATOM 3178 O O . SER A 1 386 ? -1.268 14.796 23.788 1.00 57.94 386 SER A O 1
#

Organism: NCBI:txid1792845

Secondary structure (DSSP, 8-state):
--HHHHTTSGGGSSSPP-SS-HHHHHHHHHHHHHHHHHT--STTHHHHHHHHHHHHHHHHHHHHHHHHHHTT-HHHHHHHHHHHHHT-TTTS----TTTS-TTTTTSEEEEES---TT--HHHHSPPPGGGGGG----TT-BTTB-EEEEESSHHHHHHHTTS--GGG-EEEEEEESS--EEE----HHHHHHTTSHHHHHHHTTS-TTTTTHHHHHHHHHHHHHHHHHHHHPPPS-TT-S--GGGHHHHHHHHHHHH-SS-SEEEEE-SSSPPSSS-GGGGGGSEEEEEE-SS--SSS--HHHHHHEEEPPPEEHHHHHHH-TT-----HHHHHHHHHHT-PPPS--EE-SSTT--EEGGGSHHHHHHHHHHHSPPB-TT-PBP-

Radius of gyration: 21.77 Å; chains: 1; bounding box: 51×54×58 Å

pLDDT: mean 83.02, std 16.78, range [32.94, 98.69]

Sequence (386 aa):
MNTKELFDHPIFDFPSKTKSSFQSHLIASFETYLGLLKLVDDDYSSLIAQDLDKIIEACNLLEEVVDSYLHGKLASAYHIFAKLMENMPDYLIPPNKNLHIDTHDNFLFKARQEFTKDLGIKEMFHIPFEKRHIVKTNRFSLSGLPCIYLSNSVHTCWEELDRPVFSQMAVSRFKTNHFKYLDLSVNYKFLKMYFVPKWKEQEKIISDGVAGAHKLAFVKFINLFPLYIACYTKVRYGDATFKPEYIIPQMLMQWVAETSEFQGVVYNSTKTKAINNDELFNNQFLNYAIPVKTSMNEGFCEYLSKNVYLTSPISWEMLNISEPKFTIEDLDFTKEILGKVMPPPPILHLNLIDTQRQLYWNTAFGKLEQFLFKMSLKNVEGHPIS

Foldseek 3Di:
DAPLVLLVDCLLVFPDEDPDDLLVLLLVSLVVLLVSLCVHDDPCVVLCVVCSVLLVLLSVLLSVLLVCVVVVNNVVSLVSLLVNVVSQPLLFDFPDPPPDDPALLQQKKAKDQADDPPQWLLNLAWDKLLVLVPDADDLQDARSFTKHKIKSFPVLNCLVVVNHDQQRMKMKGKHFAPFTAGELADRVLLLSVCVDVVNVVVVVVDDPPCVCVSVSSVSSCSSCVSLNNLSGHDFPDPPDSDTSSSSSSNSVSVSCLADPRGQWHKHQDPRDDPQDPPSNQSSLIIMIIGTANDHDNTDDRPVCLVTMKMFIIDGLNRCCVVCVPLDPPPPVCVCVCCVPPHPDRSDQWDCPDPPDTHGCCRDSRNSVSVVSSVGFIAGSVRHGDD